Protein 3CZ5 (pdb70)

B-factor: mean 29.42, std 12.56, range [2.0, 89.2]

Radius of gyration: 46.13 Å; Cα contacts (8 Å, |Δi|>4): 1010; chains: 4; bounding box: 120×71×80 Å

CATH classification: 3.40.50.2300

Solvent-accessible surface area: 29372 Å² total; per-residue (Å²): 123,115,6,99,0,0,5,2,7,46,100,80,143,71,33,58,39,53,64,136,50,0,64,162,56,104,45,10,47,21,56,13,51,0,37,45,11,51,58,0,71,136,25,6,112,113,37,77,10,54,1,0,7,0,10,23,97,11,77,63,69,8,0,24,72,4,0,117,104,1,72,160,107,42,51,81,2,97,0,0,0,11,4,124,84,91,19,6,62,68,0,88,122,0,35,158,16,16,3,20,0,0,0,3,45,82,15,98,94,58,35,0,25,103,5,0,60,12,2,44,67,54,157,157,8,72,0,82,44,0,39,124,54,40,54,78,96,184,115,122,104,130,113,6,93,0,0,3,1,6,46,105,86,156,71,40,64,27,47,66,128,54,0,71,165,54,110,38,14,44,19,62,19,46,0,38,48,9,32,63,0,38,139,38,8,118,138,33,69,10,57,1,0,4,1,7,17,92,4,84,75,79,8,0,22,88,3,0,122,77,0,65,141,104,43,52,74,3,82,0,0,0,13,5,128,82,83,19,6,52,68,0,86,104,0,32,142,9,19,4,25,0,0,0,2,40,70,21,89,103,51,26,3,24,94,5,0,63,8,3,44,75,64,161,152,10,82,0,81,38,0,37,129,48,34,55,95,100,189,120,159,125,123,6,84,0,0,5,1,6,51,91,109,146,72,38,32,32,53,66,110,46,0,67,167,61,107,36,10,40,19,59,12,53,0,39,46,15,55,70,1,46,128,17,5,102,116,28,72,12,51,0,0,4,0,7,12,92,12,79,56,77,12,0,17,78,8,1,119,82,2,74,154,116,44,60,73,3,93,0,0,0,12,4,109,81,106,18,5,71,73,0,105,137,0,37,149,8,14,5,24,0,0,0,2,35,68,23,90,93,44,32,1,20,94,5,0,69,27,3,41,61,58,166,167,10,73,0,89,48,0,37,129,51,42,50,90,106,136,96,158,55,238,104,105,1,92,0,0,9,1,14,42,72,65,160,77,126,74,34,38,37,139,69,2,85,198,63,105,37,14,48,48,56,18,82,1,48,54,10,40,46,0,46,139,35,8,112,127,32,67,10,53,1,0,9,0,12,11,115,25,78,76,63,16,0,23,81,4,0,70,78,1,62,129,105,39,63,79,2,98,0,0,0,9,6,135,86,94,28,12,68,95,0,95,125,0,47,134,7,11,5,18,0,0,0,1,47,86,19,97,77,48,31,2,17,93,3,0,60,18,3,46,74,70,174,172,7,78,0,89,50,0,36,121,57,34,51,101,88,200,96,136,49,226

Foldseek 3Di:
DAWEEEEEDLPVVVSVVVQVVLCVVPRYHDDYYHQALVSVLVVCVVPVTPEYEFEQDGPPHGVQVSLLVNCVVPVVYEYAHEYQDAALVVVVSSVVSRHQEYEYPPAPSVLVNVQVVQVSVVHRYYPPVRVCRVVVVVVVD/DAWEEEEEAQPPVCSVVVQVVQPPPDRYHHDYYHDALVVVLVVCVVPVTQAYEFEQDGPPHGDLVSLLSNCVVPVVHAYEYEYQDDALVVVVSSVVSPHQYYEHCPAPVVQVNVQVVVVSVVHGYYRPVNVVRVVVVVVD/DAFEEEEEAQPPPCSVVLQVLQPVPPRYHDPYYHQALPVVLVVCVVPVGLAYEYEQQGPPHGVLSSLLVNCVVPVVYAYEHEYQDDALVVQVSRVVSPHLEYEHVPAPSCLVNVQVVQVSVPHRHYRVVNVCRVVVVVPVPD/DAWEEEEEAQCVPDPCLLVVVQCPPPRYHDPYYHNALVCLLVVCVVPVILEYEFEAPHDPDGSLNSLLSNCVVPVQYEYEYEEQDAALPVVVSSVVSPYQEYEYPPADSVLRVVQVVCVSVPHRYYHPRRVCRNVVVVVVVD

Organism: Aurantimonas manganoxydans (strain ATCC BAA-1229 / DSM 21871 / SI85-9A1) (NCBI:txid287752)

InterPro domains:
  IPR000792 Transcription regulator LuxR, C-terminal [PF00196] (150-203)
  IPR000792 Transcription regulator LuxR, C-terminal [PR00038] (150-164)
  IPR000792 Transcription regulator LuxR, C-terminal [PR00038] (164-180)
  IPR000792 Transcription regulator LuxR, C-terminal [PR00038] (180-192)
  IPR000792 Transcription regulator LuxR, C-terminal [PS50043] (143-208)
  IPR000792 Transcription regulator LuxR, C-terminal [SM00421] (147-204)
  IPR000792 Transcription regulator LuxR, C-terminal [cd06170] (150-206)
  IPR001789 Signal transduction response regulator, receiver domain [PF00072] (6-118)
  IPR001789 Signal transduction response regulator, receiver domain [PS50110] (5-121)
  IPR001789 Signal transduction response regulator, receiver domain [SM00448] (4-117)
  IPR011006 CheY-like superfamily [SSF52172] (4-133)
  IPR016032 Signal transduction response regulator, C-terminal effector [SSF46894] (140-210)
  IPR036388 Winged helix-like DNA-binding domain superfamily [G3DSA:1.10.10.10] (150-211)
  IPR039420 Transcriptional regulatory protein WalR-like [PTHR43214] (2-210)
  IPR058245 NreC/VraR/RcsB-like, phosphoacceptor receiver domain [cd17535] (6-122)

Secondary structure (DSSP, 8-state):
--EEEEEE-S-HHHHHHHHHHHTTSTTEEEEEEESSHHHHHHHHHTT--SEEEE-S--SSS-HHHHHHHHHHH-TT--EEEEES--SHHHHHHHHHTT-SEEEETTS-TTHHHHHHHHHTTT--EE-HHHHHHHHHHHHT-/--EEEEEE-S-HHHHHHHHHHHHTSTTEEEEEEESSHHHHHHHHHHH--SEEEE-S--SSS-HHHHHHHHHHH-TT--EEEEES--SHHHHHHHHHHT-SEEEETTS-TTHHHHHHHHHHTT--EE-HHHHHHHHHHHH-/--EEEEEE---TTHHHHHHHHHHTSTTEEEEEEESSHHHHHHHHHHH--SEEEE-S-BSBS-HHHHHHHHHHH-TT--EEEEES--SHHHHHHHHHTT-SEEEETTS-THHHHHHHHHHHHT--EE-HHHHHHHHHHHHTT-/---EEEEE-S-TTS-THHHHHHHHSTT-EEEEEESSHHHHHHHHHHH--SEEEE-SS-SSS-HHHHHHHHHHH-TT--EEEEES--SHHHHHHHHHHT-SEEEETTS-HHHHHHHHHHHHTT--EE-HHHHHHHHHHHHHH-

Structure (mmCIF, N/CA/C/O backbone):
data_3CZ5
#
_entry.id   3CZ5
#
_cell.length_a   126.610
_cell.length_b   126.610
_cell.length_c   91.680
_cell.angle_alpha   90.000
_cell.angle_beta   90.000
_cell.angle_gamma   90.000
#
_symmetry.space_group_name_H-M   'P 42 21 2'
#
loop_
_entity.id
_entity.type
_entity.pdbx_description
1 polymer 'Two-component response regulator, LuxR family'
2 non-polymer 'PHOSPHATE ION'
3 water water
#
loop_
_atom_site.group_PDB
_atom_site.id
_atom_site.type_symbol
_atom_site.label_atom_id
_atom_site.label_alt_id
_atom_site.label_comp_id
_atom_site.label_asym_id
_atom_site.label_entity_id
_atom_site.label_seq_id
_atom_site.pdbx_PDB_ins_code
_atom_site.Cartn_x
_atom_site.Cartn_y
_atom_site.Cartn_z
_atom_site.occupancy
_atom_site.B_iso_or_equiv
_atom_site.auth_seq_id
_atom_site.auth_comp_id
_atom_site.auth_asym_id
_atom_site.auth_atom_id
_atom_site.pdbx_PDB_model_num
ATOM 1 N N . SER A 1 4 ? 17.249 59.121 50.612 1.00 32.80 4 SER A N 1
ATOM 2 C CA . SER A 1 4 ? 18.483 59.311 49.782 1.00 34.28 4 SER A CA 1
ATOM 3 C C . SER A 1 4 ? 19.025 60.754 49.808 1.00 35.09 4 SER A C 1
ATOM 4 O O . SER A 1 4 ? 19.153 61.389 48.765 1.00 35.97 4 SER A O 1
ATOM 7 N N . THR A 1 5 ? 19.414 61.220 50.993 1.00 34.88 5 THR A N 1
ATOM 8 C CA . THR A 1 5 ? 19.394 62.661 51.415 1.00 34.57 5 THR A CA 1
ATOM 9 C C . THR A 1 5 ? 20.641 63.544 51.030 1.00 32.53 5 THR A C 1
ATOM 10 O O . THR A 1 5 ? 21.517 62.999 50.366 1.00 32.47 5 THR A O 1
ATOM 14 N N . ALA A 1 6 ? 20.722 64.863 51.372 1.00 30.50 6 ALA A N 1
ATOM 15 C CA . ALA A 1 6 ? 21.938 65.747 51.006 1.00 28.12 6 ALA A CA 1
ATOM 16 C C . ALA A 1 6 ? 21.971 67.278 51.283 1.00 29.20 6 ALA A C 1
ATOM 17 O O . ALA A 1 6 ? 21.054 68.022 50.934 1.00 30.26 6 ALA A O 1
ATOM 19 N N . ARG A 1 7 ? 23.044 67.787 51.869 1.00 29.42 7 ARG A N 1
ATOM 20 C CA . ARG A 1 7 ? 23.130 69.238 52.078 1.00 30.49 7 ARG A CA 1
ATOM 21 C C . ARG A 1 7 ? 24.069 69.870 51.038 1.00 30.69 7 ARG A C 1
ATOM 22 O O . ARG A 1 7 ? 25.161 69.346 50.877 1.00 32.57 7 ARG A O 1
ATOM 30 N N . ILE A 1 8 ? 23.676 70.977 50.359 1.00 27.48 8 ILE A N 1
ATOM 31 C CA . ILE A 1 8 ? 24.463 71.574 49.255 1.00 24.84 8 ILE A CA 1
ATOM 32 C C . ILE A 1 8 ? 24.831 73.078 49.458 1.00 23.88 8 ILE A C 1
ATOM 33 O O . ILE A 1 8 ? 24.042 73.853 50.010 1.00 23.38 8 ILE A O 1
ATOM 38 N N . MET A 1 9 ? 26.020 73.492 48.990 1.00 22.05 9 MET A N 1
ATOM 39 C CA . MET A 1 9 ? 26.415 74.882 48.962 1.00 19.64 9 MET A CA 1
ATOM 40 C C . MET A 1 9 ? 26.474 75.396 47.504 1.00 22.64 9 MET A C 1
ATOM 41 O O . MET A 1 9 ? 26.978 74.661 46.620 1.00 25.29 9 MET A O 1
ATOM 46 N N . LEU A 1 10 ? 25.949 76.601 47.246 1.00 20.52 10 LEU A N 1
ATOM 47 C CA . LEU A 1 10 ? 25.998 77.214 45.948 1.00 21.01 10 LEU A CA 1
ATOM 48 C C . LEU A 1 10 ? 26.871 78.425 45.993 1.00 21.89 10 LEU A C 1
ATOM 49 O O . LEU A 1 10 ? 26.684 79.317 46.829 1.00 21.39 10 LEU A O 1
ATOM 54 N N . VAL A 1 11 ? 27.770 78.522 45.029 1.00 22.28 11 VAL A N 1
ATOM 55 C CA . VAL A 1 11 ? 28.669 79.638 45.005 1.00 21.82 11 VAL A CA 1
ATOM 56 C C . VAL A 1 11 ? 28.489 80.139 43.615 1.00 21.74 11 VAL A C 1
ATOM 57 O O . VAL A 1 11 ? 28.843 79.453 42.704 1.00 22.59 11 VAL A O 1
ATOM 61 N N . ASP A 1 12 ? 27.889 81.303 43.482 1.00 21.66 12 ASP A N 1
ATOM 62 C CA . ASP A 1 12 ? 27.606 81.990 42.247 1.00 22.85 12 ASP A CA 1
ATOM 63 C C . ASP A 1 12 ? 27.523 83.481 42.633 1.00 22.79 12 ASP A C 1
ATOM 64 O O . ASP A 1 12 ? 27.000 83.826 43.678 1.00 24.56 12 ASP A O 1
ATOM 69 N N . ASP A 1 13 ? 28.056 84.376 41.839 1.00 22.27 13 ASP A N 1
ATOM 70 C CA . ASP A 1 13 ? 27.913 85.819 42.103 1.00 22.99 13 ASP A CA 1
ATOM 71 C C . ASP A 1 13 ? 26.673 86.375 41.411 1.00 22.36 13 ASP A C 1
ATOM 72 O O . ASP A 1 13 ? 26.515 87.543 41.333 1.00 20.76 13 ASP A O 1
ATOM 77 N N . HIS A 1 14 ? 25.832 85.508 40.861 1.00 23.25 14 HIS A N 1
ATOM 78 C CA . HIS A 1 14 ? 24.645 85.939 40.187 1.00 24.04 14 HIS A CA 1
ATOM 79 C C . HIS A 1 14 ? 23.389 85.644 41.064 1.00 23.64 14 HIS A C 1
ATOM 80 O O . HIS A 1 14 ? 22.639 84.645 40.936 1.00 25.39 14 HIS A O 1
ATOM 87 N N . PRO A 1 15 ? 23.154 86.551 41.973 1.00 19.92 15 PRO A N 1
ATOM 88 C CA . PRO A 1 15 ? 22.255 86.349 43.088 1.00 18.09 15 PRO A CA 1
ATOM 89 C C . PRO A 1 15 ? 20.909 85.847 42.636 1.00 18.70 15 PRO A C 1
ATOM 90 O O . PRO A 1 15 ? 20.394 84.932 43.233 1.00 20.94 15 PRO A O 1
ATOM 94 N N . ILE A 1 16 ? 20.348 86.364 41.559 1.00 17.52 16 ILE A N 1
ATOM 95 C CA . ILE A 1 16 ? 19.048 85.841 41.129 1.00 17.04 16 ILE A CA 1
ATOM 96 C C . ILE A 1 16 ? 19.062 84.546 40.321 1.00 15.45 16 ILE A C 1
ATOM 97 O O . ILE A 1 16 ? 18.276 83.647 40.601 1.00 15.56 16 ILE A O 1
ATOM 102 N N . VAL A 1 17 ? 19.936 84.419 39.336 1.00 13.41 17 VAL A N 1
ATOM 103 C CA . VAL A 1 17 ? 20.076 83.084 38.796 1.00 13.10 17 VAL A CA 1
ATOM 104 C C . VAL A 1 17 ? 20.444 82.105 39.911 1.00 15.35 17 VAL A C 1
ATOM 105 O O . VAL A 1 17 ? 20.096 80.907 39.863 1.00 15.27 17 VAL A O 1
ATOM 109 N N . ARG A 1 18 ? 21.189 82.551 40.920 1.00 17.19 18 ARG A N 1
ATOM 110 C CA . ARG A 1 18 ? 21.620 81.549 41.919 1.00 17.27 18 ARG A CA 1
ATOM 111 C C . ARG A 1 18 ? 20.369 80.975 42.489 1.00 16.95 18 ARG A C 1
ATOM 112 O O . ARG A 1 18 ? 20.214 79.733 42.605 1.00 16.17 18 ARG A O 1
ATOM 120 N N . GLU A 1 19 ? 19.436 81.886 42.799 1.00 17.55 19 GLU A N 1
ATOM 121 C CA . GLU A 1 19 ? 18.168 81.446 43.391 1.00 19.27 19 GLU A CA 1
ATOM 122 C C . GLU A 1 19 ? 17.339 80.497 42.456 1.00 19.58 19 GLU A C 1
ATOM 123 O O . GLU A 1 19 ? 16.721 79.533 42.943 1.00 20.55 19 GLU A O 1
ATOM 129 N N . GLY A 1 20 ? 17.320 80.782 41.145 1.00 17.01 20 GLY A N 1
ATOM 130 C CA . GLY A 1 20 ? 16.671 79.948 40.229 1.00 16.12 20 GLY A CA 1
ATOM 131 C C . GLY A 1 20 ? 17.252 78.552 40.313 1.00 17.34 20 GLY A C 1
ATOM 132 O O . GLY A 1 20 ? 16.538 77.549 40.267 1.00 16.94 20 GLY A O 1
ATOM 133 N N . TYR A 1 21 ? 18.559 78.454 40.422 1.00 19.81 21 TYR A N 1
ATOM 134 C CA . TYR A 1 21 ? 19.138 77.132 40.500 1.00 21.31 21 TYR A CA 1
ATOM 135 C C . TYR A 1 21 ? 18.899 76.506 41.840 1.00 22.65 21 TYR A C 1
ATOM 136 O O . TYR A 1 21 ? 18.752 75.278 41.930 1.00 23.30 21 TYR A O 1
ATOM 145 N N . ARG A 1 22 ? 18.859 77.297 42.904 1.00 22.98 22 ARG A N 1
ATOM 146 C CA . ARG A 1 22 ? 18.461 76.652 44.151 1.00 23.77 22 ARG A CA 1
ATOM 147 C C . ARG A 1 22 ? 17.105 75.944 44.010 1.00 23.23 22 ARG A C 1
ATOM 148 O O . ARG A 1 22 ? 16.901 74.783 44.394 1.00 22.34 22 ARG A O 1
ATOM 156 N N . ARG A 1 23 ? 16.158 76.662 43.445 1.00 23.50 23 ARG A N 1
ATOM 157 C CA . ARG A 1 23 ? 14.818 76.106 43.367 1.00 23.66 23 ARG A CA 1
ATOM 158 C C . ARG A 1 23 ? 14.804 74.914 42.438 1.00 23.12 23 ARG A C 1
ATOM 159 O O . ARG A 1 23 ? 14.002 74.015 42.594 1.00 24.21 23 ARG A O 1
ATOM 167 N N . LEU A 1 24 ? 15.710 74.879 41.484 1.00 21.74 24 LEU A N 1
ATOM 168 C CA . LEU A 1 24 ? 15.765 73.712 40.626 1.00 21.84 24 LEU A CA 1
ATOM 169 C C . LEU A 1 24 ? 16.318 72.551 41.403 1.00 21.51 24 LEU A C 1
ATOM 170 O O . LEU A 1 24 ? 15.750 71.493 41.416 1.00 21.23 24 LEU A O 1
ATOM 175 N N . ILE A 1 25 ? 17.432 72.761 42.066 1.00 21.47 25 ILE A N 1
ATOM 176 C CA . ILE A 1 25 ? 18.021 71.682 42.797 1.00 22.06 25 ILE A CA 1
ATOM 177 C C . ILE A 1 25 ? 17.074 71.108 43.832 1.00 23.43 25 ILE A C 1
ATOM 178 O O . ILE A 1 25 ? 17.126 69.881 44.138 1.00 25.55 25 ILE A O 1
ATOM 183 N N . GLU A 1 26 ? 16.204 71.953 44.381 1.00 21.20 26 GLU A N 1
ATOM 184 C CA . GLU A 1 26 ? 15.421 71.467 45.511 1.00 18.84 26 GLU A CA 1
ATOM 185 C C . GLU A 1 26 ? 14.147 70.792 45.108 1.00 18.70 26 GLU A C 1
ATOM 186 O O . GLU A 1 26 ? 13.392 70.343 45.946 1.00 17.81 26 GLU A O 1
ATOM 192 N N . ARG A 1 27 ? 13.914 70.666 43.821 1.00 20.77 27 ARG A N 1
ATOM 193 C CA . ARG A 1 27 ? 12.733 69.918 43.386 1.00 22.78 27 ARG A CA 1
ATOM 194 C C . ARG A 1 27 ? 13.064 68.428 43.475 1.00 23.25 27 ARG A C 1
ATOM 195 O O . ARG A 1 27 ? 12.159 67.580 43.474 1.00 23.94 27 ARG A O 1
ATOM 203 N N . ARG A 1 28 ? 14.353 68.109 43.583 1.00 22.43 28 ARG A N 1
ATOM 204 C CA . ARG A 1 28 ? 14.741 66.744 43.809 1.00 22.89 28 ARG A CA 1
ATOM 205 C C . ARG A 1 28 ? 14.699 66.611 45.311 1.00 23.92 28 ARG A C 1
ATOM 206 O O . ARG A 1 28 ? 15.514 67.202 45.988 1.00 23.93 28 ARG A O 1
ATOM 214 N N . PRO A 1 29 ? 13.699 65.859 45.834 1.00 25.09 29 PRO A N 1
ATOM 215 C CA . PRO A 1 29 ? 13.436 65.967 47.265 1.00 24.59 29 PRO A CA 1
ATOM 216 C C . PRO A 1 29 ? 14.558 65.240 47.949 1.00 23.63 29 PRO A C 1
ATOM 217 O O . PRO A 1 29 ? 15.250 64.472 47.289 1.00 22.97 29 PRO A O 1
ATOM 221 N N . GLY A 1 30 ? 14.770 65.530 49.228 1.00 24.41 30 GLY A N 1
ATOM 222 C CA . GLY A 1 30 ? 16.036 65.199 49.891 1.00 26.47 30 GLY A CA 1
ATOM 223 C C . GLY A 1 30 ? 17.189 66.221 49.741 1.00 28.08 30 GLY A C 1
ATOM 224 O O . GLY A 1 30 ? 18.006 66.376 50.628 1.00 29.94 30 GLY A O 1
ATOM 225 N N . TYR A 1 31 ? 17.273 66.928 48.632 1.00 26.80 31 TYR A N 1
ATOM 226 C CA . TYR A 1 31 ? 18.355 67.868 48.438 1.00 26.73 31 TYR A CA 1
ATOM 227 C C . TYR A 1 31 ? 18.171 69.276 49.102 1.00 26.00 31 TYR A C 1
ATOM 228 O O . TYR A 1 31 ? 17.316 70.031 48.699 1.00 25.99 31 TYR A O 1
ATOM 237 N N . ALA A 1 32 ? 18.992 69.670 50.075 1.00 24.61 32 ALA A N 1
ATOM 238 C CA . ALA A 1 32 ? 18.803 71.021 50.575 1.00 23.77 32 ALA A CA 1
ATOM 239 C C . ALA A 1 32 ? 19.953 71.989 50.344 1.00 23.73 32 ALA A C 1
ATOM 240 O O . ALA A 1 32 ? 21.098 71.752 50.667 1.00 25.58 32 ALA A O 1
ATOM 242 N N . VAL A 1 33 ? 19.648 73.092 49.718 1.00 22.97 33 VAL A N 1
ATOM 243 C CA . VAL A 1 33 ? 20.689 74.054 49.510 1.00 22.47 33 VAL A CA 1
ATOM 244 C C . VAL A 1 33 ? 20.832 74.819 50.793 1.00 22.84 33 VAL A C 1
ATOM 245 O O . VAL A 1 33 ? 19.931 75.612 51.170 1.00 23.41 33 VAL A O 1
ATOM 249 N N . VAL A 1 34 ? 21.992 74.647 51.416 1.00 21.32 34 VAL A N 1
ATOM 250 C CA . VAL A 1 34 ? 22.148 74.984 52.798 1.00 20.42 34 VAL A CA 1
ATOM 251 C C . VAL A 1 34 ? 22.986 76.277 53.091 1.00 22.37 34 VAL A C 1
ATOM 252 O O . VAL A 1 34 ? 22.839 76.896 54.146 1.00 23.39 34 VAL A O 1
ATOM 256 N N . ALA A 1 35 ? 23.854 76.687 52.166 1.00 22.49 35 ALA A N 1
ATOM 257 C CA . ALA A 1 35 ? 24.617 77.938 52.285 1.00 21.29 35 ALA A CA 1
ATOM 258 C C . ALA A 1 35 ? 24.686 78.461 50.855 1.00 21.43 35 ALA A C 1
ATOM 259 O O . ALA A 1 35 ? 24.880 77.638 49.951 1.00 21.18 35 ALA A O 1
ATOM 261 N N . GLU A 1 36 ? 24.502 79.782 50.658 1.00 20.27 36 GLU A N 1
ATOM 262 C CA . GLU A 1 36 ? 24.776 80.428 49.386 1.00 19.80 36 GLU A CA 1
ATOM 263 C C . GLU A 1 36 ? 25.976 81.427 49.438 1.00 21.36 36 GLU A C 1
ATOM 264 O O . GLU A 1 36 ? 26.025 82.355 50.279 1.00 22.44 36 GLU A O 1
ATOM 270 N N . ALA A 1 37 ? 26.949 81.252 48.552 1.00 21.51 37 ALA A N 1
ATOM 271 C CA . ALA A 1 37 ? 28.156 82.127 48.559 1.00 21.16 37 ALA A CA 1
ATOM 272 C C . ALA A 1 37 ? 28.294 82.917 47.271 1.00 20.40 37 ALA A C 1
ATOM 273 O O . ALA A 1 37 ? 27.790 82.529 46.233 1.00 19.86 37 ALA A O 1
ATOM 275 N N . ALA A 1 38 ? 28.979 84.043 47.323 1.00 20.92 38 ALA A N 1
ATOM 276 C CA . ALA A 1 38 ? 29.031 84.903 46.134 1.00 19.72 38 ALA A CA 1
ATOM 277 C C . ALA A 1 38 ? 30.400 85.044 45.571 1.00 19.13 38 ALA A C 1
ATOM 278 O O . ALA A 1 38 ? 30.515 85.748 44.591 1.00 20.96 38 ALA A O 1
ATOM 280 N N . ASP A 1 39 ? 31.436 84.523 46.246 1.00 17.71 39 ASP A N 1
ATOM 281 C CA . ASP A 1 39 ? 32.805 84.460 45.724 1.00 17.64 39 ASP A CA 1
ATOM 282 C C . ASP A 1 39 ? 33.581 83.404 46.454 1.00 18.20 39 ASP A C 1
ATOM 283 O O . ASP A 1 39 ? 33.070 82.763 47.364 1.00 17.22 39 ASP A O 1
ATOM 288 N N . ALA A 1 40 ? 34.857 83.280 46.109 1.00 19.26 40 ALA A N 1
ATOM 289 C CA . ALA A 1 40 ? 35.666 82.187 46.626 1.00 19.87 40 ALA A CA 1
ATOM 290 C C . ALA A 1 40 ? 35.877 82.282 48.114 1.00 22.20 40 ALA A C 1
ATOM 291 O O . ALA A 1 40 ? 35.896 81.249 48.812 1.00 22.25 40 ALA A O 1
ATOM 293 N N . GLY A 1 41 ? 36.101 83.507 48.598 1.00 23.70 41 GLY A N 1
ATOM 294 C CA . GLY A 1 41 ? 36.458 83.677 49.992 1.00 25.92 41 GLY A CA 1
ATOM 295 C C . GLY A 1 41 ? 35.362 83.121 50.881 1.00 28.81 41 GLY A C 1
ATOM 296 O O . GLY A 1 41 ? 35.610 82.231 51.742 1.00 29.42 41 GLY A O 1
ATOM 297 N N . GLU A 1 42 ? 34.150 83.675 50.658 1.00 29.49 42 GLU A N 1
ATOM 298 C CA . GLU A 1 42 ? 32.936 83.366 51.381 1.00 29.55 42 GLU A CA 1
ATOM 299 C C . GLU A 1 42 ? 32.708 81.857 51.216 1.00 29.01 42 GLU A C 1
ATOM 300 O O . GLU A 1 42 ? 32.179 81.172 52.074 1.00 30.02 42 GLU A O 1
ATOM 306 N N . ALA A 1 43 ? 33.204 81.298 50.150 1.00 28.05 43 ALA A N 1
ATOM 307 C CA . ALA A 1 43 ? 32.978 79.875 49.945 1.00 28.74 43 ALA A CA 1
ATOM 308 C C . ALA A 1 43 ? 33.791 79.006 50.916 1.00 29.10 43 ALA A C 1
ATOM 309 O O . ALA A 1 43 ? 33.264 78.194 51.655 1.00 29.49 43 ALA A O 1
ATOM 311 N N . TYR A 1 44 ? 35.090 79.180 50.882 1.00 29.06 44 TYR A N 1
ATOM 312 C CA . TYR A 1 44 ? 35.975 78.588 51.850 1.00 29.16 44 TYR A CA 1
ATOM 313 C C . TYR A 1 44 ? 35.453 78.728 53.301 1.00 28.39 44 TYR A C 1
ATOM 314 O O . TYR A 1 44 ? 35.527 77.803 54.096 1.00 27.38 44 TYR A O 1
ATOM 323 N N . ARG A 1 45 ? 34.975 79.914 53.651 1.00 28.09 45 ARG A N 1
ATOM 324 C CA . ARG A 1 45 ? 34.556 80.172 55.005 1.00 27.98 45 ARG A CA 1
ATOM 325 C C . ARG A 1 45 ? 33.430 79.191 55.287 1.00 25.04 45 ARG A C 1
ATOM 326 O O . ARG A 1 45 ? 33.436 78.455 56.251 1.00 25.37 45 ARG A O 1
ATOM 334 N N . LEU A 1 46 ? 32.459 79.152 54.406 1.00 22.99 46 LEU A N 1
ATOM 335 C CA . LEU A 1 46 ? 31.204 78.490 54.735 1.00 21.28 46 LEU A CA 1
ATOM 336 C C . LEU A 1 46 ? 31.344 77.051 54.586 1.00 21.52 46 LEU A C 1
ATOM 337 O O . LEU A 1 46 ? 30.535 76.337 55.075 1.00 23.09 46 LEU A O 1
ATOM 342 N N . TYR A 1 47 ? 32.363 76.630 53.866 1.00 21.75 47 TYR A N 1
ATOM 343 C CA . TYR A 1 47 ? 32.617 75.214 53.695 1.00 21.18 47 TYR A CA 1
ATOM 344 C C . TYR A 1 47 ? 33.006 74.676 55.051 1.00 20.75 47 TYR A C 1
ATOM 345 O O . TYR A 1 47 ? 32.334 73.822 55.609 1.00 21.06 47 TYR A O 1
ATOM 354 N N . ARG A 1 48 ? 34.086 75.227 55.572 1.00 21.25 48 ARG A N 1
ATOM 355 C CA . ARG A 1 48 ? 34.511 75.025 56.950 1.00 23.11 48 ARG A CA 1
ATOM 356 C C . ARG A 1 48 ? 33.378 75.078 57.942 1.00 25.36 48 ARG A C 1
ATOM 357 O O . ARG A 1 48 ? 33.355 74.320 58.874 1.00 25.54 48 ARG A O 1
ATOM 365 N N . GLU A 1 49 ? 32.405 75.951 57.791 1.00 27.73 49 GLU A N 1
ATOM 366 C CA . GLU A 1 49 ? 31.443 75.907 58.853 1.00 29.96 49 GLU A CA 1
ATOM 367 C C . GLU A 1 49 ? 30.096 75.272 58.550 1.00 31.91 49 GLU A C 1
ATOM 368 O O . GLU A 1 49 ? 29.176 75.498 59.310 1.00 33.86 49 GLU A O 1
ATOM 374 N N . THR A 1 50 ? 29.968 74.484 57.476 1.00 31.17 50 THR A N 1
ATOM 375 C CA . THR A 1 50 ? 28.732 73.732 57.223 1.00 30.46 50 THR A CA 1
ATOM 376 C C . THR A 1 50 ? 29.122 72.463 56.569 1.00 30.10 50 THR A C 1
ATOM 377 O O . THR A 1 50 ? 28.316 71.519 56.393 1.00 27.89 50 THR A O 1
ATOM 381 N N . THR A 1 51 ? 30.393 72.450 56.176 1.00 31.76 51 THR A N 1
ATOM 382 C CA . THR A 1 51 ? 30.983 71.240 55.578 1.00 30.78 51 THR A CA 1
ATOM 383 C C . THR A 1 51 ? 29.896 70.422 54.860 1.00 29.43 51 THR A C 1
ATOM 384 O O . THR A 1 51 ? 29.574 69.336 55.339 1.00 29.54 51 THR A O 1
ATOM 388 N N . PRO A 1 52 ? 29.350 70.943 53.716 1.00 26.84 52 PRO A N 1
ATOM 389 C CA . PRO A 1 52 ? 28.279 70.310 52.975 1.00 26.44 52 PRO A CA 1
ATOM 390 C C . PRO A 1 52 ? 28.703 69.073 52.197 1.00 27.04 52 PRO A C 1
ATOM 391 O O . PRO A 1 52 ? 29.898 68.797 52.026 1.00 27.64 52 PRO A O 1
ATOM 395 N N . ASP A 1 53 ? 27.717 68.340 51.711 1.00 26.66 53 ASP A N 1
ATOM 396 C CA . ASP A 1 53 ? 27.984 67.110 51.076 1.00 26.86 53 ASP A CA 1
ATOM 397 C C . ASP A 1 53 ? 28.487 67.376 49.703 1.00 27.38 53 ASP A C 1
ATOM 398 O O . ASP A 1 53 ? 29.053 66.493 49.092 1.00 30.54 53 ASP A O 1
ATOM 403 N N . ILE A 1 54 ? 28.276 68.562 49.181 1.00 24.68 54 ILE A N 1
ATOM 404 C CA . ILE A 1 54 ? 28.700 68.835 47.817 1.00 24.28 54 ILE A CA 1
ATOM 405 C C . ILE A 1 54 ? 28.558 70.289 47.625 1.00 24.01 54 ILE A C 1
ATOM 406 O O . ILE A 1 54 ? 27.523 70.887 48.042 1.00 24.65 54 ILE A O 1
ATOM 411 N N . VAL A 1 55 ? 29.565 70.877 46.988 1.00 22.87 55 VAL A N 1
ATOM 412 C CA . VAL A 1 55 ? 29.455 72.280 46.620 1.00 22.59 55 VAL A CA 1
ATOM 413 C C . VAL A 1 55 ? 29.347 72.429 45.120 1.00 22.11 55 VAL A C 1
ATOM 414 O O . VAL A 1 55 ? 30.013 71.717 44.393 1.00 22.75 55 VAL A O 1
ATOM 418 N N . VAL A 1 56 ? 28.429 73.280 44.673 1.00 21.45 56 VAL A N 1
ATOM 419 C CA . VAL A 1 56 ? 28.302 73.678 43.272 1.00 21.23 56 VAL A CA 1
ATOM 420 C C . VAL A 1 56 ? 28.750 75.110 42.997 1.00 21.75 56 VAL A C 1
ATOM 421 O O . VAL A 1 56 ? 28.171 76.061 43.534 1.00 21.88 56 VAL A O 1
ATOM 425 N N . MET A 1 57 ? 29.715 75.277 42.088 1.00 21.89 57 MET A N 1
ATOM 426 C CA . MET A 1 57 ? 30.456 76.580 41.910 1.00 19.31 57 MET A CA 1
ATOM 427 C C . MET A 1 57 ? 30.548 77.083 40.461 1.00 17.54 57 MET A C 1
ATOM 428 O O . MET A 1 57 ? 30.756 76.262 39.577 1.00 18.31 57 MET A O 1
ATOM 433 N N . ASP A 1 58 ? 30.444 78.390 40.207 1.00 15.07 58 ASP A N 1
ATOM 434 C CA . ASP A 1 58 ? 30.799 78.894 38.920 1.00 15.93 58 ASP A CA 1
ATOM 435 C C . ASP A 1 58 ? 32.292 78.642 38.606 1.00 18.18 58 ASP A C 1
ATOM 436 O O . ASP A 1 58 ? 33.152 78.380 39.478 1.00 18.27 58 ASP A O 1
ATOM 441 N N . LEU A 1 59 ? 32.647 78.790 37.349 1.00 19.16 59 LEU A N 1
ATOM 442 C CA . LEU A 1 59 ? 34.044 78.772 37.032 1.00 20.30 59 LEU A CA 1
ATOM 443 C C . LEU A 1 59 ? 34.537 80.208 37.199 1.00 21.63 59 LEU A C 1
ATOM 444 O O . LEU A 1 59 ? 35.712 80.474 37.486 1.00 21.98 59 LEU A O 1
ATOM 449 N N . THR A 1 60 ? 33.609 81.135 37.038 1.00 22.04 60 THR A N 1
ATOM 450 C CA . THR A 1 60 ? 33.953 82.507 36.962 1.00 23.61 60 THR A CA 1
ATOM 451 C C . THR A 1 60 ? 33.385 83.198 38.168 1.00 26.63 60 THR A C 1
ATOM 452 O O . THR A 1 60 ? 32.156 83.157 38.391 1.00 28.58 60 THR A O 1
ATOM 456 N N . LEU A 1 61 ? 34.272 83.860 38.931 1.00 25.75 61 LEU A N 1
ATOM 457 C CA . LEU A 1 61 ? 33.869 84.457 40.182 1.00 23.63 61 LEU A CA 1
ATOM 458 C C . LEU A 1 61 ? 34.525 85.810 40.368 1.00 23.30 61 LEU A C 1
ATOM 459 O O . LEU A 1 61 ? 35.654 86.034 39.910 1.00 23.71 61 LEU A O 1
ATOM 464 N N . PRO A 1 62 ? 33.812 86.741 41.025 1.00 22.50 62 PRO A N 1
ATOM 465 C CA . PRO A 1 62 ? 34.489 88.011 41.278 1.00 21.95 62 PRO A CA 1
ATOM 466 C C . PRO A 1 62 ? 35.630 87.647 42.267 1.00 23.55 62 PRO A C 1
ATOM 467 O O . PRO A 1 62 ? 35.359 87.174 43.419 1.00 25.08 62 PRO A O 1
ATOM 471 N N . GLY A 1 63 ? 36.877 87.820 41.811 1.00 21.65 63 GLY A N 1
ATOM 472 C CA . GLY A 1 63 ? 38.049 87.332 42.534 1.00 20.35 63 GLY A CA 1
ATOM 473 C C . GLY A 1 63 ? 38.555 86.077 41.853 1.00 20.75 63 GLY A C 1
ATOM 474 O O . GLY A 1 63 ? 38.383 85.872 40.654 1.00 22.81 63 GLY A O 1
ATOM 475 N N . PRO A 1 64 ? 39.142 85.182 42.616 1.00 19.20 64 PRO A N 1
ATOM 476 C CA . PRO A 1 64 ? 39.521 83.855 42.155 1.00 17.97 64 PRO A CA 1
ATOM 477 C C . PRO A 1 64 ? 38.299 83.044 41.727 1.00 19.46 64 PRO A C 1
ATOM 478 O O . PRO A 1 64 ? 37.166 83.213 42.282 1.00 19.03 64 PRO A O 1
ATOM 482 N N . GLY A 1 65 ? 38.486 82.112 40.804 1.00 19.80 65 GLY A N 1
ATOM 483 C CA . GLY A 1 65 ? 37.278 81.433 40.350 1.00 21.40 65 GLY A CA 1
ATOM 484 C C . GLY A 1 65 ? 37.193 80.054 40.899 1.00 23.54 65 GLY A C 1
ATOM 485 O O . GLY A 1 65 ? 37.840 79.767 41.879 1.00 25.12 65 GLY A O 1
ATOM 486 N N . GLY A 1 66 ? 36.445 79.177 40.251 1.00 24.33 66 GLY A N 1
ATOM 487 C CA . GLY A 1 66 ? 36.075 77.954 40.898 1.00 26.06 66 GLY A CA 1
ATOM 488 C C . GLY A 1 66 ? 37.253 77.043 40.968 1.00 28.16 66 GLY A C 1
ATOM 489 O O . GLY A 1 66 ? 37.327 76.221 41.837 1.00 29.20 66 GLY A O 1
ATOM 490 N N . ILE A 1 67 ? 38.181 77.196 40.046 1.00 30.26 67 ILE A N 1
ATOM 491 C CA . ILE A 1 67 ? 39.308 76.280 39.980 1.00 32.50 67 ILE A CA 1
ATOM 492 C C . ILE A 1 67 ? 40.265 76.592 41.166 1.00 31.84 67 ILE A C 1
ATOM 493 O O . ILE A 1 67 ? 40.704 75.671 41.874 1.00 31.98 67 ILE A O 1
ATOM 498 N N . GLU A 1 68 ? 40.554 77.884 41.392 1.00 29.97 68 GLU A N 1
ATOM 499 C CA . GLU A 1 68 ? 41.391 78.305 42.533 1.00 28.88 68 GLU A CA 1
ATOM 500 C C . GLU A 1 68 ? 40.674 77.933 43.853 1.00 24.49 68 GLU A C 1
ATOM 501 O O . GLU A 1 68 ? 41.237 77.275 44.745 1.00 22.20 68 GLU A O 1
ATOM 507 N N . ALA A 1 69 ? 39.408 78.332 43.926 1.00 22.84 69 ALA A N 1
ATOM 508 C CA . ALA A 1 69 ? 38.491 77.916 44.986 1.00 20.31 69 ALA A CA 1
ATOM 509 C C . ALA A 1 69 ? 38.636 76.463 45.236 1.00 19.96 69 ALA A C 1
ATOM 510 O O . ALA A 1 69 ? 38.687 76.037 46.369 1.00 19.90 69 ALA A O 1
ATOM 512 N N . THR A 1 70 ? 38.656 75.678 44.180 1.00 21.35 70 THR A N 1
ATOM 513 C CA . THR A 1 70 ? 38.524 74.217 44.401 1.00 24.39 70 THR A CA 1
ATOM 514 C C . THR A 1 70 ? 39.797 73.719 45.066 1.00 26.53 70 THR A C 1
ATOM 515 O O . THR A 1 70 ? 39.718 72.892 45.954 1.00 26.55 70 THR A O 1
ATOM 519 N N . ARG A 1 71 ? 40.949 74.234 44.612 1.00 26.89 71 ARG A N 1
ATOM 520 C CA . ARG A 1 71 ? 42.186 73.856 45.187 1.00 27.74 71 ARG A CA 1
ATOM 521 C C . ARG A 1 71 ? 42.078 74.175 46.646 1.00 26.28 71 ARG A C 1
ATOM 522 O O . ARG A 1 71 ? 42.287 73.310 47.467 1.00 25.26 71 ARG A O 1
ATOM 530 N N . HIS A 1 72 ? 41.712 75.404 46.985 1.00 26.77 72 HIS A N 1
ATOM 531 C CA . HIS A 1 72 ? 41.795 75.808 48.404 1.00 26.18 72 HIS A CA 1
ATOM 532 C C . HIS A 1 72 ? 41.057 74.840 49.279 1.00 22.82 72 HIS A C 1
ATOM 533 O O . HIS A 1 72 ? 41.546 74.412 50.293 1.00 22.25 72 HIS A O 1
ATOM 540 N N . ILE A 1 73 ? 39.861 74.487 48.862 1.00 19.74 73 ILE A N 1
ATOM 541 C CA . ILE A 1 73 ? 39.021 73.697 49.674 1.00 16.18 73 ILE A CA 1
ATOM 542 C C . ILE A 1 73 ? 39.577 72.282 49.829 1.00 16.68 73 ILE A C 1
ATOM 543 O O . ILE A 1 73 ? 39.576 71.713 50.888 1.00 16.77 73 ILE A O 1
ATOM 548 N N . ARG A 1 74 ? 40.072 71.728 48.754 1.00 17.95 74 ARG A N 1
ATOM 549 C CA . ARG A 1 74 ? 40.651 70.399 48.746 1.00 18.30 74 ARG A CA 1
ATOM 550 C C . ARG A 1 74 ? 41.906 70.322 49.582 1.00 20.45 74 ARG A C 1
ATOM 551 O O . ARG A 1 74 ? 42.329 69.250 50.045 1.00 20.38 74 ARG A O 1
ATOM 559 N N . GLN A 1 75 ? 42.529 71.469 49.769 1.00 22.43 75 GLN A N 1
ATOM 560 C CA . GLN A 1 75 ? 43.759 71.490 50.480 1.00 23.84 75 GLN A CA 1
ATOM 561 C C . GLN A 1 75 ? 43.397 71.303 51.950 1.00 24.80 75 GLN A C 1
ATOM 562 O O . GLN A 1 75 ? 44.173 70.707 52.695 1.00 26.36 75 GLN A O 1
ATOM 568 N N . TRP A 1 76 ? 42.219 71.811 52.354 1.00 23.36 76 TRP A N 1
ATOM 569 C CA . TRP A 1 76 ? 41.659 71.713 53.720 1.00 21.23 76 TRP A CA 1
ATOM 570 C C . TRP A 1 76 ? 40.905 70.404 53.902 1.00 19.30 76 TRP A C 1
ATOM 571 O O . TRP A 1 76 ? 40.935 69.810 54.979 1.00 20.02 76 TRP A O 1
ATOM 582 N N . ASP A 1 77 ? 40.190 69.998 52.861 1.00 16.64 77 ASP A N 1
ATOM 583 C CA . ASP A 1 77 ? 39.431 68.788 52.865 1.00 15.67 77 ASP A CA 1
ATOM 584 C C . ASP A 1 77 ? 39.681 68.091 51.557 1.00 16.42 77 ASP A C 1
ATOM 585 O O . ASP A 1 77 ? 39.011 68.375 50.556 1.00 17.37 77 ASP A O 1
ATOM 590 N N . GLY A 1 78 ? 40.641 67.171 51.546 1.00 15.71 78 GLY A N 1
ATOM 591 C CA . GLY A 1 78 ? 40.908 66.358 50.369 1.00 14.62 78 GLY A CA 1
ATOM 592 C C . GLY A 1 78 ? 39.749 65.468 49.901 1.00 15.15 78 GLY A C 1
ATOM 593 O O . GLY A 1 78 ? 39.730 64.994 48.779 1.00 16.06 78 GLY A O 1
ATOM 594 N N . ALA A 1 79 ? 38.740 65.212 50.703 1.00 14.91 79 ALA A N 1
ATOM 595 C CA . ALA A 1 79 ? 37.656 64.480 50.090 1.00 15.29 79 ALA A CA 1
ATOM 596 C C . ALA A 1 79 ? 36.548 65.407 49.555 1.00 17.83 79 ALA A C 1
ATOM 597 O O . ALA A 1 79 ? 35.544 64.930 49.122 1.00 19.73 79 ALA A O 1
ATOM 599 N N . ALA A 1 80 ? 36.725 66.717 49.541 1.00 18.81 80 ALA A N 1
ATOM 600 C CA . ALA A 1 80 ? 35.648 67.609 49.108 1.00 20.29 80 ALA A CA 1
ATOM 601 C C . ALA A 1 80 ? 35.087 67.310 47.749 1.00 22.55 80 ALA A C 1
ATOM 602 O O . ALA A 1 80 ? 35.834 67.235 46.764 1.00 23.80 80 ALA A O 1
ATOM 604 N N . ARG A 1 81 ? 33.764 67.190 47.688 1.00 22.73 81 ARG A N 1
ATOM 605 C CA . ARG A 1 81 ? 33.090 67.028 46.429 1.00 23.36 81 ARG A CA 1
ATOM 606 C C . ARG A 1 81 ? 32.629 68.389 45.806 1.00 25.37 81 ARG A C 1
ATOM 607 O O . ARG A 1 81 ? 31.587 68.961 46.216 1.00 27.54 81 ARG A O 1
ATOM 615 N N . ILE A 1 82 ? 33.360 68.883 44.804 1.00 23.84 82 ILE A N 1
ATOM 616 C CA . ILE A 1 82 ? 32.948 70.103 44.109 1.00 23.60 82 ILE A CA 1
ATOM 617 C C . ILE A 1 82 ? 32.482 69.903 42.668 1.00 23.47 82 ILE A C 1
ATOM 618 O O . ILE A 1 82 ? 33.177 69.255 41.886 1.00 25.16 82 ILE A O 1
ATOM 623 N N . LEU A 1 83 ? 31.342 70.487 42.290 1.00 21.79 83 LEU A N 1
ATOM 624 C CA . LEU A 1 83 ? 30.823 70.403 40.914 1.00 19.92 83 LEU A CA 1
ATOM 625 C C . LEU A 1 83 ? 30.999 71.759 40.265 1.00 21.09 83 LEU A C 1
ATOM 626 O O . LEU A 1 83 ? 30.349 72.714 40.650 1.00 22.52 83 LEU A O 1
ATOM 631 N N . ILE A 1 84 ? 31.920 71.920 39.335 1.00 20.32 84 ILE A N 1
ATOM 632 C CA . ILE A 1 84 ? 31.931 73.180 38.627 1.00 18.38 84 ILE A CA 1
ATOM 633 C C . ILE A 1 84 ? 30.723 73.183 37.699 1.00 20.37 84 ILE A C 1
ATOM 634 O O . ILE A 1 84 ? 30.473 72.151 36.986 1.00 22.52 84 ILE A O 1
ATOM 639 N N . PHE A 1 85 ? 29.970 74.298 37.715 1.00 19.40 85 PHE A N 1
ATOM 640 C CA . PHE A 1 85 ? 28.753 74.512 36.919 1.00 19.88 85 PHE A CA 1
ATOM 641 C C . PHE A 1 85 ? 28.943 75.831 36.233 1.00 22.99 85 PHE A C 1
ATOM 642 O O . PHE A 1 85 ? 29.084 76.854 36.898 1.00 23.42 85 PHE A O 1
ATOM 650 N N . THR A 1 86 ? 28.982 75.816 34.906 1.00 24.45 86 THR A N 1
ATOM 651 C CA . THR A 1 86 ? 29.478 76.979 34.220 1.00 25.69 86 THR A CA 1
ATOM 652 C C . THR A 1 86 ? 28.927 77.189 32.786 1.00 27.01 86 THR A C 1
ATOM 653 O O . THR A 1 86 ? 28.345 76.347 32.142 1.00 23.93 86 THR A O 1
ATOM 657 N N . MET A 1 87 ? 29.131 78.374 32.292 1.00 30.83 87 MET A N 1
ATOM 658 C CA . MET A 1 87 ? 28.625 78.744 31.009 1.00 33.28 87 MET A CA 1
ATOM 659 C C . MET A 1 87 ? 29.784 78.567 30.014 1.00 36.31 87 MET A C 1
ATOM 660 O O . MET A 1 87 ? 29.605 78.473 28.793 1.00 36.73 87 MET A O 1
ATOM 665 N N . HIS A 1 88 ? 30.984 78.487 30.564 1.00 38.68 88 HIS A N 1
ATOM 666 C CA . HIS A 1 88 ? 32.177 78.418 29.766 1.00 42.21 88 HIS A CA 1
ATOM 667 C C . HIS A 1 88 ? 32.449 76.947 29.426 1.00 40.56 88 HIS A C 1
ATOM 668 O O . HIS A 1 88 ? 32.120 76.051 30.193 1.00 38.56 88 HIS A O 1
ATOM 675 N N . GLN A 1 89 ? 33.027 76.692 28.263 1.00 41.54 89 GLN A N 1
ATOM 676 C CA . GLN A 1 89 ? 33.294 75.323 27.902 1.00 42.56 89 GLN A CA 1
ATOM 677 C C . GLN A 1 89 ? 34.632 75.076 27.269 1.00 41.82 89 GLN A C 1
ATOM 678 O O . GLN A 1 89 ? 35.451 75.977 27.215 1.00 42.82 89 GLN A O 1
ATOM 684 N N . GLY A 1 90 ? 34.878 73.840 26.838 1.00 40.34 90 GLY A N 1
ATOM 685 C CA . GLY A 1 90 ? 36.130 73.530 26.170 1.00 40.32 90 GLY A CA 1
ATOM 686 C C . GLY A 1 90 ? 36.988 72.673 27.076 1.00 39.37 90 GLY A C 1
ATOM 687 O O . GLY A 1 90 ? 37.154 73.005 28.195 1.00 39.45 90 GLY A O 1
ATOM 688 N N . SER A 1 91 ? 37.516 71.572 26.583 1.00 39.07 91 SER A N 1
ATOM 689 C CA . SER A 1 91 ? 38.139 70.628 27.450 1.00 39.83 91 SER A CA 1
ATOM 690 C C . SER A 1 91 ? 39.316 71.296 28.159 1.00 38.79 91 SER A C 1
ATOM 691 O O . SER A 1 91 ? 39.872 70.754 29.103 1.00 38.62 91 SER A O 1
ATOM 694 N N . ALA A 1 92 ? 39.664 72.480 27.689 1.00 37.41 92 ALA A N 1
ATOM 695 C CA . ALA A 1 92 ? 40.619 73.335 28.406 1.00 35.76 92 ALA A CA 1
ATOM 696 C C . ALA A 1 92 ? 40.414 73.305 29.909 1.00 34.60 92 ALA A C 1
ATOM 697 O O . ALA A 1 92 ? 41.144 72.726 30.686 1.00 33.56 92 ALA A O 1
ATOM 699 N N . PHE A 1 93 ? 39.364 74.003 30.286 1.00 35.06 93 PHE A N 1
ATOM 700 C CA . PHE A 1 93 ? 39.054 74.315 31.641 1.00 35.08 93 PHE A CA 1
ATOM 701 C C . PHE A 1 93 ? 38.567 73.118 32.407 1.00 32.44 93 PHE A C 1
ATOM 702 O O . PHE A 1 93 ? 38.763 73.023 33.599 1.00 32.17 93 PHE A O 1
ATOM 710 N N . ALA A 1 94 ? 37.886 72.216 31.749 1.00 29.74 94 ALA A N 1
ATOM 711 C CA . ALA A 1 94 ? 37.415 71.116 32.512 1.00 28.05 94 ALA A CA 1
ATOM 712 C C . ALA A 1 94 ? 38.607 70.249 32.948 1.00 25.90 94 ALA A C 1
ATOM 713 O O . ALA A 1 94 ? 38.710 69.874 34.109 1.00 26.37 94 ALA A O 1
ATOM 715 N N . LEU A 1 95 ? 39.527 69.928 32.042 1.00 23.24 95 LEU A N 1
ATOM 716 C CA . LEU A 1 95 ? 40.725 69.191 32.494 1.00 20.77 95 LEU A CA 1
ATOM 717 C C . LEU A 1 95 ? 41.353 69.857 33.710 1.00 21.73 95 LEU A C 1
ATOM 718 O O . LEU A 1 95 ? 41.684 69.201 34.671 1.00 22.92 95 LEU A O 1
ATOM 723 N N . LYS A 1 96 ? 41.571 71.153 33.645 1.00 21.19 96 LYS A N 1
ATOM 724 C CA . LYS A 1 96 ? 42.126 71.880 34.757 1.00 21.54 96 LYS A CA 1
ATOM 725 C C . LYS A 1 96 ? 41.314 71.560 36.017 1.00 21.02 96 LYS A C 1
ATOM 726 O O . LYS A 1 96 ? 41.882 71.128 37.055 1.00 21.28 96 LYS A O 1
ATOM 732 N N . ALA A 1 97 ? 39.990 71.778 35.896 1.00 18.77 97 ALA A N 1
ATOM 733 C CA . ALA A 1 97 ? 39.084 71.803 36.997 1.00 16.49 97 ALA A CA 1
ATOM 734 C C . ALA A 1 97 ? 39.325 70.480 37.527 1.00 18.51 97 ALA A C 1
ATOM 735 O O . ALA A 1 97 ? 39.535 70.337 38.735 1.00 19.68 97 ALA A O 1
ATOM 737 N N . PHE A 1 98 ? 39.338 69.476 36.647 1.00 19.36 98 PHE A N 1
ATOM 738 C CA . PHE A 1 98 ? 39.554 68.101 37.165 1.00 21.34 98 PHE A CA 1
ATOM 739 C C . PHE A 1 98 ? 40.893 67.928 37.858 1.00 23.94 98 PHE A C 1
ATOM 740 O O . PHE A 1 98 ? 40.956 67.336 38.920 1.00 25.27 98 PHE A O 1
ATOM 748 N N . GLU A 1 99 ? 41.954 68.481 37.290 1.00 24.64 99 GLU A N 1
ATOM 749 C CA . GLU A 1 99 ? 43.288 68.179 37.756 1.00 25.07 99 GLU A CA 1
ATOM 750 C C . GLU A 1 99 ? 43.302 68.860 39.124 1.00 24.70 99 GLU A C 1
ATOM 751 O O . GLU A 1 99 ? 43.935 68.367 40.057 1.00 24.53 99 GLU A O 1
ATOM 757 N N . ALA A 1 100 ? 42.483 69.901 39.276 1.00 23.59 100 ALA A N 1
ATOM 758 C CA . ALA A 1 100 ? 42.384 70.571 40.565 1.00 23.17 100 ALA A CA 1
ATOM 759 C C . ALA A 1 100 ? 41.592 69.841 41.630 1.00 25.08 100 ALA A C 1
ATOM 760 O O . ALA A 1 100 ? 41.584 70.287 42.762 1.00 27.11 100 ALA A O 1
ATOM 762 N N . GLY A 1 101 ? 40.881 68.773 41.321 1.00 24.95 101 GLY A N 1
ATOM 763 C CA . GLY A 1 101 ? 40.029 68.161 42.372 1.00 24.84 101 GLY A CA 1
ATOM 764 C C . GLY A 1 101 ? 38.511 68.185 42.197 1.00 25.11 101 GLY A C 1
ATOM 765 O O . GLY A 1 101 ? 37.792 67.543 42.954 1.00 24.83 101 GLY A O 1
ATOM 766 N N . ALA A 1 102 ? 38.014 68.934 41.205 1.00 24.68 102 ALA A N 1
ATOM 767 C CA . ALA A 1 102 ? 36.592 68.990 40.962 1.00 22.75 102 ALA A CA 1
ATOM 768 C C . ALA A 1 102 ? 36.131 67.615 40.602 1.00 21.91 102 ALA A C 1
ATOM 769 O O . ALA A 1 102 ? 36.777 66.914 39.868 1.00 21.61 102 ALA A O 1
ATOM 771 N N . SER A 1 103 ? 34.973 67.196 41.056 1.00 21.39 103 SER A N 1
ATOM 772 C CA . SER A 1 103 ? 34.504 65.893 40.681 1.00 20.34 103 SER A CA 1
ATOM 773 C C . SER A 1 103 ? 33.493 65.966 39.576 1.00 16.29 103 SER A C 1
ATOM 774 O O . SER A 1 103 ? 32.940 64.997 39.174 1.00 24.23 103 SER A O 1
ATOM 777 N N . GLY A 1 104 ? 33.239 67.141 39.082 1.00 23.42 104 GLY A N 1
ATOM 778 C CA . GLY A 1 104 ? 32.188 67.251 38.052 1.00 22.41 104 GLY A CA 1
ATOM 779 C C . GLY A 1 104 ? 32.366 68.543 37.264 1.00 22.84 104 GLY A C 1
ATOM 780 O O . GLY A 1 104 ? 32.822 69.538 37.790 1.00 23.38 104 GLY A O 1
ATOM 781 N N . TYR A 1 105 ? 32.044 68.578 35.983 1.00 22.74 105 TYR A N 1
ATOM 782 C CA . TYR A 1 105 ? 32.141 69.880 35.314 1.00 21.79 105 TYR A CA 1
ATOM 783 C C . TYR A 1 105 ? 30.986 69.871 34.383 1.00 22.06 105 TYR A C 1
ATOM 784 O O . TYR A 1 105 ? 30.955 69.045 33.454 1.00 21.07 105 TYR A O 1
ATOM 793 N N . VAL A 1 106 ? 29.996 70.738 34.668 1.00 22.79 106 VAL A N 1
ATOM 794 C CA . VAL A 1 106 ? 28.723 70.722 33.927 1.00 22.92 106 VAL A CA 1
ATOM 795 C C . VAL A 1 106 ? 28.461 72.070 33.263 1.00 24.14 106 VAL A C 1
ATOM 796 O O . VAL A 1 106 ? 28.861 73.076 33.818 1.00 26.81 106 VAL A O 1
ATOM 800 N N . THR A 1 107 ? 27.866 72.125 32.071 1.00 22.69 107 THR A N 1
ATOM 801 C CA . THR A 1 107 ? 27.668 73.422 31.438 1.00 22.77 107 THR A CA 1
ATOM 802 C C . THR A 1 107 ? 26.232 73.957 31.563 1.00 24.43 107 THR A C 1
ATOM 803 O O . THR A 1 107 ? 25.263 73.242 31.487 1.00 25.05 107 THR A O 1
ATOM 807 N N . LYS A 1 108 ? 26.133 75.257 31.766 1.00 24.94 108 LYS A N 1
ATOM 808 C CA . LYS A 1 108 ? 24.896 75.900 32.068 1.00 25.04 108 LYS A CA 1
ATOM 809 C C . LYS A 1 108 ? 23.916 75.936 30.899 1.00 26.34 108 LYS A C 1
ATOM 810 O O . LYS A 1 108 ? 22.736 76.162 31.116 1.00 26.50 108 LYS A O 1
ATOM 816 N N . SER A 1 109 ? 24.375 75.702 29.676 1.00 26.87 109 SER A N 1
ATOM 817 C CA . SER A 1 109 ? 23.428 75.594 28.592 1.00 26.43 109 SER A CA 1
ATOM 818 C C . SER A 1 109 ? 23.218 74.157 28.221 1.00 25.58 109 SER A C 1
ATOM 819 O O . SER A 1 109 ? 22.812 73.887 27.088 1.00 25.39 109 SER A O 1
ATOM 822 N N . SER A 1 110 ? 23.492 73.233 29.138 1.00 24.97 110 SER A N 1
ATOM 823 C CA . SER A 1 110 ? 23.171 71.845 28.839 1.00 26.61 110 SER A CA 1
ATOM 824 C C . SER A 1 110 ? 21.721 71.679 29.188 1.00 29.10 110 SER A C 1
ATOM 825 O O . SER A 1 110 ? 21.091 72.633 29.617 1.00 29.74 110 SER A O 1
ATOM 828 N N . ASP A 1 111 ? 21.137 70.508 29.010 1.00 30.79 111 ASP A N 1
ATOM 829 C CA . ASP A 1 111 ? 19.742 70.465 29.376 1.00 32.12 111 ASP A CA 1
ATOM 830 C C . ASP A 1 111 ? 19.649 70.757 30.883 1.00 33.30 111 ASP A C 1
ATOM 831 O O . ASP A 1 111 ? 20.363 70.172 31.663 1.00 33.87 111 ASP A O 1
ATOM 836 N N . PRO A 1 112 ? 18.769 71.677 31.313 1.00 34.18 112 PRO A N 1
ATOM 837 C CA . PRO A 1 112 ? 18.651 71.893 32.765 1.00 33.22 112 PRO A CA 1
ATOM 838 C C . PRO A 1 112 ? 18.854 70.664 33.702 1.00 30.80 112 PRO A C 1
ATOM 839 O O . PRO A 1 112 ? 19.593 70.805 34.712 1.00 28.77 112 PRO A O 1
ATOM 843 N N . ALA A 1 113 ? 18.203 69.518 33.367 1.00 29.86 113 ALA A N 1
ATOM 844 C CA . ALA A 1 113 ? 18.256 68.251 34.149 1.00 28.16 113 ALA A CA 1
ATOM 845 C C . ALA A 1 113 ? 19.681 67.933 34.587 1.00 29.36 113 ALA A C 1
ATOM 846 O O . ALA A 1 113 ? 19.912 67.431 35.692 1.00 30.16 113 ALA A O 1
ATOM 848 N N . GLU A 1 114 ? 20.632 68.262 33.724 1.00 29.46 114 GLU A N 1
ATOM 849 C CA . GLU A 1 114 ? 22.033 67.958 33.926 1.00 30.72 114 GLU A CA 1
ATOM 850 C C . GLU A 1 114 ? 22.551 68.199 35.353 1.00 31.77 114 GLU A C 1
ATOM 851 O O . GLU A 1 114 ? 23.266 67.347 36.004 1.00 32.87 114 GLU A O 1
ATOM 857 N N . LEU A 1 115 ? 22.200 69.389 35.820 1.00 29.25 115 LEU A N 1
ATOM 858 C CA . LEU A 1 115 ? 22.614 69.838 37.080 1.00 26.19 115 LEU A CA 1
ATOM 859 C C . LEU A 1 115 ? 22.266 68.757 38.120 1.00 25.50 115 LEU A C 1
ATOM 860 O O . LEU A 1 115 ? 23.156 68.213 38.791 1.00 24.42 115 LEU A O 1
ATOM 865 N N . VAL A 1 116 ? 20.984 68.397 38.247 1.00 25.40 116 VAL A N 1
ATOM 866 C CA . VAL A 1 116 ? 20.668 67.519 39.337 1.00 24.67 116 VAL A CA 1
ATOM 867 C C . VAL A 1 116 ? 21.282 66.158 39.117 1.00 24.33 116 VAL A C 1
ATOM 868 O O . VAL A 1 116 ? 21.985 65.653 39.963 1.00 24.79 116 VAL A O 1
ATOM 872 N N . GLN A 1 117 ? 21.085 65.576 37.956 1.00 24.11 117 GLN A N 1
ATOM 873 C CA . GLN A 1 117 ? 21.841 64.357 37.606 1.00 24.68 117 GLN A CA 1
ATOM 874 C C . GLN A 1 117 ? 23.321 64.364 38.038 1.00 22.31 117 GLN A C 1
ATOM 875 O O . GLN A 1 117 ? 23.775 63.461 38.781 1.00 22.28 117 GLN A O 1
ATOM 881 N N . ALA A 1 118 ? 24.083 65.338 37.539 1.00 19.66 118 ALA A N 1
ATOM 882 C CA . ALA A 1 118 ? 25.469 65.495 37.989 1.00 17.55 118 ALA A CA 1
ATOM 883 C C . ALA A 1 118 ? 25.562 65.442 39.519 1.00 15.85 118 ALA A C 1
ATOM 884 O O . ALA A 1 118 ? 26.176 64.552 40.094 1.00 15.38 118 ALA A O 1
ATOM 886 N N . ILE A 1 119 ? 24.963 66.395 40.200 1.00 15.55 119 ILE A N 1
ATOM 887 C CA . ILE A 1 119 ? 24.935 66.296 41.657 1.00 17.88 119 ILE A CA 1
ATOM 888 C C . ILE A 1 119 ? 24.651 64.825 42.172 1.00 19.91 119 ILE A C 1
ATOM 889 O O . ILE A 1 119 ? 25.338 64.326 43.090 1.00 19.38 119 ILE A O 1
ATOM 894 N N . GLU A 1 120 ? 23.623 64.194 41.592 1.00 21.89 120 GLU A N 1
ATOM 895 C CA . GLU A 1 120 ? 23.207 62.849 41.926 1.00 25.21 120 GLU A CA 1
ATOM 896 C C . GLU A 1 120 ? 24.356 61.858 41.783 1.00 27.90 120 GLU A C 1
ATOM 897 O O . GLU A 1 120 ? 24.639 61.087 42.715 1.00 30.25 120 GLU A O 1
ATOM 903 N N . ALA A 1 121 ? 25.007 61.874 40.625 1.00 27.09 121 ALA A N 1
ATOM 904 C CA . ALA A 1 121 ? 26.126 60.973 40.329 1.00 25.92 121 ALA A CA 1
ATOM 905 C C . ALA A 1 121 ? 27.364 61.214 41.105 1.00 25.43 121 ALA A C 1
ATOM 906 O O . ALA A 1 121 ? 28.143 60.280 41.279 1.00 26.05 121 ALA A O 1
ATOM 908 N N . ILE A 1 122 ? 27.631 62.474 41.440 1.00 24.92 122 ILE A N 1
ATOM 909 C CA . ILE A 1 122 ? 28.827 62.797 42.200 1.00 25.13 122 ILE A CA 1
ATOM 910 C C . ILE A 1 122 ? 28.670 62.168 43.596 1.00 25.37 122 ILE A C 1
ATOM 911 O O . ILE A 1 122 ? 29.611 61.524 44.149 1.00 24.15 122 ILE A O 1
ATOM 916 N N . LEU A 1 123 ? 27.458 62.344 44.145 1.00 25.46 123 LEU A N 1
ATOM 917 C CA . LEU A 1 123 ? 27.094 61.814 45.469 1.00 23.86 123 LEU A CA 1
ATOM 918 C C . LEU A 1 123 ? 27.040 60.290 45.448 1.00 24.40 123 LEU A C 1
ATOM 919 O O . LEU A 1 123 ? 26.990 59.607 46.484 1.00 23.80 123 LEU A O 1
ATOM 924 N N . ALA A 1 124 ? 27.088 59.756 44.239 1.00 25.03 124 ALA A N 1
ATOM 925 C CA . ALA A 1 124 ? 26.938 58.339 44.062 1.00 25.72 124 ALA A CA 1
ATOM 926 C C . ALA A 1 124 ? 28.333 57.889 44.107 1.00 27.29 124 ALA A C 1
ATOM 927 O O . ALA A 1 124 ? 28.598 56.697 44.289 1.00 30.00 124 ALA A O 1
ATOM 929 N N . GLY A 1 125 ? 29.231 58.838 43.899 1.00 26.36 125 GLY A N 1
ATOM 930 C CA . GLY A 1 125 ? 30.641 58.560 43.922 1.00 27.01 125 GLY A CA 1
ATOM 931 C C . GLY A 1 125 ? 31.269 58.577 42.547 1.00 29.10 125 GLY A C 1
ATOM 932 O O . GLY A 1 125 ? 32.418 58.190 42.437 1.00 29.56 125 GLY A O 1
ATOM 933 N N . ARG A 1 126 ? 30.550 59.018 41.495 1.00 30.08 126 ARG A N 1
ATOM 934 C CA . ARG A 1 126 ? 31.156 59.087 40.159 1.00 31.09 126 ARG A CA 1
ATOM 935 C C . ARG A 1 126 ? 31.481 60.511 39.750 1.00 31.93 126 ARG A C 1
ATOM 936 O O . ARG A 1 126 ? 31.130 61.491 40.431 1.00 32.17 126 ARG A O 1
ATOM 944 N N . ARG A 1 127 ? 32.178 60.619 38.629 1.00 31.88 127 ARG A N 1
ATOM 945 C CA . ARG A 1 127 ? 32.610 61.906 38.112 1.00 30.87 127 ARG A CA 1
ATOM 946 C C . ARG A 1 127 ? 31.617 62.444 37.066 1.00 28.80 127 ARG A C 1
ATOM 947 O O . ARG A 1 127 ? 31.235 61.727 36.142 1.00 29.56 127 ARG A O 1
ATOM 955 N N . ALA A 1 128 ? 31.174 63.686 37.202 1.00 26.91 128 ALA A N 1
ATOM 956 C CA . ALA A 1 128 ? 30.061 64.131 36.379 1.00 24.87 128 ALA A CA 1
ATOM 957 C C . ALA A 1 128 ? 30.516 65.132 35.334 1.00 26.23 128 ALA A C 1
ATOM 958 O O . ALA A 1 128 ? 31.289 66.067 35.620 1.00 25.58 128 ALA A O 1
ATOM 960 N N . MET A 1 129 ? 30.008 64.901 34.118 1.00 27.74 129 MET A N 1
ATOM 961 C CA . MET A 1 129 ? 30.367 65.607 32.878 1.00 27.69 129 MET A CA 1
ATOM 962 C C . MET A 1 129 ? 29.110 65.748 32.028 1.00 28.65 129 MET A C 1
ATOM 963 O O . MET A 1 129 ? 28.582 64.770 31.525 1.00 30.35 129 MET A O 1
ATOM 968 N N . SER A 1 130 ? 28.599 66.938 31.807 1.00 27.93 130 SER A N 1
ATOM 969 C CA . SER A 1 130 ? 27.623 66.963 30.758 1.00 27.62 130 SER A CA 1
ATOM 970 C C . SER A 1 130 ? 28.203 66.442 29.365 1.00 27.47 130 SER A C 1
ATOM 971 O O . SER A 1 130 ? 29.438 66.389 29.123 1.00 24.68 130 SER A O 1
ATOM 974 N N . PRO A 1 131 ? 27.281 66.005 28.475 1.00 29.38 131 PRO A N 1
ATOM 975 C CA . PRO A 1 131 ? 27.524 65.553 27.124 1.00 29.66 131 PRO A CA 1
ATOM 976 C C . PRO A 1 131 ? 28.438 66.475 26.355 1.00 31.34 131 PRO A C 1
ATOM 977 O O . PRO A 1 131 ? 29.421 66.052 25.763 1.00 31.72 131 PRO A O 1
ATOM 981 N N . ASP A 1 132 ? 28.113 67.742 26.327 1.00 32.45 132 ASP A N 1
ATOM 982 C CA . ASP A 1 132 ? 28.877 68.616 25.454 1.00 33.46 132 ASP A CA 1
ATOM 983 C C . ASP A 1 132 ? 30.346 68.616 25.822 1.00 32.40 132 ASP A C 1
ATOM 984 O O . ASP A 1 132 ? 31.216 68.643 24.952 1.00 33.73 132 ASP A O 1
ATOM 989 N N . ILE A 1 133 ? 30.668 68.495 27.092 1.00 30.44 133 ILE A N 1
ATOM 990 C CA . ILE A 1 133 ? 32.079 68.504 27.457 1.00 28.81 133 ILE A CA 1
ATOM 991 C C . ILE A 1 133 ? 32.755 67.146 27.305 1.00 26.05 133 ILE A C 1
ATOM 992 O O . ILE A 1 133 ? 33.925 67.054 26.875 1.00 25.57 133 ILE A O 1
ATOM 997 N N . ALA A 1 134 ? 32.013 66.097 27.630 1.00 23.85 134 ALA A N 1
ATOM 998 C CA . ALA A 1 134 ? 32.483 64.738 27.361 1.00 22.44 134 ALA A CA 1
ATOM 999 C C . ALA A 1 134 ? 32.864 64.631 25.905 1.00 23.43 134 ALA A C 1
ATOM 1000 O O . ALA A 1 134 ? 33.888 64.059 25.549 1.00 22.69 134 ALA A O 1
ATOM 1002 N N . GLN A 1 135 ? 31.992 65.161 25.054 1.00 25.12 135 GLN A N 1
ATOM 1003 C CA . GLN A 1 135 ? 32.202 65.134 23.620 1.00 26.40 135 GLN A CA 1
ATOM 1004 C C . GLN A 1 135 ? 33.501 65.873 23.315 1.00 25.90 135 GLN A C 1
ATOM 1005 O O . GLN A 1 135 ? 34.321 65.329 22.556 1.00 24.71 135 GLN A O 1
ATOM 1011 N N . GLU A 1 136 ? 33.703 67.071 23.927 1.00 25.06 136 GLU A N 1
ATOM 1012 C CA . GLU A 1 136 ? 34.866 67.874 23.565 1.00 25.57 136 GLU A CA 1
ATOM 1013 C C . GLU A 1 136 ? 36.166 67.235 24.018 1.00 25.06 136 GLU A C 1
ATOM 1014 O O . GLU A 1 136 ? 37.160 67.201 23.287 1.00 24.91 136 GLU A O 1
ATOM 1020 N N . ILE A 1 137 ? 36.154 66.688 25.207 1.00 25.05 137 ILE A N 1
ATOM 1021 C CA . ILE A 1 137 ? 37.336 66.020 25.658 1.00 26.03 137 ILE A CA 1
ATOM 1022 C C . ILE A 1 137 ? 37.627 64.773 24.825 1.00 25.39 137 ILE A C 1
ATOM 1023 O O . ILE A 1 137 ? 38.728 64.631 24.286 1.00 23.76 137 ILE A O 1
ATOM 1028 N N . ALA A 1 138 ? 36.633 63.886 24.695 1.00 26.32 138 ALA A N 1
ATOM 1029 C CA . ALA A 1 138 ? 36.800 62.653 23.907 1.00 24.84 138 ALA A CA 1
ATOM 1030 C C . ALA A 1 138 ? 37.286 63.096 22.560 1.00 25.43 138 ALA A C 1
ATOM 1031 O O . ALA A 1 138 ? 38.289 62.554 22.042 1.00 25.23 138 ALA A O 1
ATOM 1033 N N . GLU A 1 139 ? 36.603 64.097 21.990 1.00 25.48 139 GLU A N 1
ATOM 1034 C CA . GLU A 1 139 ? 36.924 64.459 20.602 1.00 27.15 139 GLU A CA 1
ATOM 1035 C C . GLU A 1 139 ? 38.375 64.924 20.495 1.00 26.95 139 GLU A C 1
ATOM 1036 O O . GLU A 1 139 ? 39.010 64.841 19.454 1.00 25.44 139 GLU A O 1
ATOM 1042 N N . GLU A 1 140 ? 38.910 65.404 21.600 1.00 28.31 140 GLU A N 1
ATOM 1043 C CA . GLU A 1 140 ? 40.249 65.873 21.565 1.00 29.78 140 GLU A CA 1
ATOM 1044 C C . GLU A 1 140 ? 41.272 64.767 21.805 1.00 29.99 140 GLU A C 1
ATOM 1045 O O . GLU A 1 140 ? 42.401 64.799 21.239 1.00 30.43 140 GLU A O 1
ATOM 1051 N N . ARG A 1 141 ? 40.906 63.793 22.641 1.00 28.93 141 ARG A N 1
ATOM 1052 C CA . ARG A 1 141 ? 41.743 62.610 22.768 1.00 28.39 141 ARG A CA 1
ATOM 1053 C C . ARG A 1 141 ? 41.827 61.905 21.416 1.00 27.71 141 ARG A C 1
ATOM 1054 O O . ARG A 1 141 ? 42.897 61.490 21.026 1.00 27.15 141 ARG A O 1
ATOM 1062 N N . VAL A 1 142 ? 40.711 61.832 20.690 1.00 28.05 142 VAL A N 1
ATOM 1063 C CA . VAL A 1 142 ? 40.655 61.158 19.382 1.00 29.03 142 VAL A CA 1
ATOM 1064 C C . VAL A 1 142 ? 41.649 61.703 18.355 1.00 31.46 142 VAL A C 1
ATOM 1065 O O . VAL A 1 142 ? 42.330 60.927 17.692 1.00 31.34 142 VAL A O 1
ATOM 1069 N N . GLU A 1 143 ? 41.748 63.023 18.218 1.00 34.43 143 GLU A N 1
ATOM 1070 C CA . GLU A 1 143 ? 42.801 63.608 17.399 1.00 37.44 143 GLU A CA 1
ATOM 1071 C C . GLU A 1 143 ? 43.990 64.153 18.217 1.00 40.37 143 GLU A C 1
ATOM 1072 O O . GLU A 1 143 ? 44.290 65.332 18.087 1.00 42.38 143 GLU A O 1
ATOM 1078 N N . GLY A 1 144 ? 44.657 63.344 19.048 1.00 40.23 144 GLY A N 1
ATOM 1079 C CA . GLY A 1 144 ? 45.654 63.881 19.999 1.00 39.81 144 GLY A CA 1
ATOM 1080 C C . GLY A 1 144 ? 47.031 63.238 19.859 1.00 39.62 144 GLY A C 1
ATOM 1081 O O . GLY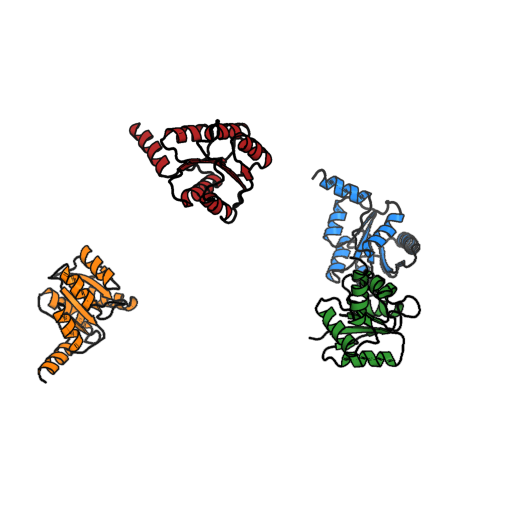 A 1 144 ? 48.015 63.873 19.454 1.00 39.10 144 GLY A O 1
ATOM 1082 N N . SER B 1 4 ? 130.147 45.297 47.138 1.00 35.21 4 SER B N 1
ATOM 1083 C CA . SER B 1 4 ? 129.370 44.102 47.640 1.00 35.76 4 SER B CA 1
ATOM 1084 C C . SER B 1 4 ? 127.864 44.351 47.604 1.00 35.72 4 SER B C 1
ATOM 1085 O O . SER B 1 4 ? 127.355 45.259 48.257 1.00 36.46 4 SER B O 1
ATOM 1088 N N . THR B 1 5 ? 127.140 43.516 46.879 1.00 34.68 5 THR B N 1
ATOM 1089 C CA . THR B 1 5 ? 125.739 43.828 46.575 1.00 32.88 5 THR B CA 1
ATOM 1090 C C . THR B 1 5 ? 124.889 42.523 46.693 1.00 30.59 5 THR B C 1
ATOM 1091 O O . THR B 1 5 ? 125.431 41.449 46.607 1.00 29.72 5 THR B O 1
ATOM 1095 N N . ALA B 1 6 ? 123.575 42.592 46.907 1.00 29.99 6 ALA B N 1
ATOM 1096 C CA . ALA B 1 6 ? 122.754 41.359 47.111 1.00 28.93 6 ALA B CA 1
ATOM 1097 C C . ALA B 1 6 ? 121.281 41.469 46.709 1.00 26.87 6 ALA B C 1
ATOM 1098 O O . ALA B 1 6 ? 120.661 42.531 46.861 1.00 27.66 6 ALA B O 1
ATOM 1100 N N . ARG B 1 7 ? 120.686 40.367 46.267 1.00 23.41 7 ARG B N 1
ATOM 1101 C CA . ARG B 1 7 ? 119.272 40.379 45.926 1.00 19.26 7 ARG B CA 1
ATOM 1102 C C . ARG B 1 7 ? 118.641 39.488 46.964 1.00 21.05 7 ARG B C 1
ATOM 1103 O O . ARG B 1 7 ? 119.177 38.401 47.202 1.00 22.94 7 ARG B O 1
ATOM 1111 N N . ILE B 1 8 ? 117.559 39.955 47.609 1.00 20.21 8 ILE B N 1
ATOM 1112 C CA . ILE B 1 8 ? 116.907 39.275 48.713 1.00 20.12 8 ILE B CA 1
ATOM 1113 C C . ILE B 1 8 ? 115.365 39.136 48.499 1.00 21.90 8 ILE B C 1
ATOM 1114 O O . ILE B 1 8 ? 114.697 40.079 47.984 1.00 25.44 8 ILE B O 1
ATOM 1119 N N . MET B 1 9 ? 114.782 38.037 48.968 1.00 18.60 9 MET B N 1
ATOM 1120 C CA . MET B 1 9 ? 113.343 37.819 48.907 1.00 17.95 9 MET B CA 1
ATOM 1121 C C . MET B 1 9 ? 112.894 37.861 50.344 1.00 19.21 9 MET B C 1
ATOM 1122 O O . MET B 1 9 ? 113.529 37.236 51.146 1.00 21.44 9 MET B O 1
ATOM 1127 N N . LEU B 1 10 ? 111.905 38.659 50.718 1.00 18.87 10 LEU B N 1
ATOM 1128 C CA . LEU B 1 10 ? 111.300 38.563 52.073 1.00 18.91 10 LEU B CA 1
ATOM 1129 C C . LEU B 1 10 ? 109.974 37.814 52.113 1.00 17.87 10 LEU B C 1
ATOM 1130 O O . LEU B 1 10 ? 109.017 38.134 51.331 1.00 14.24 10 LEU B O 1
ATOM 1135 N N . VAL B 1 11 ? 109.859 36.928 53.099 1.00 19.36 11 VAL B N 1
ATOM 1136 C CA . VAL B 1 11 ? 108.609 36.247 53.278 1.00 20.87 11 VAL B CA 1
ATOM 1137 C C . VAL B 1 11 ? 108.110 36.413 54.680 1.00 23.30 11 VAL B C 1
ATOM 1138 O O . VAL B 1 11 ? 108.597 35.782 55.613 1.00 22.28 11 VAL B O 1
ATOM 1142 N N . ASP B 1 12 ? 107.086 37.247 54.794 1.00 27.28 12 ASP B N 1
ATOM 1143 C CA . ASP B 1 12 ? 106.404 37.591 56.043 1.00 30.19 12 ASP B CA 1
ATOM 1144 C C . ASP B 1 12 ? 104.909 37.769 55.741 1.00 29.80 12 ASP B C 1
ATOM 1145 O O . ASP B 1 12 ? 104.534 38.266 54.691 1.00 29.99 12 ASP B O 1
ATOM 1150 N N . ASP B 1 13 ? 104.030 37.347 56.622 1.00 31.17 13 ASP B N 1
ATOM 1151 C CA . ASP B 1 13 ? 102.563 37.497 56.352 1.00 32.35 13 ASP B CA 1
ATOM 1152 C C . ASP B 1 13 ? 101.898 38.734 56.981 1.00 32.37 13 ASP B C 1
ATOM 1153 O O . ASP B 1 13 ? 100.702 38.937 56.829 1.00 32.79 13 ASP B O 1
ATOM 1158 N N . HIS B 1 14 ? 102.668 39.551 57.689 1.00 32.77 14 HIS B N 1
ATOM 1159 C CA . HIS B 1 14 ? 102.159 40.795 58.266 1.00 33.89 14 HIS B CA 1
ATOM 1160 C C . HIS B 1 14 ? 102.694 41.943 57.408 1.00 33.83 14 HIS B C 1
ATOM 1161 O O . HIS B 1 14 ? 103.888 42.211 57.438 1.00 34.04 14 HIS B O 1
ATOM 1168 N N . PRO B 1 15 ? 101.826 42.602 56.610 1.00 34.03 15 PRO B N 1
ATOM 1169 C CA . PRO B 1 15 ? 102.350 43.502 55.527 1.00 34.35 15 PRO B CA 1
ATOM 1170 C C . PRO B 1 15 ? 102.922 44.789 56.034 1.00 35.80 15 PRO B C 1
ATOM 1171 O O . PRO B 1 15 ? 103.991 45.199 55.547 1.00 36.82 15 PRO B O 1
ATOM 1175 N N . ILE B 1 16 ? 102.280 45.419 57.025 1.00 35.04 16 ILE B N 1
ATOM 1176 C CA . ILE B 1 16 ? 102.844 46.690 57.490 1.00 33.56 16 ILE B CA 1
ATOM 1177 C C . ILE B 1 16 ? 104.270 46.644 58.068 1.00 32.54 16 ILE B C 1
ATOM 1178 O O . ILE B 1 16 ? 105.086 47.503 57.776 1.00 33.98 16 ILE B O 1
ATOM 1183 N N . VAL B 1 17 ? 104.590 45.664 58.878 1.00 29.87 17 VAL B N 1
ATOM 1184 C CA . VAL B 1 17 ? 105.957 45.654 59.362 1.00 28.17 17 VAL B CA 1
ATOM 1185 C C . VAL B 1 17 ? 106.849 45.079 58.281 1.00 26.43 17 VAL B C 1
ATOM 1186 O O . VAL B 1 17 ? 108.066 45.365 58.253 1.00 26.32 17 VAL B O 1
ATOM 1190 N N . ARG B 1 18 ? 106.268 44.246 57.404 1.00 24.02 18 ARG B N 1
ATOM 1191 C CA . ARG B 1 18 ? 107.103 43.520 56.444 1.00 20.89 18 ARG B CA 1
ATOM 1192 C C . ARG B 1 18 ? 107.884 44.582 55.685 1.00 20.68 18 ARG B C 1
ATOM 1193 O O . ARG B 1 18 ? 109.114 44.638 55.644 1.00 20.47 18 ARG B O 1
ATOM 1201 N N . GLU B 1 19 ? 107.116 45.486 55.140 1.00 21.44 19 GLU B N 1
ATOM 1202 C CA . GLU B 1 19 ? 107.625 46.699 54.576 1.00 22.51 19 GLU B CA 1
ATOM 1203 C C . GLU B 1 19 ? 108.650 47.439 55.503 1.00 21.45 19 GLU B C 1
ATOM 1204 O O . GLU B 1 19 ? 109.601 48.025 55.009 1.00 22.27 19 GLU B O 1
ATOM 1210 N N . GLY B 1 20 ? 108.475 47.459 56.816 1.00 19.48 20 GLY B N 1
ATOM 1211 C CA . GLY B 1 20 ? 109.536 48.028 57.624 1.00 19.65 20 GLY B CA 1
ATOM 1212 C C . GLY B 1 20 ? 110.798 47.187 57.560 1.00 20.68 20 GLY B C 1
ATOM 1213 O O . GLY B 1 20 ? 111.915 47.703 57.482 1.00 21.52 20 GLY B O 1
ATOM 1214 N N . TYR B 1 21 ? 110.669 45.881 57.591 1.00 21.53 21 TYR B N 1
ATOM 1215 C CA . TYR B 1 21 ? 111.911 45.125 57.520 1.00 25.27 21 TYR B CA 1
ATOM 1216 C C . TYR B 1 21 ? 112.625 45.397 56.212 1.00 27.30 21 TYR B C 1
ATOM 1217 O O . TYR B 1 21 ? 113.843 45.337 56.136 1.00 27.75 21 TYR B O 1
ATOM 1226 N N . ARG B 1 22 ? 111.865 45.689 55.166 1.00 28.57 22 ARG B N 1
ATOM 1227 C CA . ARG B 1 22 ? 112.475 45.922 53.880 1.00 28.62 22 ARG B CA 1
ATOM 1228 C C . ARG B 1 22 ? 113.269 47.189 53.971 1.00 28.52 22 ARG B C 1
ATOM 1229 O O . ARG B 1 22 ? 114.367 47.287 53.456 1.00 29.23 22 ARG B O 1
ATOM 1237 N N . ARG B 1 23 ? 112.717 48.188 54.625 1.00 28.62 23 ARG B N 1
ATOM 1238 C CA . ARG B 1 23 ? 113.392 49.469 54.628 1.00 28.75 23 ARG B CA 1
ATOM 1239 C C . ARG B 1 23 ? 114.645 49.259 55.470 1.00 28.07 23 ARG B C 1
ATOM 1240 O O . ARG B 1 23 ? 115.735 49.666 55.106 1.00 27.33 23 ARG B O 1
ATOM 1248 N N . LEU B 1 24 ? 114.488 48.561 56.587 1.00 27.61 24 LEU B N 1
ATOM 1249 C CA . LEU B 1 24 ? 115.643 48.165 57.380 1.00 26.46 24 LEU B CA 1
ATOM 1250 C C . LEU B 1 24 ? 116.730 47.489 56.549 1.00 26.15 24 LEU B C 1
ATOM 1251 O O . LEU B 1 24 ? 117.888 47.932 56.563 1.00 27.24 24 LEU B O 1
ATOM 1256 N N . ILE B 1 25 ? 116.380 46.419 55.835 1.00 24.93 25 ILE B N 1
ATOM 1257 C CA . ILE B 1 25 ? 117.368 45.752 54.997 1.00 24.65 25 ILE B CA 1
ATOM 1258 C C . ILE B 1 25 ? 117.902 46.684 53.921 1.00 25.57 25 ILE B C 1
ATOM 1259 O O . ILE B 1 25 ? 119.095 46.748 53.601 1.00 24.55 25 ILE B O 1
ATOM 1264 N N . GLU B 1 26 ? 117.015 47.450 53.337 1.00 26.89 26 GLU B N 1
ATOM 1265 C CA . GLU B 1 26 ? 117.485 48.135 52.162 1.00 26.92 26 GLU B CA 1
ATOM 1266 C C . GLU B 1 26 ? 118.505 49.162 52.569 1.00 27.36 26 GLU B C 1
ATOM 1267 O O . GLU B 1 26 ? 119.157 49.739 51.744 1.00 28.63 26 GLU B O 1
ATOM 1273 N N . ARG B 1 27 ? 118.704 49.381 53.851 1.00 27.85 27 ARG B N 1
ATOM 1274 C CA . ARG B 1 27 ? 119.677 50.432 54.219 1.00 28.00 27 ARG B CA 1
ATOM 1275 C C . ARG B 1 27 ? 121.104 49.987 54.128 1.00 26.45 27 ARG B C 1
ATOM 1276 O O . ARG B 1 27 ? 121.985 50.835 54.148 1.00 26.67 27 ARG B O 1
ATOM 1284 N N . ARG B 1 28 ? 121.380 48.685 54.127 1.00 24.02 28 ARG B N 1
ATOM 1285 C CA . ARG B 1 28 ? 122.754 48.329 53.865 1.00 22.64 28 ARG B CA 1
ATOM 1286 C C . ARG B 1 28 ? 123.053 48.429 52.366 1.00 22.36 28 ARG B C 1
ATOM 1287 O O . ARG B 1 28 ? 122.485 47.682 51.534 1.00 21.16 28 ARG B O 1
ATOM 1295 N N . PRO B 1 29 ? 123.927 49.407 52.014 1.00 22.61 29 PRO B N 1
ATOM 1296 C CA . PRO B 1 29 ? 124.020 49.826 50.605 1.00 23.12 29 PRO B CA 1
ATOM 1297 C C . PRO B 1 29 ? 124.345 48.595 49.745 1.00 24.51 29 PRO B C 1
ATOM 1298 O O . PRO B 1 29 ? 125.194 47.773 50.142 1.00 26.23 29 PRO B O 1
ATOM 1302 N N . GLY B 1 30 ? 123.682 48.421 48.613 1.00 22.59 30 GLY B N 1
ATOM 1303 C CA . GLY B 1 30 ? 124.050 47.315 47.767 1.00 22.60 30 GLY B CA 1
ATOM 1304 C C . GLY B 1 30 ? 123.014 46.237 47.913 1.00 24.78 30 GLY B C 1
ATOM 1305 O O . GLY B 1 30 ? 122.973 45.303 47.104 1.00 27.19 30 GLY B O 1
ATOM 1306 N N . TYR B 1 31 ? 122.162 46.350 48.931 1.00 22.97 31 TYR B N 1
ATOM 1307 C CA . TYR B 1 31 ? 121.190 45.327 49.186 1.00 21.75 31 TYR B CA 1
ATOM 1308 C C . TYR B 1 31 ? 119.797 45.710 48.651 1.00 24.18 31 TYR B C 1
ATOM 1309 O O . TYR B 1 31 ? 119.239 46.767 48.995 1.00 25.46 31 TYR B O 1
ATOM 1318 N N . ALA B 1 32 ? 119.188 44.868 47.823 1.00 24.09 32 ALA B N 1
ATOM 1319 C CA . ALA B 1 32 ? 117.879 45.255 47.337 1.00 24.64 32 ALA B CA 1
ATOM 1320 C C . ALA B 1 32 ? 116.855 44.163 47.596 1.00 26.64 32 ALA B C 1
ATOM 1321 O O . ALA B 1 32 ? 117.072 43.002 47.189 1.00 28.86 32 ALA B O 1
ATOM 1323 N N . VAL B 1 33 ? 115.745 44.486 48.266 1.00 25.43 33 VAL B N 1
ATOM 1324 C CA . VAL B 1 33 ? 114.721 43.470 48.371 1.00 25.82 33 VAL B CA 1
ATOM 1325 C C . VAL B 1 33 ? 114.031 43.351 47.021 1.00 27.10 33 VAL B C 1
ATOM 1326 O O . VAL B 1 33 ? 113.667 44.338 46.406 1.00 28.22 33 VAL B O 1
ATOM 1330 N N . VAL B 1 34 ? 113.800 42.150 46.549 1.00 25.84 34 VAL B N 1
ATOM 1331 C CA . VAL B 1 34 ? 113.529 42.042 45.143 1.00 23.83 34 VAL B CA 1
ATOM 1332 C C . VAL B 1 34 ? 112.227 41.350 44.907 1.00 23.85 34 VAL B C 1
ATOM 1333 O O . VAL B 1 34 ? 111.749 41.342 43.790 1.00 23.14 34 VAL B O 1
ATOM 1337 N N . ALA B 1 35 ? 111.660 40.748 45.957 1.00 24.63 35 ALA B N 1
ATOM 1338 C CA . ALA B 1 35 ? 110.348 40.100 45.882 1.00 24.20 35 ALA B CA 1
ATOM 1339 C C . ALA B 1 35 ? 109.935 39.771 47.278 1.00 24.27 35 ALA B C 1
ATOM 1340 O O . ALA B 1 35 ? 110.819 39.549 48.131 1.00 26.06 35 ALA B O 1
ATOM 1342 N N . GLU B 1 36 ? 108.627 39.712 47.493 1.00 22.16 36 GLU B N 1
ATOM 1343 C CA . GLU B 1 36 ? 108.026 39.528 48.806 1.00 21.86 36 GLU B CA 1
ATOM 1344 C C . GLU B 1 36 ? 106.840 38.553 48.735 1.00 23.49 36 GLU B C 1
ATOM 1345 O O . GLU B 1 36 ? 105.973 38.613 47.845 1.00 25.31 36 GLU B O 1
ATOM 1351 N N . ALA B 1 37 ? 106.864 37.581 49.620 1.00 22.09 37 ALA B N 1
ATOM 1352 C CA . ALA B 1 37 ? 105.910 36.527 49.614 1.00 20.05 37 ALA B CA 1
ATOM 1353 C C . ALA B 1 37 ? 105.296 36.647 50.987 1.00 20.17 37 ALA B C 1
ATOM 1354 O O . ALA B 1 37 ? 105.941 37.143 51.978 1.00 19.75 37 ALA B O 1
ATOM 1356 N N . ALA B 1 38 ? 104.065 36.159 51.066 1.00 19.71 38 ALA B N 1
ATOM 1357 C CA . ALA B 1 38 ? 103.349 36.137 52.333 1.00 17.93 38 ALA B CA 1
ATOM 1358 C C . ALA B 1 38 ? 103.114 34.743 52.691 1.00 18.33 38 ALA B C 1
ATOM 1359 O O . ALA B 1 38 ? 102.314 34.541 53.531 1.00 22.46 38 ALA B O 1
ATOM 1361 N N . ASP B 1 39 ? 103.704 33.762 52.053 1.00 16.22 39 ASP B N 1
ATOM 1362 C CA . ASP B 1 39 ? 103.344 32.402 52.423 1.00 17.05 39 ASP B CA 1
ATOM 1363 C C . ASP B 1 39 ? 104.335 31.413 51.825 1.00 18.34 39 ASP B C 1
ATOM 1364 O O . ASP B 1 39 ? 105.228 31.769 50.978 1.00 17.92 39 ASP B O 1
ATOM 1369 N N . ALA B 1 40 ? 104.202 30.160 52.233 1.00 19.19 40 ALA B N 1
ATOM 1370 C CA . ALA B 1 40 ? 105.250 29.208 51.846 1.00 20.81 40 ALA B CA 1
ATOM 1371 C C . ALA B 1 40 ? 105.176 28.831 50.381 1.00 21.69 40 ALA B C 1
ATOM 1372 O O . ALA B 1 40 ? 106.192 28.888 49.720 1.00 23.88 40 ALA B O 1
ATOM 1374 N N . GLY B 1 41 ? 104.005 28.499 49.846 1.00 19.97 41 GLY B N 1
ATOM 1375 C CA . GLY B 1 41 ? 103.926 28.305 48.390 1.00 20.29 41 GLY B CA 1
ATOM 1376 C C . GLY B 1 41 ? 104.414 29.469 47.496 1.00 21.99 41 GLY B C 1
ATOM 1377 O O . GLY B 1 41 ? 105.094 29.253 46.464 1.00 21.91 41 GLY B O 1
ATOM 1378 N N . GLU B 1 42 ? 104.030 30.702 47.864 1.00 22.18 42 GLU B N 1
ATOM 1379 C CA . GLU B 1 42 ? 104.310 31.848 47.045 1.00 21.53 42 GLU B CA 1
ATOM 1380 C C . GLU B 1 42 ? 105.824 31.993 47.119 1.00 21.85 42 GLU B C 1
ATOM 1381 O O . GLU B 1 42 ? 106.474 32.171 46.086 1.00 21.93 42 GLU B O 1
ATOM 1387 N N . ALA B 1 43 ? 106.381 31.835 48.323 1.00 21.24 43 ALA B N 1
ATOM 1388 C CA . ALA B 1 43 ? 107.863 31.803 48.511 1.00 20.92 43 ALA B CA 1
ATOM 1389 C C . ALA B 1 43 ? 108.600 30.783 47.648 1.00 21.10 43 ALA B C 1
ATOM 1390 O O . ALA B 1 43 ? 109.666 31.059 47.098 1.00 22.64 43 ALA B O 1
ATOM 1392 N N . TYR B 1 44 ? 108.046 29.603 47.500 1.00 20.35 44 TYR B N 1
ATOM 1393 C CA . TYR B 1 44 ? 108.700 28.624 46.656 1.00 21.45 44 TYR B CA 1
ATOM 1394 C C . TYR B 1 44 ? 108.673 29.059 45.163 1.00 21.82 44 TYR B C 1
ATOM 1395 O O . TYR B 1 44 ? 109.707 29.186 44.504 1.00 22.71 44 TYR B O 1
ATOM 1404 N N . ARG B 1 45 ? 107.502 29.336 44.654 1.00 21.62 45 ARG B N 1
ATOM 1405 C CA . ARG B 1 45 ? 107.382 29.844 43.325 1.00 22.67 45 ARG B CA 1
ATOM 1406 C C . ARG B 1 45 ? 108.255 31.050 43.177 1.00 23.03 45 ARG B C 1
ATOM 1407 O O . ARG B 1 45 ? 109.008 31.109 42.224 1.00 24.69 45 ARG B O 1
ATOM 1415 N N . LEU B 1 46 ? 108.220 32.036 44.077 1.00 21.16 46 LEU B N 1
ATOM 1416 C CA . LEU B 1 46 ? 109.034 33.194 43.706 1.00 18.72 46 LEU B CA 1
ATOM 1417 C C . LEU B 1 46 ? 110.480 32.830 43.692 1.00 16.99 46 LEU B C 1
ATOM 1418 O O . LEU B 1 46 ? 111.228 33.354 42.881 1.00 15.61 46 LEU B O 1
ATOM 1423 N N . TYR B 1 47 ? 110.893 31.972 44.619 1.00 17.50 47 TYR B N 1
ATOM 1424 C CA . TYR B 1 47 ? 112.320 31.607 44.669 1.00 17.15 47 TYR B CA 1
ATOM 1425 C C . TYR B 1 47 ? 112.728 31.061 43.304 1.00 16.69 47 TYR B C 1
ATOM 1426 O O . TYR B 1 47 ? 113.690 31.527 42.710 1.00 17.81 47 TYR B O 1
ATOM 1435 N N . ARG B 1 48 ? 111.957 30.126 42.779 1.00 15.45 48 ARG B N 1
ATOM 1436 C CA . ARG B 1 48 ? 112.216 29.596 41.467 1.00 17.00 48 ARG B CA 1
ATOM 1437 C C . ARG B 1 48 ? 112.486 30.640 40.378 1.00 18.76 48 ARG B C 1
ATOM 1438 O O . ARG B 1 48 ? 113.340 30.472 39.485 1.00 20.44 48 ARG B O 1
ATOM 1446 N N . GLU B 1 49 ? 111.721 31.707 40.431 1.00 17.42 49 GLU B N 1
ATOM 1447 C CA . GLU B 1 49 ? 111.709 32.667 39.397 1.00 15.75 49 GLU B CA 1
ATOM 1448 C C . GLU B 1 49 ? 112.732 33.806 39.617 1.00 15.47 49 GLU B C 1
ATOM 1449 O O . GLU B 1 49 ? 113.088 34.481 38.659 1.00 15.74 49 GLU B O 1
ATOM 1455 N N . THR B 1 50 ? 113.162 34.079 40.838 1.00 15.13 50 THR B N 1
ATOM 1456 C CA . THR B 1 50 ? 114.080 35.226 41.040 1.00 16.79 50 THR B CA 1
ATOM 1457 C C . THR B 1 50 ? 115.466 34.735 41.550 1.00 17.51 50 THR B C 1
ATOM 1458 O O . THR B 1 50 ? 116.452 35.418 41.378 1.00 16.48 50 THR B O 1
ATOM 1462 N N . THR B 1 51 ? 115.502 33.546 42.169 1.00 19.03 51 THR B N 1
ATOM 1463 C CA . THR B 1 51 ? 116.750 32.925 42.600 1.00 19.66 51 THR B CA 1
ATOM 1464 C C . THR B 1 51 ? 117.577 34.019 43.146 1.00 20.41 51 THR B C 1
ATOM 1465 O O . THR B 1 51 ? 118.485 34.491 42.466 1.00 21.25 51 THR B O 1
ATOM 1469 N N . PRO B 1 52 ? 117.216 34.490 44.350 1.00 20.87 52 PRO B N 1
ATOM 1470 C CA . PRO B 1 52 ? 117.901 35.551 45.102 1.00 22.59 52 PRO B CA 1
ATOM 1471 C C . PRO B 1 52 ? 119.118 35.004 45.774 1.00 25.86 52 PRO B C 1
ATOM 1472 O O . PRO B 1 52 ? 119.302 33.803 45.760 1.00 27.18 52 PRO B O 1
ATOM 1476 N N . ASP B 1 53 ? 119.970 35.856 46.343 1.00 27.51 53 ASP B N 1
ATOM 1477 C CA . ASP B 1 53 ? 121.103 35.318 47.055 1.00 28.25 53 ASP B CA 1
ATOM 1478 C C . ASP B 1 53 ? 120.733 34.859 48.429 1.00 28.79 53 ASP B C 1
ATOM 1479 O O . ASP B 1 53 ? 121.276 33.863 48.900 1.00 31.63 53 ASP B O 1
ATOM 1484 N N . ILE B 1 54 ? 119.794 35.528 49.076 1.00 26.37 54 ILE B N 1
ATOM 1485 C CA . ILE B 1 54 ? 119.394 35.026 50.382 1.00 25.90 54 ILE B CA 1
ATOM 1486 C C . ILE B 1 54 ? 117.899 35.240 50.596 1.00 26.38 54 ILE B C 1
ATOM 1487 O O . ILE B 1 54 ? 117.351 36.136 50.024 1.00 27.87 54 ILE B O 1
ATOM 1492 N N . VAL B 1 55 ? 117.248 34.467 51.437 1.00 25.68 55 VAL B N 1
ATOM 1493 C CA . VAL B 1 55 ? 115.807 34.667 51.709 1.00 25.91 55 VAL B CA 1
ATOM 1494 C C . VAL B 1 55 ? 115.566 34.910 53.221 1.00 26.92 55 VAL B C 1
ATOM 1495 O O . VAL B 1 55 ? 116.193 34.300 54.098 1.00 28.85 55 VAL B O 1
ATOM 1499 N N . VAL B 1 56 ? 114.671 35.799 53.574 1.00 24.71 56 VAL B N 1
ATOM 1500 C CA . VAL B 1 56 ? 114.470 36.112 54.982 1.00 20.79 56 VAL B CA 1
ATOM 1501 C C . VAL B 1 56 ? 112.991 35.762 55.190 1.00 19.59 56 VAL B C 1
ATOM 1502 O O . VAL B 1 56 ? 112.117 36.241 54.476 1.00 19.51 56 VAL B O 1
ATOM 1506 N N . MET B 1 57 ? 112.707 34.898 56.145 1.00 19.06 57 MET B N 1
ATOM 1507 C CA . MET B 1 57 ? 111.422 34.247 56.225 1.00 17.42 57 MET B CA 1
ATOM 1508 C C . MET B 1 57 ? 111.052 34.038 57.702 1.00 19.00 57 MET B C 1
ATOM 1509 O O . MET B 1 57 ? 111.909 33.699 58.529 1.00 18.88 57 MET B O 1
ATOM 1514 N N . ASP B 1 58 ? 109.775 34.259 58.022 1.00 20.02 58 ASP B N 1
ATOM 1515 C CA . ASP B 1 58 ? 109.266 34.209 59.381 1.00 20.52 58 ASP B CA 1
ATOM 1516 C C . ASP B 1 58 ? 109.258 32.787 59.669 1.00 20.91 58 ASP B C 1
ATOM 1517 O O . ASP B 1 58 ? 109.060 31.992 58.763 1.00 20.70 58 ASP B O 1
ATOM 1522 N N . LEU B 1 59 ? 109.274 32.457 60.944 1.00 21.84 59 LEU B N 1
ATOM 1523 C CA . LEU B 1 59 ? 109.092 31.075 61.338 1.00 21.33 59 LEU B CA 1
ATOM 1524 C C . LEU B 1 59 ? 107.655 30.574 61.132 1.00 21.20 59 LEU B C 1
ATOM 1525 O O . LEU B 1 59 ? 107.425 29.413 60.767 1.00 22.35 59 LEU B O 1
ATOM 1530 N N . THR B 1 60 ? 106.698 31.464 61.346 1.00 20.51 60 THR B N 1
ATOM 1531 C CA . THR B 1 60 ? 105.292 31.153 61.207 1.00 20.07 60 THR B CA 1
ATOM 1532 C C . THR B 1 60 ? 104.610 31.877 60.068 1.00 21.02 60 THR B C 1
ATOM 1533 O O . THR B 1 60 ? 104.397 33.087 60.145 1.00 21.16 60 THR B O 1
ATOM 1537 N N . LEU B 1 61 ? 104.244 31.142 59.023 1.00 22.61 61 LEU B N 1
ATOM 1538 C CA . LEU B 1 61 ? 103.321 31.649 58.007 1.00 23.54 61 LEU B CA 1
ATOM 1539 C C . LEU B 1 61 ? 102.042 30.776 58.025 1.00 26.20 61 LEU B C 1
ATOM 1540 O O . LEU B 1 61 ? 102.018 29.706 58.698 1.00 27.07 61 LEU B O 1
ATOM 1545 N N . PRO B 1 62 ? 100.973 31.250 57.338 1.00 26.46 62 PRO B N 1
ATOM 1546 C CA . PRO B 1 62 ? 99.692 30.576 57.506 1.00 27.56 62 PRO B CA 1
ATOM 1547 C C . PRO B 1 62 ? 99.759 29.214 56.875 1.00 28.76 62 PRO B C 1
ATOM 1548 O O . PRO B 1 62 ? 100.001 29.093 55.719 1.00 29.17 62 PRO B O 1
ATOM 1552 N N . GLY B 1 63 ? 99.514 28.177 57.629 1.00 30.33 63 GLY B N 1
ATOM 1553 C CA . GLY B 1 63 ? 99.555 26.865 57.031 1.00 31.28 63 GLY B CA 1
ATOM 1554 C C . GLY B 1 63 ? 100.907 26.277 57.356 1.00 31.17 63 GLY B C 1
ATOM 1555 O O . GLY B 1 63 ? 101.243 26.059 58.526 1.00 32.25 63 GLY B O 1
ATOM 1556 N N . PRO B 1 64 ? 101.682 25.977 56.333 1.00 29.73 64 PRO B N 1
ATOM 1557 C CA . PRO B 1 64 ? 102.996 25.473 56.634 1.00 28.90 64 PRO B CA 1
ATOM 1558 C C . PRO B 1 64 ? 103.959 26.636 56.626 1.00 27.79 64 PRO B C 1
ATOM 1559 O O . PRO B 1 64 ? 103.787 27.563 55.826 1.00 28.40 64 PRO B O 1
ATOM 1563 N N . GLY B 1 65 ? 104.964 26.578 57.489 1.00 26.44 65 GLY B N 1
ATOM 1564 C CA . GLY B 1 65 ? 105.700 27.759 57.851 1.00 26.27 65 GLY B CA 1
ATOM 1565 C C . GLY B 1 65 ? 107.102 27.711 57.321 1.00 27.67 65 GLY B C 1
ATOM 1566 O O . GLY B 1 65 ? 107.413 26.884 56.456 1.00 27.53 65 GLY B O 1
ATOM 1567 N N . GLY B 1 66 ? 107.964 28.585 57.873 1.00 27.53 66 GLY B N 1
ATOM 1568 C CA . GLY B 1 66 ? 109.205 28.960 57.239 1.00 25.47 66 GLY B CA 1
ATOM 1569 C C . GLY B 1 66 ? 110.128 27.815 57.043 1.00 25.14 66 GLY B C 1
ATOM 1570 O O . GLY B 1 66 ? 110.990 27.838 56.217 1.00 27.35 66 GLY B O 1
ATOM 1571 N N . ILE B 1 67 ? 109.930 26.800 57.833 1.00 24.04 67 ILE B N 1
ATOM 1572 C CA . ILE B 1 67 ? 110.818 25.673 58.008 1.00 22.69 67 ILE B CA 1
ATOM 1573 C C . ILE B 1 67 ? 110.416 24.555 57.017 1.00 22.00 67 ILE B C 1
ATOM 1574 O O . ILE B 1 67 ? 111.274 24.004 56.297 1.00 23.34 67 ILE B O 1
ATOM 1579 N N . GLU B 1 68 ? 109.124 24.222 56.951 1.00 19.99 68 GLU B N 1
ATOM 1580 C CA . GLU B 1 68 ? 108.598 23.521 55.777 1.00 19.09 68 GLU B CA 1
ATOM 1581 C C . GLU B 1 68 ? 108.983 24.236 54.463 1.00 19.83 68 GLU B C 1
ATOM 1582 O O . GLU B 1 68 ? 109.444 23.612 53.493 1.00 21.13 68 GLU B O 1
ATOM 1588 N N . ALA B 1 69 ? 108.857 25.555 54.430 1.00 19.17 69 ALA B N 1
ATOM 1589 C CA . ALA B 1 69 ? 109.233 26.265 53.217 1.00 18.59 69 ALA B CA 1
ATOM 1590 C C . ALA B 1 69 ? 110.718 26.126 52.913 1.00 18.50 69 ALA B C 1
ATOM 1591 O O . ALA B 1 69 ? 111.120 26.114 51.712 1.00 18.55 69 ALA B O 1
ATOM 1593 N N . THR B 1 70 ? 111.526 26.048 53.978 1.00 16.95 70 THR B N 1
ATOM 1594 C CA . THR B 1 70 ? 112.954 25.859 53.806 1.00 17.58 70 THR B CA 1
ATOM 1595 C C . THR B 1 70 ? 113.220 24.482 53.163 1.00 20.56 70 THR B C 1
ATOM 1596 O O . THR B 1 70 ? 114.008 24.323 52.171 1.00 19.96 70 THR B O 1
ATOM 1600 N N . ARG B 1 71 ? 112.566 23.450 53.697 1.00 23.04 71 ARG B N 1
ATOM 1601 C CA . ARG B 1 71 ? 112.958 22.155 53.176 1.00 23.98 71 ARG B CA 1
ATOM 1602 C C . ARG B 1 71 ? 112.463 22.067 51.727 1.00 21.61 71 ARG B C 1
ATOM 1603 O O . ARG B 1 71 ? 113.113 21.442 50.914 1.00 20.56 71 ARG B O 1
ATOM 1611 N N . HIS B 1 72 ? 111.337 22.722 51.417 1.00 20.97 72 HIS B N 1
ATOM 1612 C CA . HIS B 1 72 ? 110.782 22.671 50.065 1.00 21.66 72 HIS B CA 1
ATOM 1613 C C . HIS B 1 72 ? 111.823 23.373 49.169 1.00 21.10 72 HIS B C 1
ATOM 1614 O O . HIS B 1 72 ? 112.456 22.700 48.356 1.00 20.73 72 HIS B O 1
ATOM 1621 N N . ILE B 1 73 ? 112.072 24.671 49.411 1.00 19.87 73 ILE B N 1
ATOM 1622 C CA . ILE B 1 73 ? 112.981 25.437 48.614 1.00 20.78 73 ILE B CA 1
ATOM 1623 C C . ILE B 1 73 ? 114.278 24.694 48.375 1.00 22.89 73 ILE B C 1
ATOM 1624 O O . ILE B 1 73 ? 114.747 24.596 47.233 1.00 23.83 73 ILE B O 1
ATOM 1629 N N . ARG B 1 74 ? 114.825 24.125 49.444 1.00 22.12 74 ARG B N 1
ATOM 1630 C CA . ARG B 1 74 ? 116.135 23.501 49.375 1.00 20.63 74 ARG B CA 1
ATOM 1631 C C . ARG B 1 74 ? 116.075 22.268 48.564 1.00 19.50 74 ARG B C 1
ATOM 1632 O O . ARG B 1 74 ? 117.053 21.790 48.074 1.00 21.16 74 ARG B O 1
ATOM 1640 N N . GLN B 1 75 ? 114.918 21.696 48.416 1.00 18.95 75 GLN B N 1
ATOM 1641 C CA . GLN B 1 75 ? 114.881 20.432 47.726 1.00 19.26 75 GLN B CA 1
ATOM 1642 C C . GLN B 1 75 ? 115.004 20.762 46.237 1.00 19.28 75 GLN B C 1
ATOM 1643 O O . GLN B 1 75 ? 115.465 19.961 45.468 1.00 19.02 75 GLN B O 1
ATOM 1649 N N . TRP B 1 76 ? 114.632 21.988 45.849 1.00 18.50 76 TRP B N 1
ATOM 1650 C CA . TRP B 1 76 ? 114.683 22.390 44.469 1.00 16.77 76 TRP B CA 1
ATOM 1651 C C . TRP B 1 76 ? 116.037 23.005 44.270 1.00 14.66 76 TRP B C 1
ATOM 1652 O O . TRP B 1 76 ? 116.624 22.792 43.276 1.00 14.15 76 TRP B O 1
ATOM 1663 N N . ASP B 1 77 ? 116.519 23.791 45.223 1.00 14.24 77 ASP B N 1
ATOM 1664 C CA . ASP B 1 77 ? 117.854 24.347 45.188 1.00 14.79 77 ASP B CA 1
ATOM 1665 C C . ASP B 1 77 ? 118.535 24.026 46.537 1.00 13.66 77 ASP B C 1
ATOM 1666 O O . ASP B 1 77 ? 118.262 24.659 47.594 1.00 13.67 77 ASP B O 1
ATOM 1671 N N . GLY B 1 78 ? 119.445 23.067 46.488 1.00 11.67 78 GLY B N 1
ATOM 1672 C CA . GLY B 1 78 ? 120.104 22.660 47.646 1.00 10.82 78 GLY B CA 1
ATOM 1673 C C . GLY B 1 78 ? 121.171 23.612 48.134 1.00 12.41 78 GLY B C 1
ATOM 1674 O O . GLY B 1 78 ? 121.817 23.282 49.097 1.00 13.66 78 GLY B O 1
ATOM 1675 N N . ALA B 1 79 ? 121.388 24.786 47.539 1.00 12.82 79 ALA B N 1
ATOM 1676 C CA . ALA B 1 79 ? 122.315 25.771 48.186 1.00 13.77 79 ALA B CA 1
ATOM 1677 C C . ALA B 1 79 ? 121.626 27.059 48.588 1.00 16.86 79 ALA B C 1
ATOM 1678 O O . ALA B 1 79 ? 122.321 28.056 48.875 1.00 16.93 79 ALA B O 1
ATOM 1680 N N . ALA B 1 80 ? 120.280 27.048 48.593 1.00 17.53 80 ALA B N 1
ATOM 1681 C CA . ALA B 1 80 ? 119.540 28.241 48.953 1.00 18.24 80 ALA B CA 1
ATOM 1682 C C . ALA B 1 80 ? 119.975 28.690 50.324 1.00 19.77 80 ALA B C 1
ATOM 1683 O O . ALA B 1 80 ? 120.158 27.880 51.209 1.00 20.36 80 ALA B O 1
ATOM 1685 N N . ARG B 1 81 ? 120.153 29.982 50.506 1.00 21.80 81 ARG B N 1
ATOM 1686 C CA . ARG B 1 81 ? 120.524 30.471 51.784 1.00 24.73 81 ARG B CA 1
ATOM 1687 C C . ARG B 1 81 ? 119.315 31.080 52.392 1.00 26.90 81 ARG B C 1
ATOM 1688 O O . ARG B 1 81 ? 118.926 32.171 51.980 1.00 29.60 81 ARG B O 1
ATOM 1696 N N . ILE B 1 82 ? 118.726 30.408 53.385 1.00 25.47 82 ILE B N 1
ATOM 1697 C CA . ILE B 1 82 ? 117.549 30.949 54.058 1.00 23.98 82 ILE B CA 1
ATOM 1698 C C . ILE B 1 82 ? 117.841 31.420 55.482 1.00 23.69 82 ILE B C 1
ATOM 1699 O O . ILE B 1 82 ? 118.420 30.707 56.281 1.00 24.71 82 ILE B O 1
ATOM 1704 N N . LEU B 1 83 ? 117.375 32.594 55.841 1.00 22.56 83 LEU B N 1
ATOM 1705 C CA . LEU B 1 83 ? 117.565 33.079 57.194 1.00 21.80 83 LEU B CA 1
ATOM 1706 C C . LEU B 1 83 ? 116.207 33.006 57.925 1.00 23.84 83 LEU B C 1
ATOM 1707 O O . LEU B 1 83 ? 115.231 33.580 57.482 1.00 26.10 83 LEU B O 1
ATOM 1712 N N . ILE B 1 84 ? 116.084 32.313 59.037 1.00 22.80 84 ILE B N 1
ATOM 1713 C CA . ILE B 1 84 ? 114.814 32.419 59.667 1.00 22.58 84 ILE B CA 1
ATOM 1714 C C . ILE B 1 84 ? 114.794 33.564 60.663 1.00 25.31 84 ILE B C 1
ATOM 1715 O O . ILE B 1 84 ? 115.735 33.795 61.391 1.00 27.47 84 ILE B O 1
ATOM 1720 N N . PHE B 1 85 ? 113.712 34.298 60.688 1.00 25.75 85 PHE B N 1
ATOM 1721 C CA . PHE B 1 85 ? 113.715 35.566 61.325 1.00 27.36 85 PHE B CA 1
ATOM 1722 C C . PHE B 1 85 ? 112.367 35.557 61.979 1.00 30.38 85 PHE B C 1
ATOM 1723 O O . PHE B 1 85 ? 111.356 35.360 61.286 1.00 32.28 85 PHE B O 1
ATOM 1731 N N . THR B 1 86 ? 112.312 35.699 63.297 1.00 29.86 86 THR B N 1
ATOM 1732 C CA . THR B 1 86 ? 111.073 35.333 63.971 1.00 29.66 86 THR B CA 1
ATOM 1733 C C . THR B 1 86 ? 110.882 35.915 65.339 1.00 30.03 86 THR B C 1
ATOM 1734 O O . THR B 1 86 ? 111.863 36.247 66.009 1.00 30.00 86 THR B O 1
ATOM 1738 N N . MET B 1 87 ? 109.633 36.056 65.764 1.00 30.80 87 MET B N 1
ATOM 1739 C CA . MET B 1 87 ? 109.465 36.562 67.111 1.00 34.15 87 MET B CA 1
ATOM 1740 C C . MET B 1 87 ? 109.531 35.479 68.197 1.00 35.98 87 MET B C 1
ATOM 1741 O O . MET B 1 87 ? 109.656 35.780 69.372 1.00 34.84 87 MET B O 1
ATOM 1746 N N . HIS B 1 88 ? 109.511 34.223 67.771 1.00 38.31 88 HIS B N 1
ATOM 1747 C CA . HIS B 1 88 ? 109.513 33.095 68.677 1.00 40.51 88 HIS B CA 1
ATOM 1748 C C . HIS B 1 88 ? 110.926 32.551 69.012 1.00 39.80 88 HIS B C 1
ATOM 1749 O O . HIS B 1 88 ? 111.740 32.395 68.129 1.00 38.52 88 HIS B O 1
ATOM 1756 N N . GLN B 1 89 ? 111.199 32.228 70.285 1.00 41.24 89 GLN B N 1
ATOM 1757 C CA . GLN B 1 89 ? 112.498 31.637 70.624 1.00 42.64 89 GLN B CA 1
ATOM 1758 C C . GLN B 1 89 ? 112.588 30.316 71.358 1.00 41.26 89 GLN B C 1
ATOM 1759 O O . GLN B 1 89 ? 111.614 29.833 71.916 1.00 41.13 89 GLN B O 1
ATOM 1765 N N . GLY B 1 90 ? 113.824 29.811 71.412 1.00 38.96 90 GLY B N 1
ATOM 1766 C CA . GLY B 1 90 ? 114.115 28.583 72.091 1.00 37.55 90 GLY B CA 1
ATOM 1767 C C . GLY B 1 90 ? 115.113 27.812 71.272 1.00 36.90 90 GLY B C 1
ATOM 1768 O O . GLY B 1 90 ? 115.158 27.909 70.072 1.00 37.03 90 GLY B O 1
ATOM 1769 N N . SER B 1 91 ? 115.950 27.031 71.906 1.00 36.47 91 SER B N 1
ATOM 1770 C CA . SER B 1 91 ? 116.855 26.263 71.099 1.00 36.28 91 SER B CA 1
ATOM 1771 C C . SER B 1 91 ? 116.056 25.547 69.998 1.00 35.35 91 SER B C 1
ATOM 1772 O O . SER B 1 91 ? 116.553 25.294 68.880 1.00 33.59 91 SER B O 1
ATOM 1775 N N . ALA B 1 92 ? 114.803 25.240 70.357 1.00 36.00 92 ALA B N 1
ATOM 1776 C CA . ALA B 1 92 ? 114.078 24.090 69.847 1.00 35.65 92 ALA B CA 1
ATOM 1777 C C . ALA B 1 92 ? 113.910 24.213 68.344 1.00 36.86 92 ALA B C 1
ATOM 1778 O O . ALA B 1 92 ? 114.309 23.317 67.569 1.00 37.48 92 ALA B O 1
ATOM 1780 N N . PHE B 1 93 ? 113.339 25.349 67.941 1.00 36.06 93 PHE B N 1
ATOM 1781 C CA . PHE B 1 93 ? 113.014 25.571 66.574 1.00 33.88 93 PHE B CA 1
ATOM 1782 C C . PHE B 1 93 ? 114.241 25.937 65.857 1.00 29.92 93 PHE B C 1
ATOM 1783 O O . PHE B 1 93 ? 114.360 25.710 64.671 1.00 30.30 93 PHE B O 1
ATOM 1791 N N . ALA B 1 94 ? 115.165 26.539 66.554 1.00 27.02 94 ALA B N 1
ATOM 1792 C CA . ALA B 1 94 ? 116.322 26.943 65.839 1.00 25.98 94 ALA B CA 1
ATOM 1793 C C . ALA B 1 94 ? 116.978 25.655 65.402 1.00 26.20 94 ALA B C 1
ATOM 1794 O O . ALA B 1 94 ? 117.482 25.552 64.311 1.00 26.34 94 ALA B O 1
ATOM 1796 N N . LEU B 1 95 ? 116.947 24.628 66.222 1.00 27.40 95 LEU B N 1
ATOM 1797 C CA . LEU B 1 95 ? 117.642 23.423 65.774 1.00 27.53 95 LEU B CA 1
ATOM 1798 C C . LEU B 1 95 ? 116.851 22.820 64.632 1.00 29.02 95 LEU B C 1
ATOM 1799 O O . LEU B 1 95 ? 117.396 22.455 63.626 1.00 30.66 95 LEU B O 1
ATOM 1804 N N . LYS B 1 96 ? 115.546 22.790 64.738 1.00 29.25 96 LYS B N 1
ATOM 1805 C CA . LYS B 1 96 ? 114.793 22.233 63.648 1.00 30.53 96 LYS B CA 1
ATOM 1806 C C . LYS B 1 96 ? 115.036 22.999 62.364 1.00 31.93 96 LYS B C 1
ATOM 1807 O O . LYS B 1 96 ? 115.324 22.354 61.313 1.00 33.12 96 LYS B O 1
ATOM 1813 N N . ALA B 1 97 ? 114.966 24.342 62.411 1.00 30.83 97 ALA B N 1
ATOM 1814 C CA . ALA B 1 97 ? 115.450 25.105 61.271 1.00 29.59 97 ALA B CA 1
ATOM 1815 C C . ALA B 1 97 ? 116.855 24.564 60.793 1.00 30.49 97 ALA B C 1
ATOM 1816 O O . ALA B 1 97 ? 116.947 23.962 59.703 1.00 33.59 97 ALA B O 1
ATOM 1818 N N . PHE B 1 98 ? 117.946 24.673 61.544 1.00 26.87 98 PHE B N 1
ATOM 1819 C CA . PHE B 1 98 ? 119.166 24.188 60.894 1.00 24.45 98 PHE B CA 1
ATOM 1820 C C . PHE B 1 98 ? 119.088 22.809 60.288 1.00 24.67 98 PHE B C 1
ATOM 1821 O O . PHE B 1 98 ? 119.630 22.600 59.204 1.00 25.39 98 PHE B O 1
ATOM 1829 N N . GLU B 1 99 ? 118.438 21.846 60.936 1.00 23.75 99 GLU B N 1
ATOM 1830 C CA . GLU B 1 99 ? 118.382 20.533 60.288 1.00 23.11 99 GLU B CA 1
ATOM 1831 C C . GLU B 1 99 ? 117.637 20.626 58.932 1.00 20.61 99 GLU B C 1
ATOM 1832 O O . GLU B 1 99 ? 117.976 19.951 57.997 1.00 18.76 99 GLU B O 1
ATOM 1838 N N . ALA B 1 100 ? 116.585 21.424 58.840 1.00 20.42 100 ALA B N 1
ATOM 1839 C CA . ALA B 1 100 ? 115.926 21.609 57.576 1.00 21.32 100 ALA B CA 1
ATOM 1840 C C . ALA B 1 100 ? 116.864 22.250 56.589 1.00 21.93 100 ALA B C 1
ATOM 1841 O O . ALA B 1 100 ? 116.616 22.194 55.390 1.00 21.64 100 ALA B O 1
ATOM 1843 N N . GLY B 1 101 ? 117.919 22.910 57.084 1.00 21.77 101 GLY B N 1
ATOM 1844 C CA . GLY B 1 101 ? 118.907 23.484 56.189 1.00 21.46 101 GLY B CA 1
ATOM 1845 C C . GLY B 1 101 ? 118.945 25.014 56.173 1.00 21.53 101 GLY B C 1
ATOM 1846 O O . GLY B 1 101 ? 119.418 25.599 55.225 1.00 22.89 101 GLY B O 1
ATOM 1847 N N . ALA B 1 102 ? 118.502 25.706 57.208 1.00 19.58 102 ALA B N 1
ATOM 1848 C CA . ALA B 1 102 ? 118.555 27.129 57.045 1.00 18.56 102 ALA B CA 1
ATOM 1849 C C . ALA B 1 102 ? 119.955 27.537 57.359 1.00 16.31 102 ALA B C 1
ATOM 1850 O O . ALA B 1 102 ? 120.685 26.823 57.962 1.00 14.68 102 ALA B O 1
ATOM 1852 N N . SER B 1 103 ? 120.329 28.714 56.909 1.00 17.15 103 SER B N 1
ATOM 1853 C CA . SER B 1 103 ? 121.666 29.196 57.079 1.00 15.55 103 SER B CA 1
ATOM 1854 C C . SER B 1 103 ? 121.690 30.148 58.198 1.00 18.03 103 SER B C 1
ATOM 1855 O O . SER B 1 103 ? 122.698 30.572 58.643 1.00 20.67 103 SER B O 1
ATOM 1858 N N . GLY B 1 104 ? 120.544 30.515 58.652 1.00 18.27 104 GLY B N 1
ATOM 1859 C CA . GLY B 1 104 ? 120.527 31.378 59.837 1.00 19.28 104 GLY B CA 1
ATOM 1860 C C . GLY B 1 104 ? 119.217 31.497 60.607 1.00 19.76 104 GLY B C 1
ATOM 1861 O O . GLY B 1 104 ? 118.161 31.066 60.137 1.00 19.39 104 GLY B O 1
ATOM 1862 N N . TYR B 1 105 ? 119.292 32.060 61.805 1.00 19.78 105 TYR B N 1
ATOM 1863 C CA . TYR B 1 105 ? 118.153 32.016 62.692 1.00 21.36 105 TYR B CA 1
ATOM 1864 C C . TYR B 1 105 ? 118.244 33.195 63.642 1.00 23.16 105 TYR B C 1
ATOM 1865 O O . TYR B 1 105 ? 119.242 33.402 64.285 1.00 23.73 105 TYR B O 1
ATOM 1874 N N . VAL B 1 106 ? 117.222 34.024 63.682 1.00 24.23 106 VAL B N 1
ATOM 1875 C CA . VAL B 1 106 ? 117.421 35.334 64.260 1.00 25.36 106 VAL B CA 1
ATOM 1876 C C . VAL B 1 106 ? 116.141 35.841 64.844 1.00 26.24 106 VAL B C 1
ATOM 1877 O O . VAL B 1 106 ? 115.105 35.838 64.176 1.00 26.60 106 VAL B O 1
ATOM 1881 N N . THR B 1 107 ? 116.177 36.254 66.095 1.00 27.10 107 THR B N 1
ATOM 1882 C CA . THR B 1 107 ? 114.903 36.608 66.705 1.00 28.91 107 THR B CA 1
ATOM 188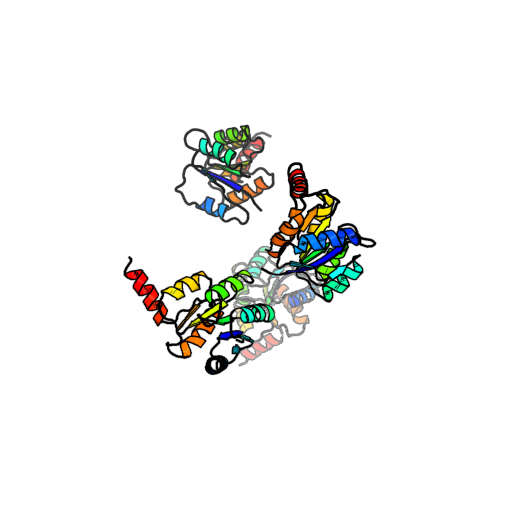3 C C . THR B 1 107 ? 114.618 38.088 66.445 1.00 28.76 107 THR B C 1
ATOM 1884 O O . THR B 1 107 ? 115.534 38.889 66.310 1.00 29.07 107 THR B O 1
ATOM 1888 N N . LYS B 1 108 ? 113.346 38.443 66.368 1.00 27.57 108 LYS B N 1
ATOM 1889 C CA . LYS B 1 108 ? 113.011 39.795 65.983 1.00 28.17 108 LYS B CA 1
ATOM 1890 C C . LYS B 1 108 ? 113.199 40.764 67.124 1.00 28.35 108 LYS B C 1
ATOM 1891 O O . LYS B 1 108 ? 112.837 41.924 66.995 1.00 28.95 108 LYS B O 1
ATOM 1897 N N . SER B 1 109 ? 113.749 40.305 68.242 1.00 27.52 109 SER B N 1
ATOM 1898 C CA . SER B 1 109 ? 113.724 41.130 69.425 1.00 27.00 109 SER B CA 1
ATOM 1899 C C . SER B 1 109 ? 115.125 41.412 69.865 1.00 27.02 109 SER B C 1
ATOM 1900 O O . SER B 1 109 ? 115.342 42.144 70.822 1.00 27.97 109 SER B O 1
ATOM 1903 N N . SER B 1 110 ? 116.082 40.794 69.214 1.00 26.51 110 SER B N 1
ATOM 1904 C CA . SER B 1 110 ? 117.440 41.143 69.474 1.00 27.75 110 SER B CA 1
ATOM 1905 C C . SER B 1 110 ? 117.608 42.571 68.992 1.00 29.03 110 SER B C 1
ATOM 1906 O O . SER B 1 110 ? 116.707 43.159 68.407 1.00 28.49 110 SER B O 1
ATOM 1909 N N . ASP B 1 111 ? 118.765 43.148 69.276 1.00 31.14 111 ASP B N 1
ATOM 1910 C CA . ASP B 1 111 ? 119.171 44.418 68.687 1.00 31.99 111 ASP B CA 1
ATOM 1911 C C . ASP B 1 111 ? 118.730 44.574 67.205 1.00 31.35 111 ASP B C 1
ATOM 1912 O O . ASP B 1 111 ? 118.975 43.710 66.357 1.00 30.78 111 ASP B O 1
ATOM 1917 N N . PRO B 1 112 ? 118.088 45.693 66.897 1.00 31.51 112 PRO B N 1
ATOM 1918 C CA . PRO B 1 112 ? 117.562 45.997 65.570 1.00 31.21 112 PRO B CA 1
ATOM 1919 C C . PRO B 1 112 ? 118.572 45.635 64.451 1.00 30.47 112 PRO B C 1
ATOM 1920 O O . PRO B 1 112 ? 118.214 44.865 63.532 1.00 31.48 112 PRO B O 1
ATOM 1924 N N . ALA B 1 113 ? 119.783 46.211 64.547 1.00 27.91 113 ALA B N 1
ATOM 1925 C CA . ALA B 1 113 ? 121.021 45.892 63.790 1.00 25.90 113 ALA B CA 1
ATOM 1926 C C . ALA B 1 113 ? 121.321 44.430 63.449 1.00 24.90 113 ALA B C 1
ATOM 1927 O O . ALA B 1 113 ? 122.049 44.135 62.530 1.00 23.87 113 ALA B O 1
ATOM 1929 N N . GLU B 1 114 ? 120.795 43.512 64.222 1.00 25.83 114 GLU B N 1
ATOM 1930 C CA . GLU B 1 114 ? 121.184 42.134 64.093 1.00 27.07 114 GLU B CA 1
ATOM 1931 C C . GLU B 1 114 ? 120.899 41.662 62.714 1.00 28.34 114 GLU B C 1
ATOM 1932 O O . GLU B 1 114 ? 121.716 40.967 62.122 1.00 29.48 114 GLU B O 1
ATOM 1938 N N . LEU B 1 115 ? 119.719 41.997 62.186 1.00 27.90 115 LEU B N 1
ATOM 1939 C CA . LEU B 1 115 ? 119.274 41.375 60.937 1.00 26.84 115 LEU B CA 1
ATOM 1940 C C . LEU B 1 115 ? 120.308 41.523 59.835 1.00 28.15 115 LEU B C 1
ATOM 1941 O O . LEU B 1 115 ? 120.871 40.521 59.363 1.00 29.78 115 LEU B O 1
ATOM 1946 N N . VAL B 1 116 ? 120.590 42.770 59.450 1.00 26.99 116 VAL B N 1
ATOM 1947 C CA . VAL B 1 116 ? 121.663 43.051 58.498 1.00 25.09 116 VAL B CA 1
ATOM 1948 C C . VAL B 1 116 ? 122.984 42.335 58.799 1.00 23.97 116 VAL B C 1
ATOM 1949 O O . VAL B 1 116 ? 123.714 41.898 57.912 1.00 23.50 116 VAL B O 1
ATOM 1953 N N . GLN B 1 117 ? 123.312 42.173 60.052 1.00 23.95 117 GLN B N 1
ATOM 1954 C CA . GLN B 1 117 ? 124.545 41.463 60.316 1.00 23.86 117 GLN B CA 1
ATOM 1955 C C . GLN B 1 117 ? 124.432 40.004 59.946 1.00 23.47 117 GLN B C 1
ATOM 1956 O O . GLN B 1 117 ? 125.355 39.452 59.331 1.00 24.80 117 GLN B O 1
ATOM 1962 N N . ALA B 1 118 ? 123.310 39.367 60.282 1.00 21.27 118 ALA B N 1
ATOM 1963 C CA . ALA B 1 118 ? 123.135 37.968 59.886 1.00 20.42 118 ALA B CA 1
ATOM 1964 C C . ALA B 1 118 ? 123.010 37.831 58.362 1.00 20.63 118 ALA B C 1
ATOM 1965 O O . ALA B 1 118 ? 123.521 36.862 57.713 1.00 21.45 118 ALA B O 1
ATOM 1967 N N . ILE B 1 119 ? 122.350 38.799 57.755 1.00 18.89 119 ILE B N 1
ATOM 1968 C CA . ILE B 1 119 ? 122.310 38.702 56.340 1.00 18.74 119 ILE B CA 1
ATOM 1969 C C . ILE B 1 119 ? 123.755 38.742 55.851 1.00 20.55 119 ILE B C 1
ATOM 1970 O O . ILE B 1 119 ? 124.184 37.970 54.989 1.00 20.91 119 ILE B O 1
ATOM 1975 N N . GLU B 1 120 ? 124.537 39.645 56.419 1.00 21.02 120 GLU B N 1
ATOM 1976 C CA . GLU B 1 120 ? 125.874 39.851 55.867 1.00 19.44 120 GLU B CA 1
ATOM 1977 C C . GLU B 1 120 ? 126.629 38.581 56.058 1.00 19.57 120 GLU B C 1
ATOM 1978 O O . GLU B 1 120 ? 127.419 38.213 55.197 1.00 21.83 120 GLU B O 1
ATOM 1984 N N . ALA B 1 121 ? 126.399 37.888 57.169 1.00 16.44 121 ALA B N 1
ATOM 1985 C CA . ALA B 1 121 ? 127.326 36.817 57.470 1.00 15.14 121 ALA B CA 1
ATOM 1986 C C . ALA B 1 121 ? 126.926 35.613 56.632 1.00 17.62 121 ALA B C 1
ATOM 1987 O O . ALA B 1 121 ? 127.788 34.926 56.024 1.00 18.36 121 ALA B O 1
ATOM 1989 N N . ILE B 1 122 ? 125.619 35.363 56.559 1.00 17.85 122 ILE B N 1
ATOM 1990 C CA . ILE B 1 122 ? 125.189 34.365 55.665 1.00 18.17 122 ILE B CA 1
ATOM 1991 C C . ILE B 1 122 ? 125.748 34.578 54.249 1.00 19.50 122 ILE B C 1
ATOM 1992 O O . ILE B 1 122 ? 126.291 33.616 53.656 1.00 19.15 122 ILE B O 1
ATOM 1997 N N . LEU B 1 123 ? 125.699 35.811 53.706 1.00 20.82 123 LEU B N 1
ATOM 1998 C CA . LEU B 1 123 ? 126.265 36.046 52.316 1.00 20.61 123 LEU B CA 1
ATOM 1999 C C . LEU B 1 123 ? 127.749 35.690 52.247 1.00 23.94 123 LEU B C 1
ATOM 2000 O O . LEU B 1 123 ? 128.227 35.313 51.187 1.00 25.89 123 LEU B O 1
ATOM 2005 N N . ALA B 1 124 ? 128.477 35.749 53.364 1.00 24.62 124 ALA B N 1
ATOM 2006 C CA . ALA B 1 124 ? 129.905 35.384 53.331 1.00 25.11 124 ALA B CA 1
ATOM 2007 C C . ALA B 1 124 ? 130.124 33.876 53.613 1.00 27.14 124 ALA B C 1
ATOM 2008 O O . ALA B 1 124 ? 131.262 33.414 53.799 1.00 27.34 124 ALA B O 1
ATOM 2010 N N . GLY B 1 125 ? 129.028 33.120 53.638 1.00 27.87 125 GLY B N 1
ATOM 2011 C CA . GLY B 1 125 ? 129.095 31.681 53.818 1.00 28.64 125 GLY B CA 1
ATOM 2012 C C . GLY B 1 125 ? 129.343 31.268 55.243 1.00 31.07 125 GLY B C 1
ATOM 2013 O O . GLY B 1 125 ? 129.760 30.150 55.477 1.00 32.30 125 GLY B O 1
ATOM 2014 N N . ARG B 1 126 ? 129.126 32.172 56.202 1.00 32.75 126 ARG B N 1
ATOM 2015 C CA . ARG B 1 126 ? 129.198 31.840 57.649 1.00 33.53 126 ARG B CA 1
ATOM 2016 C C . ARG B 1 126 ? 127.758 31.725 58.064 1.00 32.16 126 ARG B C 1
ATOM 2017 O O . ARG B 1 126 ? 126.912 32.377 57.489 1.00 33.58 126 ARG B O 1
ATOM 2025 N N . ARG B 1 127 ? 127.468 30.951 59.088 1.00 30.46 127 ARG B N 1
ATOM 2026 C CA . ARG B 1 127 ? 126.083 30.693 59.494 1.00 29.28 127 ARG B CA 1
ATOM 2027 C C . ARG B 1 127 ? 125.607 31.625 60.648 1.00 27.05 127 ARG B C 1
ATOM 2028 O O . ARG B 1 127 ? 126.440 32.138 61.354 1.00 28.16 127 ARG B O 1
ATOM 2036 N N . ALA B 1 128 ? 124.328 31.905 60.858 1.00 24.29 128 ALA B N 1
ATOM 2037 C CA . ALA B 1 128 ? 124.059 33.026 61.802 1.00 24.58 128 ALA B CA 1
ATOM 2038 C C . ALA B 1 128 ? 122.985 32.884 62.846 1.00 24.88 128 ALA B C 1
ATOM 2039 O O . ALA B 1 128 ? 121.899 32.350 62.568 1.00 26.69 128 ALA B O 1
ATOM 2041 N N . MET B 1 129 ? 123.275 33.393 64.046 1.00 23.43 129 MET B N 1
ATOM 2042 C CA . MET B 1 129 ? 122.369 33.219 65.204 1.00 21.64 129 MET B CA 1
ATOM 2043 C C . MET B 1 129 ? 122.251 34.561 65.986 1.00 20.02 129 MET B C 1
ATOM 2044 O O . MET B 1 129 ? 123.227 35.261 66.215 1.00 19.23 129 MET B O 1
ATOM 2049 N N . SER B 1 130 ? 121.097 34.958 66.450 1.00 19.35 130 SER B N 1
ATOM 2050 C CA . SER B 1 130 ? 121.214 36.132 67.294 1.00 20.18 130 SER B CA 1
ATOM 2051 C C . SER B 1 130 ? 121.747 35.700 68.660 1.00 21.32 130 SER B C 1
ATOM 2052 O O . SER B 1 130 ? 121.422 34.605 69.117 1.00 23.43 130 SER B O 1
ATOM 2055 N N . PRO B 1 131 ? 122.537 36.555 69.341 1.00 20.43 131 PRO B N 1
ATOM 2056 C CA . PRO B 1 131 ? 123.196 36.149 70.590 1.00 19.54 131 PRO B CA 1
ATOM 2057 C C . PRO B 1 131 ? 122.253 35.393 71.529 1.00 19.60 131 PRO B C 1
ATOM 2058 O O . PRO B 1 131 ? 122.632 34.406 72.194 1.00 19.10 131 PRO B O 1
ATOM 2062 N N . ASP B 1 132 ? 121.011 35.827 71.571 1.00 20.05 132 ASP B N 1
ATOM 2063 C CA . ASP B 1 132 ? 120.061 35.095 72.386 1.00 20.65 132 ASP B CA 1
ATOM 2064 C C . ASP B 1 132 ? 119.881 33.666 71.969 1.00 21.18 132 ASP B C 1
ATOM 2065 O O . ASP B 1 132 ? 119.872 32.777 72.808 1.00 22.63 132 ASP B O 1
ATOM 2070 N N . ILE B 1 133 ? 119.789 33.393 70.685 1.00 20.89 133 ILE B N 1
ATOM 2071 C CA . ILE B 1 133 ? 119.676 32.006 70.286 1.00 20.68 133 ILE B CA 1
ATOM 2072 C C . ILE B 1 133 ? 120.942 31.202 70.521 1.00 20.85 133 ILE B C 1
ATOM 2073 O O . ILE B 1 133 ? 120.856 30.026 70.959 1.00 21.55 133 ILE B O 1
ATOM 2078 N N . ALA B 1 134 ? 122.111 31.826 70.287 1.00 19.38 134 ALA B N 1
ATOM 2079 C CA . ALA B 1 134 ? 123.370 31.131 70.540 1.00 18.88 134 ALA B CA 1
ATOM 2080 C C . ALA B 1 134 ? 123.356 30.670 71.983 1.00 19.68 134 ALA B C 1
ATOM 2081 O O . ALA B 1 134 ? 123.584 29.520 72.272 1.00 19.12 134 ALA B O 1
ATOM 2083 N N . GLN B 1 135 ? 123.033 31.607 72.878 1.00 20.64 135 GLN B N 1
ATOM 2084 C CA . GLN B 1 135 ? 122.953 31.371 74.292 1.00 20.46 135 GLN B CA 1
ATOM 2085 C C . GLN B 1 135 ? 122.015 30.182 74.506 1.00 20.49 135 GLN B C 1
ATOM 2086 O O . GLN B 1 135 ? 122.357 29.272 75.268 1.00 19.06 135 GLN B O 1
ATOM 2092 N N . GLU B 1 136 ? 120.810 30.182 73.885 1.00 20.69 136 GLU B N 1
ATOM 2093 C CA . GLU B 1 136 ? 119.850 29.209 74.389 1.00 21.28 136 GLU B CA 1
ATOM 2094 C C . GLU B 1 136 ? 120.346 27.789 74.078 1.00 22.39 136 GLU B C 1
ATOM 2095 O O . GLU B 1 136 ? 120.368 26.901 74.963 1.00 24.00 136 GLU B O 1
ATOM 2101 N N . ILE B 1 137 ? 120.821 27.593 72.845 1.00 20.07 137 ILE B N 1
ATOM 2102 C CA . ILE B 1 137 ? 121.406 26.322 72.436 1.00 16.06 137 ILE B CA 1
ATOM 2103 C C . ILE B 1 137 ? 122.613 25.896 73.257 1.00 16.50 137 ILE B C 1
ATOM 2104 O O . ILE B 1 137 ? 122.722 24.728 73.677 1.00 16.23 137 ILE B O 1
ATOM 2109 N N . ALA B 1 138 ? 123.535 26.845 73.467 1.00 17.07 138 ALA B N 1
ATOM 2110 C CA . ALA B 1 138 ? 124.814 26.570 74.089 1.00 16.71 138 ALA B CA 1
ATOM 2111 C C . ALA B 1 138 ? 124.464 26.176 75.504 1.00 19.11 138 ALA B C 1
ATOM 2112 O O . ALA B 1 138 ? 124.957 25.161 76.039 1.00 19.27 138 ALA B O 1
ATOM 2114 N N . GLU B 1 139 ? 123.560 26.965 76.078 1.00 21.86 139 GLU B N 1
ATOM 2115 C CA . GLU B 1 139 ? 122.952 26.664 77.380 1.00 24.73 139 GLU B CA 1
ATOM 2116 C C . GLU B 1 139 ? 122.181 25.365 77.401 1.00 24.48 139 GLU B C 1
ATOM 2117 O O . GLU B 1 139 ? 121.959 24.836 78.439 1.00 24.68 139 GLU B O 1
ATOM 2123 N N . GLU B 1 140 ? 121.761 24.853 76.269 1.00 24.73 140 GLU B N 1
ATOM 2124 C CA . GLU B 1 140 ? 121.172 23.511 76.268 1.00 26.58 140 GLU B CA 1
ATOM 2125 C C . GLU B 1 140 ? 122.237 22.441 76.253 1.00 24.95 140 GLU B C 1
ATOM 2126 O O . GLU B 1 140 ? 122.079 21.423 76.851 1.00 24.87 140 GLU B O 1
ATOM 2132 N N . ARG B 1 141 ? 123.281 22.637 75.463 1.00 24.14 141 ARG B N 1
ATOM 2133 C CA . ARG B 1 141 ? 124.354 21.652 75.351 1.00 22.47 141 ARG B CA 1
ATOM 2134 C C . ARG B 1 141 ? 125.091 21.530 76.700 1.00 21.40 141 ARG B C 1
ATOM 2135 O O . ARG B 1 141 ? 125.688 20.510 77.006 1.00 19.32 141 ARG B O 1
ATOM 2143 N N . VAL B 1 142 ? 125.007 22.543 77.552 1.00 21.42 142 VAL B N 1
ATOM 2144 C CA . VAL B 1 142 ? 125.751 22.384 78.763 1.00 21.81 142 VAL B CA 1
ATOM 2145 C C . VAL B 1 142 ? 125.081 21.407 79.704 1.00 22.99 142 VAL B C 1
ATOM 2146 O O . VAL B 1 142 ? 125.759 2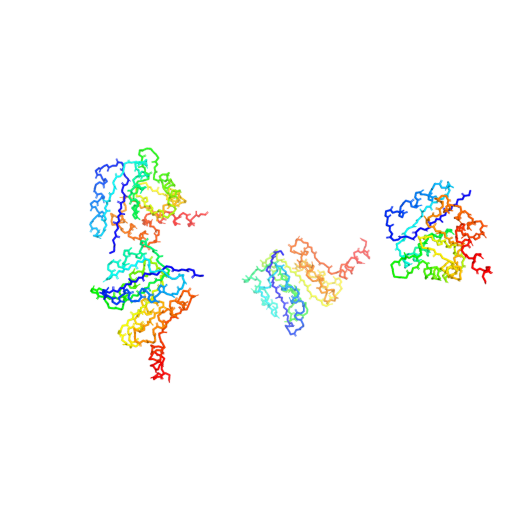0.628 80.345 1.00 22.38 142 VAL B O 1
ATOM 2150 N N . GLU B 1 143 ? 123.757 21.400 79.725 1.00 25.35 143 GLU B N 1
ATOM 2151 C CA . GLU B 1 143 ? 122.941 20.418 80.489 1.00 27.27 143 GLU B CA 1
ATOM 2152 C C . GLU B 1 143 ? 123.255 18.883 80.345 1.00 26.83 143 GLU B C 1
ATOM 2153 O O . GLU B 1 143 ? 123.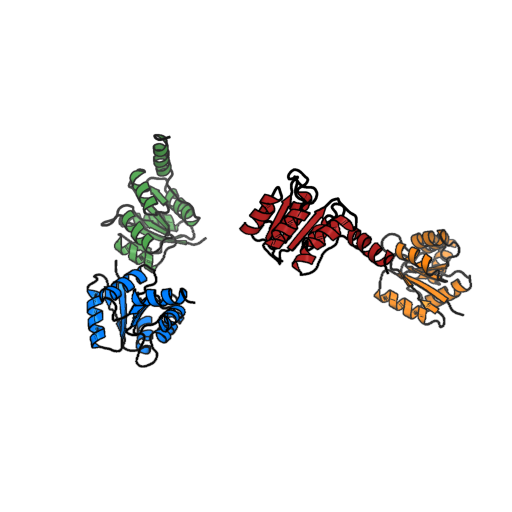162 18.258 79.262 1.00 26.08 143 GLU B O 1
ATOM 2159 N N . SER C 1 4 ? 44.838 43.956 71.637 1.00 35.22 4 SER C N 1
ATOM 2160 C CA . SER C 1 4 ? 43.878 44.104 70.485 1.00 36.62 4 SER C CA 1
ATOM 2161 C C . SER C 1 4 ? 42.523 44.886 70.772 1.00 36.64 4 SER C C 1
ATOM 2162 O O . SER C 1 4 ? 41.464 44.281 70.967 1.00 37.05 4 SER C O 1
ATOM 2165 N N . THR C 1 5 ? 42.553 46.216 70.773 1.00 35.82 5 THR C N 1
ATOM 2166 C CA . THR C 1 5 ? 41.319 47.011 71.009 1.00 34.52 5 THR C CA 1
ATOM 2167 C C . THR C 1 5 ? 40.379 46.910 69.765 1.00 33.49 5 THR C C 1
ATOM 2168 O O . THR C 1 5 ? 40.796 46.307 68.753 1.00 34.04 5 THR C O 1
ATOM 2172 N N . ALA C 1 6 ? 39.164 47.501 69.853 1.00 30.44 6 ALA C N 1
ATOM 2173 C CA . ALA C 1 6 ? 38.078 47.444 68.837 1.00 25.82 6 ALA C CA 1
ATOM 2174 C C . ALA C 1 6 ? 36.798 48.128 69.322 1.00 21.58 6 ALA C C 1
ATOM 2175 O O . ALA C 1 6 ? 36.314 47.766 70.352 1.00 21.35 6 ALA C O 1
ATOM 2177 N N . ARG C 1 7 ? 36.243 49.091 68.590 1.00 18.89 7 ARG C N 1
ATOM 2178 C CA . ARG C 1 7 ? 34.975 49.762 69.012 1.00 17.73 7 ARG C CA 1
ATOM 2179 C C . ARG C 1 7 ? 3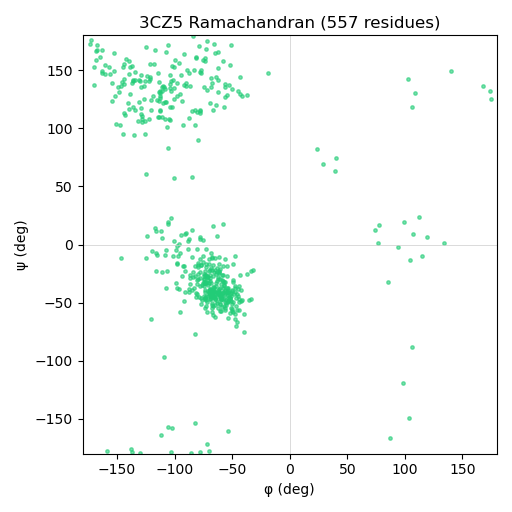3.689 49.222 68.346 1.00 19.11 7 ARG C C 1
ATOM 2180 O O . ARG C 1 7 ? 33.628 49.190 67.101 1.00 20.13 7 ARG C O 1
ATOM 2188 N N . ILE C 1 8 ? 32.666 48.864 69.130 1.00 18.96 8 ILE C N 1
ATOM 2189 C CA . ILE C 1 8 ? 31.460 48.129 68.636 1.00 19.80 8 ILE C CA 1
ATOM 2190 C C . ILE C 1 8 ? 30.165 48.949 68.711 1.00 20.73 8 ILE C C 1
ATOM 2191 O O . ILE C 1 8 ? 29.947 49.627 69.708 1.00 23.57 8 ILE C O 1
ATOM 2196 N N . MET C 1 9 ? 29.291 48.884 67.716 1.00 19.09 9 MET C N 1
ATOM 2197 C CA . MET C 1 9 ? 27.992 49.616 67.817 1.00 19.53 9 MET C CA 1
ATOM 2198 C C . MET C 1 9 ? 26.953 48.585 68.120 1.00 22.64 9 MET C C 1
ATOM 2199 O O . MET C 1 9 ? 26.992 47.501 67.485 1.00 23.07 9 MET C O 1
ATOM 2204 N N . LEU C 1 10 ? 26.028 48.927 69.034 1.00 23.64 10 LEU C N 1
ATOM 2205 C CA . LEU C 1 10 ? 25.002 47.977 69.459 1.00 25.87 10 LEU C CA 1
ATOM 2206 C C . LEU C 1 10 ? 23.613 48.423 68.999 1.00 28.72 10 LEU C C 1
ATOM 2207 O O . LEU C 1 10 ? 23.113 49.477 69.415 1.00 31.17 10 LEU C O 1
ATOM 2212 N N . VAL C 1 11 ? 22.957 47.676 68.127 1.00 27.77 11 VAL C N 1
ATOM 2213 C CA . VAL C 1 11 ? 21.659 48.140 67.749 1.00 27.58 11 VAL C CA 1
ATOM 2214 C C . VAL C 1 11 ? 20.631 47.158 68.229 1.00 27.40 11 VAL C C 1
ATOM 2215 O O . VAL C 1 11 ? 20.568 46.064 67.698 1.00 28.01 11 VAL C O 1
ATOM 2219 N N . ASP C 1 12 ? 19.843 47.523 69.232 1.00 26.97 12 ASP C N 1
ATOM 2220 C CA . ASP C 1 12 ? 18.806 46.640 69.701 1.00 28.69 12 ASP C CA 1
ATOM 2221 C C . ASP C 1 12 ? 17.766 47.480 70.372 1.00 29.92 12 ASP C C 1
ATOM 2222 O O . ASP C 1 12 ? 18.149 48.454 70.949 1.00 29.41 12 ASP C O 1
ATOM 2227 N N . ASP C 1 13 ? 16.474 47.113 70.301 1.00 32.53 13 ASP C N 1
ATOM 2228 C CA . ASP C 1 13 ? 15.372 47.881 70.999 1.00 35.06 13 ASP C C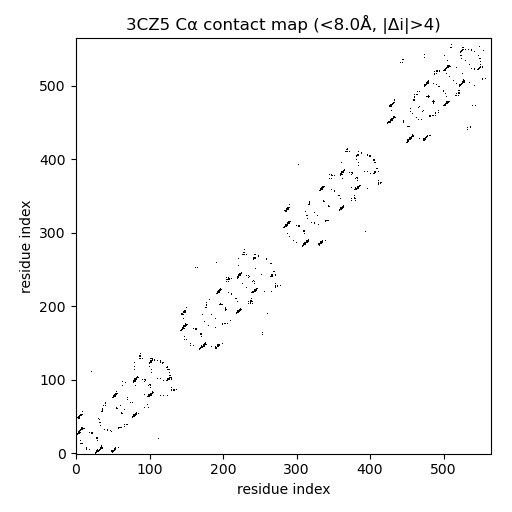A 1
ATOM 2229 C C . ASP C 1 13 ? 14.868 47.344 72.345 1.00 36.51 13 ASP C C 1
ATOM 2230 O O . ASP C 1 13 ? 14.057 47.976 72.983 1.00 36.70 13 ASP C O 1
ATOM 2235 N N . HIS C 1 14 ? 15.344 46.193 72.795 1.00 37.33 14 HIS C N 1
ATOM 2236 C CA . HIS C 1 14 ? 14.968 45.735 74.109 1.00 37.33 14 HIS C CA 1
ATOM 2237 C C . HIS C 1 14 ? 15.831 46.382 75.207 1.00 36.78 14 HIS C C 1
ATOM 2238 O O . HIS C 1 14 ? 16.971 45.973 75.476 1.00 37.16 14 HIS C O 1
ATOM 2245 N N . PRO C 1 15 ? 15.268 47.353 75.893 1.00 35.72 15 PRO C N 1
ATOM 2246 C CA . PRO C 1 15 ? 15.940 48.339 76.793 1.00 36.12 15 PRO C CA 1
ATOM 2247 C C . PRO C 1 15 ? 16.842 47.851 77.966 1.00 35.30 15 PRO C C 1
ATOM 2248 O O . PRO C 1 15 ? 17.842 48.550 78.281 1.00 35.95 15 PRO C O 1
ATOM 2252 N N . ILE C 1 16 ? 16.461 46.740 78.651 1.00 31.38 16 ILE C N 1
ATOM 2253 C CA . ILE C 1 16 ? 17.242 46.229 79.783 1.00 26.16 16 ILE C CA 1
ATOM 2254 C C . ILE C 1 16 ? 18.193 45.115 79.350 1.00 25.07 16 ILE C C 1
ATOM 2255 O O . ILE C 1 16 ? 19.305 45.021 79.815 1.00 24.55 16 ILE C O 1
ATOM 2260 N N . VAL C 1 17 ? 17.779 44.247 78.459 1.00 25.53 17 VAL C N 1
ATOM 2261 C CA . VAL C 1 17 ? 18.689 43.161 78.158 1.00 26.74 17 VAL C CA 1
ATOM 2262 C C . VAL C 1 17 ? 19.847 43.711 77.330 1.00 26.67 17 VAL C C 1
ATOM 2263 O O . VAL C 1 17 ? 20.962 43.196 77.324 1.00 26.07 17 VAL C O 1
ATOM 2267 N N . ARG C 1 18 ? 19.585 44.782 76.616 1.00 26.85 18 ARG C N 1
ATOM 2268 C CA . ARG C 1 18 ? 20.614 45.263 75.725 1.00 26.46 18 ARG C CA 1
ATOM 2269 C C . ARG C 1 18 ? 21.906 45.575 76.499 1.00 25.84 18 ARG C C 1
ATOM 2270 O O . ARG C 1 18 ? 23.027 45.307 76.039 1.00 24.74 18 ARG C O 1
ATOM 2278 N N . GLU C 1 19 ? 21.728 46.169 77.681 1.00 25.02 19 GLU C N 1
ATOM 2279 C CA . GLU C 1 19 ? 22.857 46.476 78.537 1.00 23.10 19 GLU C CA 1
ATOM 2280 C C . GLU C 1 19 ? 23.493 45.191 79.047 1.00 21.43 19 GLU C C 1
ATOM 2281 O O . GLU C 1 19 ? 24.657 45.174 79.431 1.00 21.32 19 GLU C O 1
ATOM 2287 N N . GLY C 1 20 ? 22.721 44.113 79.036 1.00 18.89 20 GLY C N 1
ATOM 2288 C CA . GLY C 1 20 ? 23.279 42.818 79.292 1.00 17.64 20 GLY C CA 1
ATOM 2289 C C . GLY C 1 20 ? 24.247 42.433 78.205 1.00 16.78 20 GLY C C 1
ATOM 2290 O O . GLY C 1 20 ? 25.342 41.996 78.485 1.00 17.82 20 GLY C O 1
ATOM 2291 N N . TYR C 1 21 ? 23.887 42.631 76.950 1.00 15.21 21 TYR C N 1
ATOM 2292 C CA . TYR C 1 21 ? 24.820 42.243 75.902 1.00 14.34 21 TYR C CA 1
ATOM 2293 C C . TYR C 1 21 ? 26.042 43.166 75.849 1.00 15.89 21 TYR C C 1
ATOM 2294 O O . TYR C 1 21 ? 27.179 42.703 75.750 1.00 17.07 21 TYR C O 1
ATOM 2303 N N . ARG C 1 22 ? 25.820 44.464 76.022 1.00 15.74 22 ARG C N 1
ATOM 2304 C CA . ARG C 1 22 ? 26.914 45.406 76.091 1.00 15.39 22 ARG C CA 1
ATOM 2305 C C . ARG C 1 22 ? 27.919 44.953 77.113 1.00 15.31 22 ARG C C 1
ATOM 2306 O O . ARG C 1 22 ? 29.141 44.969 76.845 1.00 16.01 22 ARG C O 1
ATOM 2314 N N . ARG C 1 23 ? 27.432 44.590 78.299 1.00 13.55 23 ARG C N 1
ATOM 2315 C CA . ARG C 1 23 ? 28.355 44.313 79.355 1.00 12.26 23 ARG C CA 1
ATOM 2316 C C . ARG C 1 23 ? 28.964 42.999 79.017 1.00 14.64 23 ARG C C 1
ATOM 2317 O O . ARG C 1 23 ? 30.160 42.775 79.200 1.00 15.79 23 ARG C O 1
ATOM 2325 N N . LEU C 1 24 ? 28.141 42.094 78.507 1.00 14.96 24 LEU C N 1
ATOM 2326 C CA . LEU C 1 24 ? 28.660 40.779 78.171 1.00 14.04 24 LEU C CA 1
ATOM 2327 C C . LEU C 1 24 ? 29.822 40.948 77.274 1.00 15.04 24 LEU C C 1
ATOM 2328 O O . LEU C 1 24 ? 30.762 40.181 77.297 1.00 13.16 24 LEU C O 1
ATOM 2333 N N . ILE C 1 25 ? 29.668 41.922 76.389 1.00 18.34 25 ILE C N 1
ATOM 2334 C CA . ILE C 1 25 ? 30.687 42.235 75.397 1.00 20.15 25 ILE C CA 1
ATOM 2335 C C . ILE C 1 25 ? 31.868 42.913 76.013 1.00 19.77 25 ILE C C 1
ATOM 2336 O O . ILE C 1 25 ? 32.999 42.506 75.749 1.00 18.72 25 ILE C O 1
ATOM 2341 N N . GLU C 1 26 ? 31.571 43.920 76.840 1.00 19.92 26 GLU C N 1
ATOM 2342 C CA . GLU C 1 26 ? 32.607 44.770 77.383 1.00 19.32 26 GLU C CA 1
ATOM 2343 C C . GLU C 1 26 ? 33.490 43.980 78.275 1.00 18.71 26 GLU C C 1
ATOM 2344 O O . GLU C 1 26 ? 34.575 44.421 78.537 1.00 17.22 26 GLU C O 1
ATOM 2350 N N . ARG C 1 27 ? 33.073 42.742 78.612 1.00 19.60 27 ARG C N 1
ATOM 2351 C CA . ARG C 1 27 ? 33.893 41.828 79.418 1.00 19.80 27 ARG C CA 1
ATOM 2352 C C . ARG C 1 27 ? 35.039 41.093 78.708 1.00 23.07 27 ARG C C 1
ATOM 2353 O O . ARG C 1 27 ? 35.704 40.234 79.362 1.00 24.03 27 ARG C O 1
ATOM 2361 N N . ARG C 1 28 ? 35.271 41.416 77.407 1.00 23.82 28 ARG C N 1
ATOM 2362 C CA . ARG C 1 28 ? 36.418 40.935 76.605 1.00 22.86 28 ARG C CA 1
ATOM 2363 C C . ARG C 1 28 ? 37.325 42.083 76.460 1.00 21.21 28 ARG C C 1
ATOM 2364 O O . ARG C 1 28 ? 37.077 42.968 75.720 1.00 20.83 28 ARG C O 1
ATOM 2372 N N . PRO C 1 29 ? 38.354 42.089 77.236 1.00 21.61 29 PRO C N 1
ATOM 2373 C CA . PRO C 1 29 ? 39.200 43.230 77.426 1.00 22.91 29 PRO C CA 1
ATOM 2374 C C . PRO C 1 29 ? 39.473 43.810 76.072 1.00 23.60 29 PRO C C 1
ATOM 2375 O O . PRO C 1 29 ? 39.789 43.031 75.148 1.00 24.72 29 PRO C O 1
ATOM 2379 N N . GLY C 1 30 ? 39.318 45.133 75.928 1.00 21.52 30 GLY C N 1
ATOM 2380 C CA . GLY C 1 30 ? 39.588 45.785 74.651 1.00 19.66 30 GLY C CA 1
ATOM 2381 C C . GLY C 1 30 ? 38.333 45.913 73.815 1.00 20.22 30 GLY C C 1
ATOM 2382 O O . GLY C 1 30 ? 38.351 46.461 72.730 1.00 22.14 30 GLY C O 1
ATOM 2383 N N . TYR C 1 31 ? 37.204 45.409 74.283 1.00 18.79 31 TYR C N 1
ATOM 2384 C CA . TYR C 1 31 ? 36.000 45.666 73.507 1.00 17.06 31 TYR C CA 1
ATOM 2385 C C . TYR C 1 31 ? 35.148 46.725 74.157 1.00 16.07 31 TYR C C 1
ATOM 2386 O O . TYR C 1 31 ? 34.913 46.665 75.364 1.00 17.42 31 TYR C O 1
ATOM 2395 N N . ALA C 1 32 ? 34.653 47.675 73.379 1.00 14.13 32 ALA C N 1
ATOM 2396 C CA . ALA C 1 32 ? 33.965 48.866 73.956 1.00 12.31 32 ALA C CA 1
ATOM 2397 C C . ALA C 1 32 ? 32.685 49.176 73.163 1.00 11.65 32 ALA C C 1
ATOM 2398 O O . ALA C 1 32 ? 32.696 49.418 71.986 1.00 10.87 32 ALA C O 1
ATOM 2400 N N . VAL C 1 33 ? 31.548 49.118 73.778 1.00 12.18 33 VAL C N 1
ATOM 2401 C CA . VAL C 1 33 ? 30.400 49.484 72.990 1.00 13.29 33 VAL C CA 1
ATOM 2402 C C . VAL C 1 33 ? 30.386 51.013 72.928 1.00 14.86 33 VAL C C 1
ATOM 2403 O O . VAL C 1 33 ? 30.254 51.698 73.894 1.00 16.25 33 VAL C O 1
ATOM 2407 N N . VAL C 1 34 ? 30.539 51.571 71.777 1.00 14.80 34 VAL C N 1
ATOM 2408 C CA . VAL C 1 34 ? 30.836 52.953 71.726 1.00 14.76 34 VAL C CA 1
ATOM 2409 C C . VAL C 1 34 ? 29.627 53.731 71.236 1.00 15.46 34 VAL C C 1
ATOM 2410 O O . VAL C 1 34 ? 29.629 54.951 71.200 1.00 15.65 34 VAL C O 1
ATOM 2414 N N . ALA C 1 35 ? 28.575 53.031 70.859 1.00 15.55 35 ALA C N 1
ATOM 2415 C CA . ALA C 1 35 ? 27.382 53.697 70.533 1.00 15.94 35 ALA C CA 1
ATOM 2416 C C . ALA C 1 35 ? 26.319 52.631 70.574 1.00 17.66 35 ALA C C 1
ATOM 2417 O O . ALA C 1 35 ? 26.554 51.481 70.170 1.00 18.50 35 ALA C O 1
ATOM 2419 N N . GLU C 1 36 ? 25.121 53.031 70.964 1.00 17.49 36 GLU C N 1
ATOM 2420 C CA . GLU C 1 36 ? 24.012 52.092 71.034 1.00 16.24 36 GLU C CA 1
ATOM 2421 C C . GLU C 1 36 ? 22.822 52.708 70.300 1.00 16.19 36 GLU C C 1
ATOM 2422 O O . GLU C 1 36 ? 22.591 53.901 70.376 1.00 15.59 36 GLU C O 1
ATOM 2428 N N . ALA C 1 37 ? 22.061 51.929 69.555 1.00 17.34 37 ALA C N 1
ATOM 2429 C CA . ALA C 1 37 ? 20.885 52.522 68.871 1.00 18.46 37 ALA C CA 1
ATOM 2430 C C . ALA C 1 37 ? 19.702 51.591 69.004 1.00 21.34 37 ALA C C 1
ATOM 2431 O O . ALA C 1 37 ? 19.890 50.372 69.141 1.00 22.36 37 ALA C O 1
ATOM 2433 N N . ALA C 1 38 ? 18.498 52.154 68.949 1.00 22.40 38 ALA C N 1
ATOM 2434 C CA . ALA C 1 38 ? 17.293 51.393 69.208 1.00 23.73 38 ALA C CA 1
ATOM 2435 C C . ALA C 1 38 ? 16.423 51.194 67.980 1.00 25.44 38 ALA C C 1
ATOM 2436 O O . ALA C 1 38 ? 15.265 50.771 68.099 1.00 27.26 38 ALA C O 1
ATOM 2438 N N . ASP C 1 39 ? 16.939 51.514 66.806 1.00 24.97 39 ASP C N 1
ATOM 2439 C CA . ASP C 1 39 ? 16.190 51.247 65.584 1.00 25.39 39 ASP C CA 1
ATOM 2440 C C . ASP C 1 39 ? 17.046 51.535 64.344 1.00 24.03 39 ASP C C 1
ATOM 2441 O O . ASP C 1 39 ? 18.168 52.044 64.471 1.00 24.11 39 ASP C O 1
ATOM 2446 N N . ALA C 1 40 ? 16.510 51.248 63.158 1.00 22.54 40 ALA C N 1
ATOM 2447 C CA . ALA C 1 40 ? 17.199 51.592 61.930 1.00 22.71 40 ALA C CA 1
ATOM 2448 C C . ALA C 1 40 ? 17.700 53.088 61.854 1.00 24.02 40 ALA C C 1
ATOM 2449 O O . ALA C 1 40 ? 18.879 53.334 61.668 1.00 24.59 40 ALA C O 1
ATOM 2451 N N . GLY C 1 41 ? 16.835 54.082 61.985 1.00 23.55 41 GLY C N 1
ATOM 2452 C CA . GLY C 1 41 ? 17.318 55.418 61.753 1.00 23.98 41 GLY C CA 1
ATOM 2453 C C . GLY C 1 41 ? 18.447 55.864 62.651 1.00 25.30 41 GLY C C 1
ATOM 2454 O O . GLY C 1 41 ? 19.415 56.497 62.233 1.00 24.80 41 GLY C O 1
ATOM 2455 N N . GLU C 1 42 ? 18.318 55.583 63.920 1.00 27.86 42 GLU C N 1
ATOM 2456 C CA . GLU C 1 42 ? 19.339 56.020 64.837 1.00 30.50 42 GLU C CA 1
ATOM 2457 C C . GLU C 1 42 ? 20.635 55.191 64.602 1.00 29.02 42 GLU C C 1
ATOM 2458 O O . GLU C 1 42 ? 21.755 55.701 64.698 1.00 29.60 42 GLU C O 1
ATOM 2464 N N . ALA C 1 43 ? 20.484 53.936 64.216 1.00 27.11 43 ALA C N 1
ATOM 2465 C CA . ALA C 1 43 ? 21.644 53.180 63.781 1.00 27.44 43 ALA C CA 1
ATOM 2466 C C . ALA C 1 43 ? 22.406 53.903 62.652 1.00 29.17 43 ALA C C 1
ATOM 2467 O O . ALA C 1 43 ? 23.662 53.899 62.621 1.00 30.63 43 ALA C O 1
ATOM 2469 N N . TYR C 1 44 ? 21.678 54.486 61.696 1.00 27.95 44 TYR C N 1
ATOM 2470 C CA . TYR C 1 44 ? 22.366 54.951 60.495 1.00 26.74 44 TYR C CA 1
ATOM 2471 C C . TYR C 1 44 ? 23.247 56.143 60.892 1.00 23.91 44 TYR C C 1
ATOM 2472 O O . TYR C 1 44 ? 24.385 56.276 60.462 1.00 22.99 44 TYR C O 1
ATOM 2481 N N . ARG C 1 45 ? 22.724 56.982 61.775 1.00 22.03 45 ARG C N 1
ATOM 2482 C CA . ARG C 1 45 ? 23.431 58.151 62.168 1.00 20.37 45 ARG C CA 1
ATOM 2483 C C . ARG C 1 45 ? 24.655 57.745 62.942 1.00 20.71 45 ARG C C 1
ATOM 2484 O O . ARG C 1 45 ? 25.726 58.310 62.753 1.00 22.08 45 ARG C O 1
ATOM 2492 N N . LEU C 1 46 ? 24.533 56.782 63.845 1.00 18.89 46 LEU C N 1
ATOM 2493 C CA . LEU C 1 46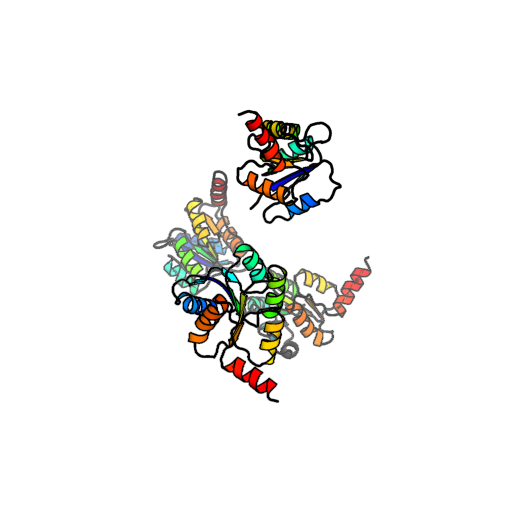 ? 25.652 56.563 64.728 1.00 17.04 46 LEU C CA 1
ATOM 2494 C C . LEU C 1 46 ? 26.735 55.870 63.935 1.00 17.80 46 LEU C C 1
ATOM 2495 O O . LEU C 1 46 ? 27.925 55.947 64.246 1.00 17.95 46 LEU C O 1
ATOM 2500 N N . TYR C 1 47 ? 26.329 55.160 62.893 1.00 18.37 47 TYR C N 1
ATOM 2501 C CA . TYR C 1 47 ? 27.322 54.434 62.164 1.00 17.69 47 TYR C CA 1
ATOM 2502 C C . TYR C 1 47 ? 28.175 55.486 61.479 1.00 19.06 47 TYR C C 1
ATOM 2503 O O . TYR C 1 47 ? 29.413 55.433 61.490 1.00 19.93 47 TYR C O 1
ATOM 2512 N N . ARG C 1 48 ? 27.524 56.471 60.899 1.00 18.77 48 ARG C N 1
ATOM 2513 C CA . ARG C 1 48 ? 28.272 57.364 60.082 1.00 20.84 48 ARG C CA 1
ATOM 2514 C C . ARG C 1 48 ? 29.168 58.183 60.995 1.00 20.34 48 ARG C C 1
ATOM 2515 O O . ARG C 1 48 ? 30.319 58.441 60.696 1.00 18.98 48 ARG C O 1
ATOM 2523 N N . GLU C 1 49 ? 28.601 58.553 62.140 1.00 21.65 49 GLU C N 1
ATOM 2524 C CA . GLU C 1 49 ? 29.244 59.401 63.149 1.00 20.68 49 GLU C CA 1
ATOM 2525 C C . GLU C 1 49 ? 30.441 58.789 63.793 1.00 20.99 49 GLU C C 1
ATOM 2526 O O . GLU C 1 49 ? 31.460 59.479 63.998 1.00 21.13 49 GLU C O 1
ATOM 2532 N N . THR C 1 50 ? 30.319 57.509 64.125 1.00 21.28 50 THR C N 1
ATOM 2533 C CA . THR C 1 50 ? 31.408 56.784 64.770 1.00 23.69 50 THR C CA 1
ATOM 2534 C C . THR C 1 50 ? 32.148 55.735 63.918 1.00 25.15 50 THR C C 1
ATOM 2535 O O . THR C 1 50 ? 33.097 55.173 64.385 1.00 25.80 50 THR C O 1
ATOM 2539 N N . THR C 1 51 ? 31.680 55.401 62.715 1.00 25.55 51 THR C N 1
ATOM 2540 C CA . THR C 1 51 ? 32.412 54.450 61.873 1.00 24.23 51 THR C CA 1
ATOM 2541 C C . THR C 1 51 ? 32.980 53.335 62.787 1.00 22.43 51 THR C C 1
ATOM 2542 O O . THR C 1 51 ? 34.161 53.144 62.931 1.00 22.27 51 THR C O 1
ATOM 2546 N N . PRO C 1 52 ? 32.115 52.589 63.419 1.00 20.69 52 PRO C N 1
ATOM 2547 C CA . PRO C 1 52 ? 32.585 51.519 64.289 1.00 20.45 52 PRO C CA 1
ATOM 2548 C C . PRO C 1 52 ? 33.351 50.342 63.585 1.00 20.34 52 PRO C C 1
ATOM 2549 O O . PRO C 1 52 ? 33.298 50.200 62.351 1.00 20.78 52 PRO C O 1
ATOM 2553 N N . ASP C 1 53 ? 34.071 49.506 64.353 1.00 19.34 53 ASP C N 1
ATOM 2554 C CA . ASP C 1 53 ? 34.842 48.446 63.741 1.00 18.19 53 ASP C CA 1
ATOM 2555 C C . ASP C 1 53 ? 33.858 47.340 63.546 1.00 20.93 53 ASP C C 1
ATOM 2556 O O . ASP C 1 53 ? 34.054 46.467 62.639 1.00 24.56 53 ASP C O 1
ATOM 2561 N N . ILE C 1 54 ? 32.788 47.325 64.336 1.00 19.11 54 ILE C N 1
ATOM 2562 C CA . ILE C 1 54 ? 31.806 46.327 64.053 1.00 20.73 54 ILE C CA 1
ATOM 2563 C C . ILE C 1 54 ? 30.433 46.691 64.568 1.00 23.32 54 ILE C C 1
ATOM 2564 O O . ILE C 1 54 ? 30.320 47.364 65.583 1.00 26.43 54 ILE C O 1
ATOM 2569 N N . VAL C 1 55 ? 29.397 46.184 63.928 1.00 21.85 55 VAL C N 1
ATOM 2570 C CA . VAL C 1 55 ? 28.067 46.509 64.350 1.00 21.02 55 VAL C CA 1
ATOM 2571 C C . VAL C 1 55 ? 27.358 45.231 64.881 1.00 23.67 55 VAL C C 1
ATOM 2572 O O . VAL C 1 55 ? 27.609 44.064 64.472 1.00 23.24 55 VAL C O 1
ATOM 2576 N N . VAL C 1 56 ? 26.489 45.376 65.848 1.00 24.05 56 VAL C N 1
ATOM 2577 C CA . VAL C 1 56 ? 25.891 44.141 66.248 1.00 23.58 56 VAL C CA 1
ATOM 2578 C C . VAL C 1 56 ? 24.450 44.460 66.338 1.00 22.70 56 VAL C C 1
ATOM 2579 O O . VAL C 1 56 ? 24.083 45.295 67.149 1.00 22.03 56 VAL C O 1
ATOM 2583 N N . MET C 1 57 ? 23.643 43.837 65.497 1.00 22.06 57 MET C N 1
ATOM 2584 C CA . MET C 1 57 ? 22.313 44.412 65.305 1.00 23.32 57 MET C CA 1
ATOM 2585 C C . MET C 1 57 ? 21.212 43.398 65.462 1.00 26.40 57 MET C C 1
ATOM 2586 O O . MET C 1 57 ? 21.345 42.300 64.949 1.00 27.28 57 MET C O 1
ATOM 2591 N N . ASP C 1 58 ? 20.138 43.735 66.164 1.00 28.76 58 ASP C N 1
ATOM 2592 C CA . ASP C 1 58 ? 18.965 42.830 66.159 1.00 32.43 58 ASP C CA 1
ATOM 2593 C C . ASP C 1 58 ? 18.623 42.537 64.725 1.00 34.30 58 ASP C C 1
ATOM 2594 O O . ASP C 1 58 ? 18.895 43.348 63.873 1.00 34.94 58 ASP C O 1
ATOM 2599 N N . LEU C 1 59 ? 17.990 41.403 64.445 1.00 35.42 59 LEU C N 1
ATOM 2600 C CA . LEU C 1 59 ? 17.384 41.250 63.119 1.00 34.92 59 LEU C CA 1
ATOM 2601 C C . LEU C 1 59 ? 16.106 42.063 62.986 1.00 34.08 59 LEU C C 1
ATOM 2602 O O . LEU C 1 59 ? 15.765 42.482 61.892 1.00 34.70 59 LEU C O 1
ATOM 2607 N N . THR C 1 60 ? 15.409 42.259 64.097 1.00 32.64 60 THR C N 1
ATOM 2608 C CA . THR C 1 60 ? 14.086 42.828 64.084 1.00 32.10 60 THR C CA 1
ATOM 2609 C C . THR C 1 60 ? 14.124 44.103 64.863 1.00 31.12 60 THR C C 1
ATOM 2610 O O . THR C 1 60 ? 14.570 44.100 66.013 1.00 32.63 60 THR C O 1
ATOM 2614 N N . LEU C 1 61 ? 13.640 45.178 64.254 1.00 28.32 61 LEU C N 1
ATOM 2615 C CA . LEU C 1 61 ? 13.575 46.479 64.885 1.00 25.52 61 LEU C CA 1
ATOM 2616 C C . LEU C 1 61 ? 12.193 47.064 64.723 1.00 25.55 61 LEU C C 1
ATOM 2617 O O . LEU C 1 61 ? 11.317 46.454 64.125 1.00 26.99 61 LEU C O 1
ATOM 2622 N N . PRO C 1 62 ? 11.959 48.263 65.237 1.00 24.91 62 PRO C N 1
ATOM 2623 C CA . PRO C 1 62 ? 10.634 48.766 64.841 1.00 25.85 62 PRO C CA 1
ATOM 2624 C C . PRO C 1 62 ? 10.772 49.620 63.591 1.00 27.61 62 PRO C C 1
ATOM 2625 O O . PRO C 1 62 ? 11.567 50.549 63.599 1.00 30.06 62 PRO C O 1
ATOM 2629 N N . GLY C 1 63 ? 10.063 49.294 62.514 1.00 26.62 63 GLY C N 1
ATOM 2630 C CA . GLY C 1 63 ? 10.412 49.880 61.252 1.00 27.34 63 GLY C CA 1
ATOM 2631 C C . GLY C 1 63 ? 11.486 48.960 60.669 1.00 29.30 63 GLY C C 1
ATOM 2632 O O . GLY C 1 63 ? 11.682 47.835 61.140 1.00 30.29 63 GLY C O 1
ATOM 2633 N N . PRO C 1 64 ? 12.178 49.415 59.625 1.00 28.31 64 PRO C N 1
ATOM 2634 C CA . PRO C 1 64 ? 13.011 48.523 58.887 1.00 27.55 64 PRO C CA 1
ATOM 2635 C C . PRO C 1 64 ? 13.755 47.622 59.813 1.00 28.25 64 PRO C C 1
ATOM 2636 O O . PRO C 1 64 ? 14.359 48.092 60.758 1.00 28.00 64 PRO C O 1
ATOM 2640 N N . GLY C 1 65 ? 13.660 46.317 59.564 1.00 29.84 65 GLY C N 1
ATOM 2641 C CA . GLY C 1 65 ? 14.461 45.326 60.280 1.00 29.68 65 GLY C CA 1
ATOM 2642 C C . GLY C 1 65 ? 15.945 45.702 60.175 1.00 28.65 65 GLY C C 1
ATOM 2643 O O . GLY C 1 65 ? 16.263 46.846 59.859 1.00 27.62 65 GLY C O 1
ATOM 2644 N N . GLY C 1 66 ? 16.824 44.722 60.404 1.00 28.38 66 GLY C N 1
ATOM 2645 C CA . GLY C 1 66 ? 18.244 44.926 60.429 1.00 29.59 66 GLY C CA 1
ATOM 2646 C C . GLY C 1 66 ? 18.917 44.557 59.131 1.00 32.53 66 GLY C C 1
ATOM 2647 O O . GLY C 1 66 ? 20.049 44.896 58.913 1.00 33.35 66 GLY C O 1
ATOM 2648 N N . ILE C 1 67 ? 18.232 43.823 58.271 1.00 35.42 67 ILE C N 1
ATOM 2649 C CA . ILE C 1 67 ? 18.740 43.487 56.932 1.00 37.22 67 ILE C CA 1
ATOM 2650 C C . ILE C 1 67 ? 18.649 44.743 56.080 1.00 36.72 67 ILE C C 1
ATOM 2651 O O . ILE C 1 67 ? 19.608 45.161 55.473 1.00 35.99 67 ILE C O 1
ATOM 2656 N N . GLU C 1 68 ? 17.438 45.291 56.035 1.00 36.73 68 GLU C N 1
ATOM 2657 C CA . GLU C 1 68 ? 17.160 46.581 55.457 1.00 36.80 68 GLU C CA 1
ATOM 2658 C C . GLU C 1 68 ? 18.215 47.541 55.968 1.00 35.10 68 GLU C C 1
ATOM 2659 O O . GLU C 1 68 ? 18.946 48.159 55.182 1.00 36.03 68 GLU C O 1
ATOM 2665 N N . ALA C 1 69 ? 18.318 47.652 57.291 1.00 32.11 69 ALA C N 1
ATOM 2666 C CA . ALA C 1 69 ? 19.381 48.473 57.886 1.00 29.90 69 ALA C CA 1
ATOM 2667 C C . ALA C 1 69 ? 20.855 48.138 57.427 1.00 30.11 69 ALA C C 1
ATOM 2668 O O . ALA C 1 69 ? 21.712 49.048 57.259 1.00 30.10 69 ALA C O 1
ATOM 2670 N N . THR C 1 70 ? 21.135 46.844 57.241 1.00 30.17 70 THR C N 1
ATOM 2671 C CA . THR C 1 70 ? 22.431 46.333 56.771 1.00 31.02 70 THR C CA 1
ATOM 2672 C C . THR C 1 70 ? 22.813 46.789 55.354 1.00 32.05 70 THR C C 1
ATOM 2673 O O . THR C 1 70 ? 23.984 47.084 55.043 1.00 31.64 70 THR C O 1
ATOM 2677 N N . ARG C 1 71 ? 21.844 46.803 54.452 1.00 32.75 71 ARG C N 1
ATOM 2678 C CA . ARG C 1 71 ? 22.227 47.166 53.108 1.00 32.74 71 ARG C CA 1
ATOM 2679 C C . ARG C 1 71 ? 22.420 48.671 53.084 1.00 34.10 71 ARG C C 1
ATOM 2680 O O . ARG C 1 71 ? 23.349 49.184 52.416 1.00 34.14 71 ARG C O 1
ATOM 2688 N N . HIS C 1 72 ? 21.600 49.384 53.858 1.00 33.84 72 HIS C N 1
ATOM 2689 C CA . HIS C 1 72 ? 21.623 50.798 53.696 1.00 34.07 72 HIS C CA 1
ATOM 2690 C C . HIS C 1 72 ? 22.959 51.254 54.203 1.00 33.27 72 HIS C C 1
ATOM 2691 O O . HIS C 1 72 ? 23.617 52.152 53.630 1.00 33.56 72 HIS C O 1
ATOM 2698 N N . ILE C 1 73 ? 23.373 50.639 55.292 1.00 32.15 73 ILE C N 1
ATOM 2699 C CA . ILE C 1 73 ? 24.658 50.999 55.839 1.00 31.60 73 ILE C CA 1
ATOM 2700 C C . ILE C 1 73 ? 25.753 50.553 54.883 1.00 30.27 73 ILE C C 1
ATOM 2701 O O . ILE C 1 73 ? 26.741 51.261 54.661 1.00 28.88 73 ILE C O 1
ATOM 2706 N N . ARG C 1 74 ? 25.572 49.356 54.337 1.00 30.63 74 ARG C N 1
ATOM 2707 C CA . ARG C 1 74 ? 26.629 48.750 53.565 1.00 32.12 74 ARG C CA 1
ATOM 2708 C C . ARG C 1 74 ? 26.787 49.462 52.254 1.00 32.97 74 ARG C C 1
ATOM 2709 O O . ARG C 1 74 ? 27.877 49.535 51.688 1.00 33.61 74 ARG C O 1
ATOM 2717 N N . GLN C 1 75 ? 25.693 50.047 51.811 1.00 33.02 75 GLN C N 1
ATOM 2718 C CA . GLN C 1 75 ? 25.708 50.971 50.700 1.00 33.25 75 GLN C CA 1
ATOM 2719 C C . GLN C 1 75 ? 26.484 52.272 50.878 1.00 31.08 75 GLN C C 1
ATOM 2720 O O . GLN C 1 75 ? 26.851 52.885 49.865 1.00 30.75 75 GLN C O 1
ATOM 2726 N N . TRP C 1 76 ? 26.648 52.729 52.129 1.00 29.23 76 TRP C N 1
ATOM 2727 C CA . TRP C 1 76 ? 27.455 53.919 52.459 1.00 27.51 76 TRP C CA 1
ATOM 2728 C C . TRP C 1 76 ? 28.899 53.487 52.662 1.00 26.98 76 TRP C C 1
ATOM 2729 O O . TRP C 1 76 ? 29.807 54.166 52.281 1.00 26.86 76 TRP C O 1
ATOM 2740 N N . ASP C 1 77 ? 29.110 52.356 53.316 1.00 26.73 77 ASP C N 1
ATOM 2741 C CA . ASP C 1 77 ? 30.448 51.832 53.490 1.00 25.91 77 ASP C CA 1
ATOM 2742 C C . ASP C 1 77 ? 30.367 50.384 53.104 1.00 24.74 77 ASP C C 1
ATOM 2743 O O . ASP C 1 77 ? 29.806 49.578 53.846 1.00 25.14 77 ASP C O 1
ATOM 2748 N N . GLY C 1 78 ? 30.906 50.068 51.931 1.00 22.52 78 GLY C N 1
ATOM 2749 C CA . GLY C 1 78 ? 31.040 48.711 51.488 1.00 21.06 78 GLY C CA 1
ATOM 2750 C C . GLY C 1 78 ? 31.929 47.810 52.302 1.00 22.40 78 GLY C C 1
ATOM 2751 O O . GLY C 1 78 ? 32.150 46.697 51.899 1.00 24.32 78 GLY C O 1
ATOM 2752 N N . ALA C 1 79 ? 32.440 48.228 53.456 1.00 22.11 79 ALA C N 1
ATOM 2753 C CA . ALA C 1 79 ? 33.354 47.370 54.210 1.00 21.46 79 ALA C CA 1
ATOM 2754 C C . ALA C 1 79 ? 32.833 47.166 55.613 1.00 22.57 79 ALA C C 1
ATOM 2755 O O . ALA C 1 79 ? 33.500 46.589 56.451 1.00 23.12 79 ALA C O 1
ATOM 2757 N N . ALA C 1 80 ? 31.630 47.635 55.879 1.00 23.06 80 ALA C N 1
ATOM 2758 C CA . ALA C 1 80 ? 31.126 47.640 57.223 1.00 23.33 80 ALA C CA 1
ATOM 2759 C C . ALA C 1 80 ? 30.884 46.205 57.652 1.00 25.51 80 ALA C C 1
ATOM 2760 O O . ALA C 1 80 ? 30.361 45.377 56.886 1.00 26.97 80 ALA C O 1
ATOM 2762 N N . ARG C 1 81 ? 31.309 45.900 58.878 1.00 25.65 81 ARG C N 1
ATOM 2763 C CA . ARG C 1 81 ? 31.213 44.575 59.433 1.00 24.63 81 ARG C CA 1
ATOM 2764 C C . ARG C 1 81 ? 30.065 44.580 60.369 1.00 23.70 81 ARG C C 1
ATOM 2765 O O . ARG C 1 81 ? 30.041 45.282 61.350 1.00 24.32 81 ARG C O 1
ATOM 2773 N N . ILE C 1 82 ? 29.104 43.765 60.065 1.00 23.67 82 ILE C N 1
ATOM 2774 C CA . ILE C 1 82 ? 27.864 43.787 60.742 1.00 24.66 82 ILE C CA 1
ATOM 2775 C C . ILE C 1 82 ? 27.541 42.348 61.149 1.00 25.40 82 ILE C C 1
ATOM 2776 O O . ILE C 1 82 ? 27.418 41.448 60.296 1.00 24.13 82 ILE C O 1
ATOM 2781 N N . LEU C 1 83 ? 27.350 42.154 62.449 1.00 26.07 83 LEU C N 1
ATOM 2782 C CA . LEU C 1 83 ? 26.899 40.884 62.946 1.00 26.21 83 LEU C CA 1
ATOM 2783 C C . LEU C 1 83 ? 25.456 40.984 63.296 1.00 27.15 83 LEU C C 1
ATOM 2784 O O . LEU C 1 83 ? 25.086 41.766 64.190 1.00 28.81 83 LEU C O 1
ATOM 2789 N N . ILE C 1 84 ? 24.630 40.199 62.619 1.00 26.28 84 ILE C N 1
ATOM 2790 C CA . ILE C 1 84 ? 23.233 40.059 63.009 1.00 26.19 84 ILE C CA 1
ATOM 2791 C C . ILE C 1 84 ? 23.073 39.121 64.202 1.00 27.63 84 ILE C C 1
ATOM 2792 O O . ILE C 1 84 ? 23.365 37.960 64.113 1.00 28.87 84 ILE C O 1
ATOM 2797 N N . PHE C 1 85 ? 22.629 39.623 65.334 1.00 28.84 85 PHE C N 1
ATOM 2798 C CA . PHE C 1 85 ? 22.507 38.823 66.542 1.00 29.94 85 PHE C CA 1
ATOM 2799 C C . PHE C 1 85 ? 20.989 38.736 66.776 1.00 31.95 85 PHE C C 1
ATOM 2800 O O . PHE C 1 85 ? 20.365 39.753 67.013 1.00 33.53 85 PHE C O 1
ATOM 2808 N N . THR C 1 86 ? 20.380 37.560 66.700 1.00 31.19 86 THR C N 1
ATOM 2809 C CA . THR C 1 86 ? 18.929 37.502 66.670 1.00 30.74 86 THR C CA 1
ATOM 2810 C C . THR C 1 86 ? 18.290 36.314 67.388 1.00 32.15 86 THR C C 1
ATOM 2811 O O . THR C 1 86 ? 18.907 35.244 67.501 1.00 31.22 86 THR C O 1
ATOM 2815 N N . MET C 1 87 ? 17.054 36.519 67.859 1.00 35.91 87 MET C N 1
ATOM 2816 C CA . MET C 1 87 ? 16.268 35.484 68.557 1.00 40.29 87 MET C CA 1
ATOM 2817 C C . MET C 1 87 ? 15.594 34.660 67.490 1.00 43.43 87 MET C C 1
ATOM 2818 O O . MET C 1 87 ? 15.337 33.471 67.671 1.00 43.89 87 MET C O 1
ATOM 2823 N N . HIS C 1 88 ? 15.348 35.297 66.349 1.00 46.12 88 HIS C N 1
ATOM 2824 C CA . HIS C 1 88 ? 14.755 34.631 65.200 1.00 48.32 88 HIS C CA 1
ATOM 2825 C C . HIS C 1 88 ? 15.655 33.505 64.608 1.00 49.25 88 HIS C C 1
ATOM 2826 O O . HIS C 1 88 ? 16.771 33.769 64.164 1.00 49.40 88 HIS C O 1
ATOM 2833 N N . GLN C 1 89 ? 15.174 32.262 64.577 1.00 50.62 89 GLN C N 1
ATOM 2834 C CA . GLN C 1 89 ? 15.993 31.147 64.046 1.00 52.24 89 GLN C CA 1
ATOM 2835 C C . GLN C 1 89 ? 15.716 30.687 62.621 1.00 52.93 89 GLN C C 1
ATOM 2836 O O . GLN C 1 89 ? 14.630 30.900 62.081 1.00 54.20 89 GLN C O 1
ATOM 2842 N N . GLY C 1 90 ? 16.691 30.023 62.014 1.00 51.96 90 GLY C N 1
ATOM 2843 C CA . GLY C 1 90 ? 16.410 29.320 60.773 1.00 51.67 90 GLY C CA 1
ATOM 2844 C C . GLY C 1 90 ? 16.928 29.903 59.480 1.00 51.54 90 GLY C C 1
ATOM 2845 O O . GLY C 1 90 ? 16.498 30.976 59.054 1.00 51.23 90 GLY C O 1
ATOM 2846 N N . SER C 1 91 ? 17.794 29.111 58.839 1.00 51.78 91 SER C N 1
ATOM 2847 C CA . SER C 1 91 ? 18.659 29.505 57.719 1.00 51.33 91 SER C CA 1
ATOM 2848 C C . SER C 1 91 ? 18.016 30.530 56.838 1.00 50.63 91 SER C C 1
ATOM 2849 O O . SER C 1 91 ? 18.724 31.244 56.122 1.00 51.51 91 SER C O 1
ATOM 2852 N N . ALA C 1 92 ? 16.683 30.593 56.880 1.00 48.64 92 ALA C N 1
ATOM 2853 C CA . ALA C 1 92 ? 15.933 31.533 56.040 1.00 46.56 92 ALA C CA 1
ATOM 2854 C C . ALA C 1 92 ? 16.544 32.944 56.088 1.00 44.41 92 ALA C C 1
ATOM 2855 O O . ALA C 1 92 ? 17.144 33.406 55.099 1.00 44.16 92 ALA C O 1
ATOM 2857 N N . PHE C 1 93 ? 16.425 33.625 57.228 1.00 41.98 93 PHE C N 1
ATOM 2858 C CA . PHE C 1 93 ? 16.924 34.979 57.247 1.00 40.81 93 PHE C CA 1
ATOM 2859 C C . PHE C 1 93 ? 18.438 35.056 57.234 1.00 38.18 93 PHE C C 1
ATOM 2860 O O . PHE C 1 93 ? 19.003 36.042 56.754 1.00 37.39 93 PHE C O 1
ATOM 2868 N N . ALA C 1 94 ? 19.113 34.050 57.765 1.00 36.31 94 ALA C N 1
ATOM 2869 C CA . ALA C 1 94 ? 20.570 34.165 57.768 1.00 35.01 94 ALA C CA 1
ATOM 2870 C C . ALA C 1 94 ? 20.992 34.329 56.338 1.00 34.20 94 ALA C C 1
ATOM 2871 O O . ALA C 1 94 ? 21.918 35.067 56.030 1.00 34.29 94 ALA C O 1
ATOM 2873 N N . LEU C 1 95 ? 20.289 33.612 55.460 1.00 32.96 95 LEU C N 1
ATOM 2874 C CA . LEU C 1 95 ? 20.568 33.697 54.048 1.00 30.63 95 LEU C CA 1
ATOM 2875 C C . LEU C 1 95 ? 20.377 35.128 53.496 1.00 29.03 95 LEU C C 1
ATOM 2876 O O . LEU C 1 95 ? 21.320 35.712 52.939 1.00 27.39 95 LEU C O 1
ATOM 2881 N N . LYS C 1 96 ? 19.179 35.684 53.659 1.00 29.41 96 LYS C N 1
ATOM 2882 C CA . LYS C 1 96 ? 18.967 37.054 53.220 1.00 31.31 96 LYS C CA 1
ATOM 2883 C C . LYS C 1 96 ? 20.160 37.895 53.699 1.00 32.34 96 LYS C C 1
ATOM 2884 O O . LYS C 1 96 ? 20.695 38.721 52.947 1.00 32.26 96 LYS C O 1
ATOM 2890 N N . ALA C 1 97 ? 20.572 37.651 54.949 1.00 32.38 97 ALA C N 1
ATOM 2891 C CA . ALA C 1 97 ? 21.409 38.576 55.694 1.00 32.03 97 ALA C CA 1
ATOM 2892 C C . ALA C 1 97 ? 22.802 38.567 55.182 1.00 32.46 97 ALA C C 1
ATOM 2893 O O . ALA C 1 97 ? 23.433 39.608 55.030 1.00 33.04 97 ALA C O 1
ATOM 2895 N N . PHE C 1 98 ? 23.329 37.391 54.965 1.00 33.14 98 PHE C N 1
ATOM 2896 C CA . PHE C 1 98 ? 24.661 37.336 54.430 1.00 34.34 98 PHE C CA 1
ATOM 2897 C C . PHE C 1 98 ? 24.642 37.964 53.064 1.00 34.81 98 PHE C C 1
ATOM 2898 O O . PHE C 1 98 ? 25.620 38.553 52.636 1.00 34.72 98 PHE C O 1
ATOM 2906 N N . GLU C 1 99 ? 23.515 37.833 52.382 1.00 35.54 99 GLU C N 1
ATOM 2907 C CA . GLU C 1 99 ? 23.391 38.415 51.094 1.00 38.25 99 GLU C CA 1
ATOM 2908 C C . GLU C 1 99 ? 23.250 39.940 51.149 1.00 39.10 99 GLU C C 1
ATOM 2909 O O . GLU C 1 99 ? 23.667 40.638 50.228 1.00 40.07 99 GLU C O 1
ATOM 2915 N N . ALA C 1 100 ? 22.611 40.458 52.195 1.00 37.63 100 ALA C N 1
ATOM 2916 C CA . ALA C 1 100 ? 22.550 41.882 52.365 1.00 35.30 100 ALA C CA 1
ATOM 2917 C C . ALA C 1 100 ? 23.945 42.345 52.791 1.00 35.04 100 ALA C C 1
ATOM 2918 O O . ALA C 1 100 ? 24.184 43.553 52.943 1.00 36.16 100 ALA C O 1
ATOM 2920 N N . GLY C 1 101 ? 24.871 41.401 52.996 1.00 32.75 101 GLY C N 1
ATOM 2921 C CA . GLY C 1 101 ? 26.242 41.773 53.406 1.00 30.80 101 GLY C CA 1
ATOM 2922 C C . GLY C 1 101 ? 26.598 41.658 54.883 1.00 28.93 101 GLY C C 1
ATOM 2923 O O . GLY C 1 101 ? 27.583 42.280 55.326 1.00 28.72 101 GLY C O 1
ATOM 2924 N N . ALA C 1 102 ? 25.832 40.885 55.660 1.00 26.91 102 ALA C N 1
ATOM 2925 C CA . ALA C 1 102 ? 26.211 40.735 57.037 1.00 27.44 102 ALA C CA 1
ATOM 2926 C C . ALA C 1 102 ? 27.479 39.961 56.970 1.00 29.58 102 ALA C C 1
ATOM 2927 O O . ALA C 1 102 ? 27.546 39.004 56.212 1.00 30.80 102 ALA C O 1
ATOM 2929 N N . SER C 1 103 ? 28.450 40.318 57.794 1.00 29.03 103 SER C N 1
ATOM 2930 C CA . SER C 1 103 ? 29.642 39.542 57.974 1.00 26.86 103 SER C CA 1
ATOM 2931 C C . SER C 1 103 ? 29.377 38.355 58.866 1.00 27.46 103 SER C C 1
ATOM 2932 O O . SER C 1 103 ? 30.167 37.469 58.977 1.00 27.85 103 SER C O 1
ATOM 2935 N N . GLY C 1 104 ? 28.253 38.327 59.522 1.00 25.99 104 GLY C N 1
ATOM 2936 C CA . GLY C 1 104 ? 27.950 37.094 60.245 1.00 25.69 104 GLY C CA 1
ATOM 2937 C C . GLY C 1 104 ? 26.555 37.157 60.817 1.00 26.04 104 GLY C C 1
ATOM 2938 O O . GLY C 1 104 ? 25.906 38.250 60.731 1.00 26.75 104 GLY C O 1
ATOM 2939 N N . TYR C 1 105 ? 26.082 36.026 61.378 1.00 23.95 105 TYR C N 1
ATOM 2940 C CA . TYR C 1 105 ? 24.731 35.966 61.919 1.00 24.53 105 TYR C CA 1
ATOM 2941 C C . TYR C 1 105 ? 24.731 35.021 63.079 1.00 25.97 105 TYR C C 1
ATOM 2942 O O . TYR C 1 105 ? 25.244 33.931 62.971 1.00 27.11 105 TYR C O 1
ATOM 2951 N N . VAL C 1 106 ? 24.168 35.425 64.207 1.00 26.74 106 VAL C N 1
ATOM 2952 C CA . VAL C 1 106 ? 24.247 34.580 65.418 1.00 27.53 106 VAL C CA 1
ATOM 2953 C C . VAL C 1 106 ? 22.959 34.537 66.204 1.00 28.38 106 VAL C C 1
ATOM 2954 O O . VAL C 1 106 ? 22.220 35.497 66.278 1.00 27.28 106 VAL C O 1
ATOM 2958 N N . THR C 1 107 ? 22.756 33.456 66.916 1.00 30.12 107 THR C N 1
ATOM 2959 C CA . THR C 1 107 ? 21.439 33.243 67.495 1.00 31.76 107 THR C CA 1
ATOM 2960 C C . THR C 1 107 ? 21.372 33.673 68.952 1.00 32.27 107 THR C C 1
ATOM 2961 O O . THR C 1 107 ? 22.265 33.459 69.752 1.00 32.19 107 THR C O 1
ATOM 2965 N N . LYS C 1 108 ? 20.322 34.298 69.388 1.00 32.62 108 LYS C N 1
ATOM 2966 C CA . LYS C 1 108 ? 20.530 34.663 70.762 1.00 31.00 108 LYS C CA 1
ATOM 2967 C C . LYS C 1 108 ? 20.513 33.434 71.638 1.00 31.21 108 LYS C C 1
ATOM 2968 O O . LYS C 1 108 ? 20.910 33.527 72.804 1.00 30.93 108 LYS C O 1
ATOM 2974 N N . SER C 1 109 ? 20.064 32.286 71.112 1.00 31.65 109 SER C N 1
ATOM 2975 C CA . SER C 1 109 ? 19.910 31.069 71.975 1.00 32.43 109 SER C CA 1
ATOM 2976 C C . SER C 1 109 ? 21.141 30.201 72.094 1.00 31.33 109 SER C C 1
ATOM 2977 O O . SER C 1 109 ? 21.158 29.209 72.794 1.00 31.64 109 SER C O 1
ATOM 2980 N N . SER C 1 110 ? 22.180 30.545 71.383 1.00 29.99 110 SER C N 1
ATOM 2981 C CA . SER C 1 110 ? 23.318 29.709 71.464 1.00 28.89 110 SER C CA 1
ATOM 2982 C C . SER C 1 110 ? 23.971 29.834 72.832 1.00 28.85 110 SER C C 1
ATOM 2983 O O . SER C 1 110 ? 23.491 30.519 73.727 1.00 28.78 110 SER C O 1
ATOM 2986 N N . ASP C 1 111 ? 25.064 29.137 73.012 1.00 29.93 111 ASP C N 1
ATOM 2987 C CA . ASP C 1 111 ? 25.916 29.454 74.122 1.00 31.67 111 ASP C CA 1
ATOM 2988 C C . ASP C 1 111 ? 26.255 30.959 74.097 1.00 31.61 111 ASP C C 1
ATOM 2989 O O . ASP C 1 111 ? 26.596 31.547 73.064 1.00 31.17 111 ASP C O 1
ATOM 2994 N N . PRO C 1 112 ? 26.207 31.576 75.265 1.00 31.78 112 PRO C N 1
ATOM 2995 C CA . PRO C 1 112 ? 26.579 32.964 75.490 1.00 31.84 112 PRO C CA 1
ATOM 2996 C C . PRO C 1 112 ? 27.893 33.398 74.793 1.00 31.80 112 PRO C C 1
ATOM 2997 O O . PRO C 1 112 ? 27.925 34.483 74.161 1.00 31.82 112 PRO C O 1
ATOM 3001 N N . ALA C 1 113 ? 28.977 32.616 74.960 1.00 30.49 113 ALA C N 1
ATOM 3002 C CA . ALA C 1 113 ? 30.283 33.060 74.444 1.00 29.96 113 ALA C CA 1
ATOM 3003 C C . ALA C 1 113 ? 30.290 33.094 72.916 1.00 31.20 113 ALA C C 1
ATOM 3004 O O . ALA C 1 113 ? 31.200 33.662 72.304 1.00 32.40 113 ALA C O 1
ATOM 3006 N N . GLU C 1 114 ? 29.253 32.526 72.307 1.00 30.52 114 GLU C N 1
ATOM 3007 C CA . GLU C 1 114 ? 29.074 32.608 70.871 1.00 31.13 114 GLU C CA 1
ATOM 3008 C C . GLU C 1 114 ? 29.186 34.060 70.371 1.00 30.91 114 GLU C C 1
ATOM 3009 O O . GLU C 1 114 ? 29.897 34.332 69.421 1.00 31.43 114 GLU C O 1
ATOM 3015 N N . LEU C 1 115 ? 28.447 34.971 70.994 1.00 29.39 115 LEU C N 1
ATOM 3016 C CA . LEU C 1 115 ? 28.486 36.360 70.625 1.00 28.84 115 LEU C CA 1
ATOM 3017 C C . LEU C 1 115 ? 29.894 36.947 70.505 1.00 28.36 115 LEU C C 1
ATOM 3018 O O . LEU C 1 115 ? 30.305 37.511 69.499 1.00 28.27 115 LEU C O 1
ATOM 3023 N N . VAL C 1 116 ? 30.617 36.860 71.579 1.00 27.90 116 VAL C N 1
ATOM 3024 C CA . VAL C 1 116 ? 31.917 37.460 71.610 1.00 28.30 116 VAL C CA 1
ATOM 3025 C C . VAL C 1 116 ? 32.874 36.678 70.731 1.00 28.78 116 VAL C C 1
ATOM 3026 O O . VAL C 1 116 ? 33.852 37.220 70.197 1.00 30.45 116 VAL C O 1
ATOM 3030 N N . GLN C 1 117 ? 32.639 35.391 70.561 1.00 26.09 117 GLN C N 1
ATOM 3031 C CA . GLN C 1 117 ? 33.550 34.684 69.684 1.00 23.79 117 GLN C CA 1
ATOM 3032 C C . GLN C 1 117 ? 33.311 35.062 68.260 1.00 24.18 117 GLN C C 1
ATOM 3033 O O . GLN C 1 117 ? 34.247 35.075 67.502 1.00 25.01 117 GLN C O 1
ATOM 3039 N N . ALA C 1 118 ? 32.050 35.345 67.884 1.00 23.09 118 ALA C N 1
ATOM 3040 C CA . ALA C 1 118 ? 31.710 35.755 66.530 1.00 21.16 118 ALA C CA 1
ATOM 3041 C C . ALA C 1 118 ? 32.316 37.141 66.189 1.00 21.83 118 ALA C C 1
ATOM 3042 O O . ALA C 1 118 ? 32.789 37.381 65.056 1.00 20.26 118 ALA C O 1
ATOM 3044 N N . ILE C 1 119 ? 32.288 38.053 67.173 1.00 23.15 119 ILE C N 1
ATOM 3045 C CA . ILE C 1 119 ? 32.826 39.374 66.972 1.00 24.17 119 ILE C CA 1
ATOM 3046 C C . ILE C 1 119 ? 34.300 39.169 66.671 1.00 28.19 119 ILE C C 1
ATOM 3047 O O . ILE C 1 119 ? 34.864 39.821 65.758 1.00 30.06 119 ILE C O 1
ATOM 3052 N N . GLU C 1 120 ? 34.937 38.248 67.402 1.00 28.82 120 GLU C N 1
ATOM 3053 C CA . GLU C 1 120 ? 36.400 38.158 67.280 1.00 28.48 120 GLU C CA 1
ATOM 3054 C C . GLU C 1 120 ? 36.683 37.516 65.969 1.00 26.72 120 GLU C C 1
ATOM 3055 O O . GLU C 1 120 ? 37.712 37.759 65.407 1.00 28.65 120 GLU C O 1
ATOM 3061 N N . ALA C 1 121 ? 35.762 36.696 65.484 1.00 23.38 121 ALA C N 1
ATOM 3062 C CA . ALA C 1 121 ? 35.928 35.982 64.218 1.00 19.54 121 ALA C CA 1
ATOM 3063 C C . ALA C 1 121 ? 35.894 36.998 63.121 1.00 21.98 121 ALA C C 1
ATOM 3064 O O . ALA C 1 121 ? 36.721 36.952 62.206 1.00 22.40 121 ALA C O 1
ATOM 3066 N N . ILE C 1 122 ? 34.903 37.900 63.216 1.00 22.57 122 ILE C N 1
ATOM 3067 C CA . ILE C 1 122 ? 34.576 38.775 62.139 1.00 23.88 122 ILE C CA 1
ATOM 3068 C C . ILE C 1 122 ? 35.671 39.832 62.114 1.00 27.68 122 ILE C C 1
ATOM 3069 O O . ILE C 1 122 ? 36.040 40.368 61.034 1.00 29.11 122 ILE C O 1
ATOM 3074 N N . LEU C 1 123 ? 36.191 40.178 63.297 1.00 27.55 123 LEU C N 1
ATOM 3075 C CA . LEU C 1 123 ? 37.139 41.266 63.271 1.00 27.12 123 LEU C CA 1
ATOM 3076 C C . LEU C 1 123 ? 38.434 40.666 62.735 1.00 27.12 123 LEU C C 1
ATOM 3077 O O . LEU C 1 123 ? 39.317 41.381 62.268 1.00 28.33 123 LEU C O 1
ATOM 3082 N N . ALA C 1 124 ? 38.546 39.352 62.758 1.00 25.90 124 ALA C N 1
ATOM 3083 C CA . ALA C 1 124 ? 39.768 38.757 62.241 1.00 26.22 124 ALA C CA 1
ATOM 3084 C C . ALA C 1 124 ? 39.712 38.686 60.707 1.00 28.34 124 ALA C C 1
ATOM 3085 O O . ALA C 1 124 ? 40.743 38.746 60.048 1.00 30.60 124 ALA C O 1
ATOM 3087 N N . GLY C 1 125 ? 38.524 38.534 60.135 1.00 26.88 125 GLY C N 1
ATOM 3088 C CA . GLY C 1 125 ? 38.403 38.504 58.714 1.00 26.02 125 GLY C CA 1
ATOM 3089 C C . GLY C 1 125 ? 37.508 37.363 58.319 1.00 27.41 125 GLY C C 1
ATOM 3090 O O . GLY C 1 125 ? 37.289 37.161 57.144 1.00 27.22 125 GLY C O 1
ATOM 3091 N N . ARG C 1 126 ? 36.968 36.602 59.276 1.00 29.46 126 ARG C N 1
ATOM 3092 C CA . ARG C 1 126 ? 36.012 35.514 58.930 1.00 30.55 126 ARG C CA 1
ATOM 3093 C C . ARG C 1 126 ? 34.516 35.882 58.922 1.00 31.97 126 ARG C C 1
ATOM 3094 O O . ARG C 1 126 ? 34.078 36.917 59.429 1.00 32.43 126 ARG C O 1
ATOM 3102 N N . ARG C 1 127 ? 33.728 35.023 58.303 1.00 33.08 127 ARG C N 1
ATOM 3103 C CA . ARG C 1 127 ? 32.303 35.071 58.473 1.00 34.50 127 ARG C CA 1
ATOM 3104 C C . ARG C 1 127 ? 32.036 34.356 59.752 1.00 34.38 127 ARG C C 1
ATOM 3105 O O . ARG C 1 127 ? 32.896 33.639 60.234 1.00 35.23 127 ARG C O 1
ATOM 3113 N N . ALA C 1 128 ? 30.877 34.574 60.354 1.00 33.56 128 ALA C N 1
ATOM 3114 C CA . ALA C 1 128 ? 30.577 33.863 61.571 1.00 32.39 128 ALA C CA 1
ATOM 3115 C C . ALA C 1 128 ? 29.095 33.567 61.659 1.00 32.38 128 ALA C C 1
ATOM 3116 O O . ALA C 1 128 ? 28.254 34.443 61.382 1.00 33.26 128 ALA C O 1
ATOM 3118 N N . MET C 1 129 ? 28.814 32.326 62.075 1.00 30.14 129 MET C N 1
ATOM 3119 C CA . MET C 1 129 ? 27.500 31.723 62.156 1.00 26.95 129 MET C CA 1
ATOM 3120 C C . MET C 1 129 ? 27.586 31.096 63.539 1.00 27.80 129 MET C C 1
ATOM 3121 O O . MET C 1 129 ? 28.675 30.680 63.974 1.00 28.05 129 MET C O 1
ATOM 3126 N N . SER C 1 130 ? 26.466 31.015 64.248 1.00 27.68 130 SER C N 1
ATOM 3127 C CA . SER C 1 130 ? 26.442 30.229 65.470 1.00 26.32 130 SER C CA 1
ATOM 3128 C C . SER C 1 130 ? 26.394 28.750 65.008 1.00 27.18 130 SER C C 1
ATOM 3129 O O . SER C 1 130 ? 26.007 28.440 63.874 1.00 27.43 130 SER C O 1
ATOM 3132 N N . PRO C 1 131 ? 26.795 27.809 65.866 1.00 27.46 131 PRO C N 1
ATOM 3133 C CA . PRO C 1 131 ? 26.922 26.555 65.147 1.00 27.37 131 PRO C CA 1
ATOM 3134 C C . PRO C 1 131 ? 25.542 25.998 64.811 1.00 27.52 131 PRO C C 1
ATOM 3135 O O . PRO C 1 131 ? 25.405 25.123 63.922 1.00 27.07 131 PRO C O 1
ATOM 3139 N N . ASP C 1 132 ? 24.500 26.488 65.468 1.00 27.53 132 ASP C N 1
ATOM 3140 C CA . ASP C 1 132 ? 23.175 25.961 65.106 1.00 28.72 132 ASP C CA 1
ATOM 3141 C C . ASP C 1 132 ? 22.728 26.411 63.699 1.00 29.18 132 ASP C C 1
ATOM 3142 O O . ASP C 1 132 ? 21.981 25.721 63.037 1.00 29.58 132 ASP C O 1
ATOM 3147 N N . ILE C 1 133 ? 23.204 27.577 63.266 1.00 28.28 133 ILE C N 1
ATOM 3148 C CA . ILE C 1 133 ? 22.796 28.201 62.042 1.00 27.06 133 ILE C CA 1
ATOM 3149 C C . ILE C 1 133 ? 23.521 27.447 61.000 1.00 25.90 133 ILE C C 1
ATOM 3150 O O . ILE C 1 133 ? 22.955 27.077 59.972 1.00 26.15 133 ILE C O 1
ATOM 3155 N N . ALA C 1 134 ? 24.806 27.226 61.247 1.00 25.19 134 ALA C N 1
ATOM 3156 C CA . ALA C 1 134 ? 25.637 26.536 60.256 1.00 25.38 134 ALA C CA 1
ATOM 3157 C C . ALA C 1 134 ? 25.177 25.091 59.960 1.00 26.36 134 ALA C C 1
ATOM 3158 O O . ALA C 1 134 ? 25.403 24.585 58.875 1.00 26.79 134 ALA C O 1
ATOM 3160 N N . GLN C 1 135 ? 24.546 24.429 60.930 1.00 26.35 135 GLN C N 1
ATOM 3161 C CA . GLN C 1 135 ? 24.047 23.080 60.723 1.00 25.44 135 GLN C CA 1
ATOM 3162 C C . GLN C 1 135 ? 22.836 23.150 59.816 1.00 24.36 135 GLN C C 1
ATOM 3163 O O . GLN C 1 135 ? 22.789 22.440 58.792 1.00 22.93 135 GLN C O 1
ATOM 3169 N N . GLU C 1 136 ? 21.862 24.001 60.201 1.00 24.01 136 GLU C N 1
ATOM 3170 C CA . GLU C 1 136 ? 20.653 24.244 59.393 1.00 23.21 136 GLU C CA 1
ATOM 3171 C C . GLU C 1 136 ? 21.060 24.580 57.999 1.00 23.31 136 GLU C C 1
ATOM 3172 O O . GLU C 1 136 ? 20.566 23.991 57.070 1.00 22.46 136 GLU C O 1
ATOM 3178 N N . ILE C 1 137 ? 22.002 25.492 57.841 1.00 24.66 137 ILE C N 1
ATOM 3179 C CA . ILE C 1 137 ? 22.391 25.857 56.488 1.00 27.23 137 ILE C CA 1
ATOM 3180 C C . ILE C 1 137 ? 23.026 24.729 55.713 1.00 30.17 137 ILE C C 1
ATOM 3181 O O . ILE C 1 137 ? 22.609 24.441 54.582 1.00 32.21 137 ILE C O 1
ATOM 3186 N N . ALA C 1 138 ? 24.038 24.083 56.273 1.00 31.42 138 ALA C N 1
ATOM 3187 C CA . ALA C 1 138 ? 24.625 22.930 55.579 1.00 31.95 138 ALA C CA 1
ATOM 3188 C C . ALA C 1 138 ? 23.624 21.777 55.427 1.00 34.13 138 ALA C C 1
ATOM 3189 O O . ALA C 1 138 ? 23.559 21.165 54.383 1.00 34.10 138 ALA C O 1
ATOM 3191 N N . GLU C 1 139 ? 22.835 21.475 56.457 1.00 36.87 139 GLU C N 1
ATOM 3192 C CA . GLU C 1 139 ? 21.931 20.310 56.395 1.00 38.72 139 GLU C CA 1
ATOM 3193 C C . GLU C 1 139 ? 21.045 20.468 55.166 1.00 39.66 139 GLU C C 1
ATOM 3194 O O . GLU C 1 139 ? 20.793 19.485 54.455 1.00 40.13 139 GLU C O 1
ATOM 3200 N N . GLU C 1 140 ? 20.592 21.703 54.893 1.00 39.75 140 GLU C N 1
ATOM 3201 C CA . GLU C 1 140 ? 19.739 21.964 53.724 1.00 40.04 140 GLU C CA 1
ATOM 3202 C C . GLU C 1 140 ? 20.551 21.924 52.428 1.00 40.66 140 GLU C C 1
ATOM 3203 O O . GLU C 1 140 ? 20.033 21.574 51.372 1.00 41.34 140 GLU C O 1
ATOM 3209 N N . ARG C 1 141 ? 21.827 22.267 52.503 1.00 40.01 141 ARG C N 1
ATOM 3210 C CA . ARG C 1 141 ? 22.656 22.211 51.313 1.00 39.28 141 ARG C CA 1
ATOM 3211 C C . ARG C 1 141 ? 22.685 20.793 50.848 1.00 38.48 141 ARG C C 1
ATOM 3212 O O . ARG C 1 141 ? 22.934 20.515 49.683 1.00 38.51 141 ARG C O 1
ATOM 3220 N N . VAL C 1 142 ? 22.427 19.885 51.781 1.00 38.12 142 VAL C N 1
ATOM 3221 C CA . VAL C 1 142 ? 22.705 18.454 51.570 1.00 36.95 142 VAL C CA 1
ATOM 3222 C C . VAL C 1 142 ? 21.503 17.638 51.141 1.00 36.30 142 VAL C C 1
ATOM 3223 O O . VAL C 1 142 ? 21.635 16.729 50.346 1.00 35.25 142 VAL C O 1
ATOM 3227 N N . GLU C 1 143 ? 20.338 17.948 51.690 1.00 37.10 143 GLU C N 1
ATOM 3228 C CA . GLU C 1 143 ? 19.108 17.484 51.060 1.00 37.87 143 GLU C CA 1
ATOM 3229 C C . GLU C 1 143 ? 19.079 18.028 49.589 1.00 38.26 143 GLU C C 1
ATOM 3230 O O . GLU C 1 143 ? 18.021 18.065 48.943 1.00 38.20 143 GLU C O 1
ATOM 3236 N N . GLY C 1 144 ? 20.243 18.444 49.070 1.00 38.16 144 GLY C N 1
ATOM 3237 C CA . GLY C 1 144 ? 20.392 18.784 47.624 1.00 37.80 144 GLY C CA 1
ATOM 3238 C C . GLY C 1 144 ? 21.237 17.749 46.868 1.00 37.54 144 GLY C C 1
ATOM 3239 O O . GLY C 1 144 ? 20.718 16.675 46.469 1.00 37.07 144 GLY C O 1
ATOM 3240 N N . ARG C 1 145 ? 22.538 18.060 46.701 1.00 37.35 145 ARG C N 1
ATOM 3241 C CA . ARG C 1 145 ? 23.549 17.076 46.237 1.00 37.05 145 ARG C CA 1
ATOM 3242 C C . ARG C 1 145 ? 22.957 15.658 46.429 1.00 35.76 145 ARG C C 1
ATOM 3243 O O . ARG C 1 145 ? 22.775 14.903 45.481 1.00 34.52 145 ARG C O 1
ATOM 3251 N N . SER D 1 4 ? 68.229 43.063 29.655 1.00 56.04 4 SER D N 1
ATOM 3252 C CA . SER D 1 4 ? 67.818 44.447 29.250 1.00 55.93 4 SER D CA 1
ATOM 3253 C C . SER D 1 4 ? 66.285 44.473 29.002 1.00 54.59 4 SER D C 1
ATOM 3254 O O . SER D 1 4 ? 65.497 44.844 29.889 1.00 56.18 4 SER D O 1
ATOM 3257 N N . THR D 1 5 ? 65.863 44.084 27.810 1.00 50.67 5 THR D N 1
ATOM 3258 C CA . THR D 1 5 ? 64.509 43.530 27.619 1.00 46.68 5 THR D CA 1
ATOM 3259 C C . THR D 1 5 ? 64.671 42.999 26.259 1.00 42.04 5 THR D C 1
ATOM 3260 O O . THR D 1 5 ? 65.656 43.312 25.568 1.00 43.05 5 THR D O 1
ATOM 3264 N N . ALA D 1 6 ? 63.731 42.203 25.835 1.00 35.61 6 ALA D N 1
ATOM 3265 C CA . ALA D 1 6 ? 63.920 41.668 24.551 1.00 29.98 6 ALA D CA 1
ATOM 3266 C C . ALA D 1 6 ? 62.898 40.647 24.515 1.00 26.50 6 ALA D C 1
ATOM 3267 O O . ALA D 1 6 ? 62.690 39.920 25.495 1.00 26.37 6 ALA D O 1
ATOM 3269 N N . ARG D 1 7 ? 62.239 40.629 23.377 1.00 23.26 7 ARG D N 1
ATOM 3270 C CA . ARG D 1 7 ? 61.244 39.687 23.127 1.00 21.08 7 ARG D CA 1
ATOM 3271 C C . ARG D 1 7 ? 61.895 38.840 22.102 1.00 20.31 7 ARG D C 1
ATOM 3272 O O . ARG D 1 7 ? 62.383 39.349 21.135 1.00 19.88 7 ARG D O 1
ATOM 3280 N N . ILE D 1 8 ? 62.020 37.551 22.397 1.00 20.48 8 ILE D N 1
ATOM 3281 C CA . ILE D 1 8 ? 62.865 36.655 21.609 1.00 20.10 8 ILE D CA 1
ATOM 3282 C C . ILE D 1 8 ? 61.982 35.555 21.093 1.00 20.43 8 ILE D C 1
ATOM 3283 O O . ILE D 1 8 ? 61.025 35.099 21.802 1.00 20.61 8 ILE D O 1
ATOM 3288 N N . MET D 1 9 ? 62.275 35.162 19.857 1.00 19.00 9 MET D N 1
ATOM 3289 C CA . MET D 1 9 ? 61.507 34.169 19.185 1.00 18.01 9 MET D CA 1
ATOM 3290 C C . MET D 1 9 ? 62.537 33.107 19.107 1.00 20.70 9 MET D C 1
ATOM 3291 O O . MET D 1 9 ? 63.663 33.386 18.687 1.00 22.90 9 MET D O 1
ATOM 3296 N N . LEU D 1 10 ? 62.174 31.891 19.495 1.00 20.78 10 LEU D N 1
ATOM 3297 C CA . LEU D 1 10 ? 63.046 30.780 19.276 1.00 20.42 10 LEU D CA 1
ATOM 3298 C C . LEU D 1 10 ? 62.517 30.015 18.140 1.00 23.05 10 LEU D C 1
ATOM 3299 O O . LEU D 1 10 ? 61.308 29.867 17.980 1.00 23.32 10 LEU D O 1
ATOM 3304 N N . VAL D 1 11 ? 63.413 29.449 17.361 1.00 23.65 11 VAL D N 1
ATOM 3305 C CA . VAL D 1 11 ? 62.931 28.610 16.331 1.00 23.80 11 VAL D CA 1
ATOM 3306 C C . VAL D 1 11 ? 63.642 27.287 16.381 1.00 26.58 11 VAL D C 1
ATOM 3307 O O . VAL D 1 11 ? 64.813 27.259 16.122 1.00 26.51 11 VAL D O 1
ATOM 3311 N N . ASP D 1 12 ? 63.007 26.178 16.711 1.00 30.51 12 ASP D N 1
ATOM 3312 C CA . ASP D 1 12 ? 63.771 24.943 16.541 1.00 36.09 12 ASP D CA 1
ATOM 3313 C C . ASP D 1 12 ? 62.979 23.712 16.208 1.00 40.97 12 ASP D C 1
ATOM 3314 O O . ASP D 1 12 ? 61.916 23.486 16.786 1.00 43.03 12 ASP D O 1
ATOM 3319 N N . ASP D 1 13 ? 63.489 22.947 15.237 1.00 43.83 13 ASP D N 1
ATOM 3320 C CA . ASP D 1 13 ? 62.857 21.722 14.698 1.00 46.65 13 ASP D CA 1
ATOM 3321 C C . ASP D 1 13 ? 63.204 20.396 15.453 1.00 48.84 13 ASP D C 1
ATOM 3322 O O . ASP D 1 13 ? 62.820 19.310 15.031 1.00 48.85 13 ASP D O 1
ATOM 3327 N N . HIS D 1 14 ? 63.941 20.480 16.558 1.00 50.25 14 HIS D N 1
ATOM 3328 C CA . HIS D 1 14 ? 64.184 19.317 17.401 1.00 51.13 14 HIS D CA 1
ATOM 3329 C C . HIS D 1 14 ? 63.750 19.583 18.855 1.00 50.02 14 HIS D C 1
ATOM 3330 O O . HIS D 1 14 ? 64.564 19.526 19.789 1.00 48.59 14 HIS D O 1
ATOM 3337 N N . PRO D 1 15 ? 62.452 19.864 19.044 1.00 50.74 15 PRO D N 1
ATOM 3338 C CA . PRO D 1 15 ? 61.937 20.330 20.340 1.00 51.37 15 PRO D CA 1
ATOM 3339 C C . PRO D 1 15 ? 62.262 19.428 21.528 1.00 51.84 15 PRO D C 1
ATOM 3340 O O . PRO D 1 15 ? 62.163 19.872 22.661 1.00 51.49 15 PRO D O 1
ATOM 3344 N N . ILE D 1 16 ? 62.616 18.175 21.276 1.00 52.60 16 ILE D N 1
ATOM 3345 C CA . ILE D 1 16 ? 62.773 17.202 22.348 1.00 53.23 16 ILE D CA 1
ATOM 3346 C C . ILE D 1 16 ? 64.131 17.143 23.077 1.00 52.80 16 ILE D C 1
ATOM 3347 O O . ILE D 1 16 ? 64.368 16.208 23.810 1.00 52.43 16 ILE D O 1
ATOM 3352 N N . VAL D 1 17 ? 65.017 18.115 22.904 1.00 53.17 17 VAL D N 1
ATOM 3353 C CA . VAL D 1 17 ? 66.358 17.971 23.487 1.00 53.62 17 VAL D CA 1
ATOM 3354 C C . VAL D 1 17 ? 66.494 18.354 24.994 1.00 53.51 17 VAL D C 1
ATOM 3355 O O . VAL D 1 17 ? 65.516 18.221 25.767 1.00 52.09 17 VAL D O 1
ATOM 3359 N N . ARG D 1 18 ? 67.702 18.759 25.417 1.00 53.78 18 ARG D N 1
ATOM 3360 C CA . ARG D 1 18 ? 67.851 19.447 26.686 1.00 53.47 18 ARG D CA 1
ATOM 3361 C C . ARG D 1 18 ? 67.577 20.960 26.415 1.00 53.17 18 ARG D C 1
ATOM 3362 O O . ARG D 1 18 ? 68.327 21.573 25.638 1.00 55.33 18 ARG D O 1
ATOM 3370 N N . GLU D 1 19 ? 66.496 21.517 27.007 1.00 49.05 19 GLU D N 1
ATOM 3371 C CA . GLU D 1 19 ? 65.991 22.856 26.759 1.00 44.06 19 GLU D CA 1
ATOM 3372 C C . GLU D 1 19 ? 67.046 23.679 27.280 1.00 41.50 19 GLU D C 1
ATOM 3373 O O . GLU D 1 19 ? 66.845 24.812 27.577 1.00 39.77 19 GLU D O 1
ATOM 3379 N N . GLY D 1 20 ? 68.183 23.012 27.465 1.00 42.70 20 GLY D N 1
ATOM 3380 C CA . GLY D 1 20 ? 69.371 23.492 28.152 1.00 41.79 20 GLY D CA 1
ATOM 3381 C C . GLY D 1 20 ? 69.754 24.837 27.644 1.00 41.73 20 GLY D C 1
ATOM 3382 O O . GLY D 1 20 ? 70.248 25.648 28.386 1.00 42.51 20 GLY D O 1
ATOM 3383 N N . TYR D 1 21 ? 69.494 25.095 26.377 1.00 41.25 21 TYR D N 1
ATOM 3384 C CA . TYR D 1 21 ? 69.860 26.369 25.785 1.00 41.16 21 TYR D CA 1
ATOM 3385 C C . TYR D 1 21 ? 68.745 27.318 26.008 1.00 38.84 21 TYR D C 1
ATOM 3386 O O . TYR D 1 21 ? 68.932 28.499 26.216 1.00 38.44 21 TYR D O 1
ATOM 3395 N N . ARG D 1 22 ? 67.556 26.775 25.896 1.00 37.21 22 ARG D N 1
ATOM 3396 C CA . ARG D 1 22 ? 66.383 27.587 25.937 1.00 35.45 22 ARG D CA 1
ATOM 3397 C C . ARG D 1 22 ? 66.237 27.977 27.412 1.00 34.65 22 ARG D C 1
ATOM 3398 O O . ARG D 1 22 ? 66.063 29.137 27.759 1.00 34.51 22 ARG D O 1
ATOM 3406 N N . ARG D 1 23 ? 66.421 27.030 28.302 1.00 34.25 23 ARG D N 1
ATOM 3407 C CA . ARG D 1 23 ? 66.426 27.404 29.703 1.00 34.75 23 ARG D CA 1
ATOM 3408 C C . ARG D 1 23 ? 67.400 28.565 30.001 1.00 33.49 23 ARG D C 1
ATOM 3409 O O . ARG D 1 23 ? 67.067 29.514 30.687 1.00 33.84 23 ARG D O 1
ATOM 3417 N N . LEU D 1 24 ? 68.587 28.540 29.440 1.00 32.53 24 LEU D N 1
ATOM 3418 C CA . LEU D 1 24 ? 69.548 29.613 29.685 1.00 32.13 24 LEU D CA 1
ATOM 3419 C C . LEU D 1 24 ? 69.077 30.965 29.208 1.00 31.76 24 LEU D C 1
ATOM 3420 O O . LEU D 1 24 ? 69.302 31.975 29.858 1.00 31.96 24 LEU D O 1
ATOM 3425 N N . ILE D 1 25 ? 68.478 30.991 28.019 1.00 31.28 25 ILE D N 1
ATOM 3426 C CA . ILE D 1 25 ? 67.924 32.200 27.480 1.00 29.97 25 ILE D CA 1
ATOM 3427 C C . ILE D 1 25 ? 66.712 32.635 28.319 1.00 30.47 25 ILE D C 1
ATOM 3428 O O . ILE D 1 25 ? 66.685 33.787 28.737 1.00 32.39 25 ILE D O 1
ATOM 3433 N N . GLU D 1 26 ? 65.723 31.774 28.571 1.00 28.67 26 GLU D N 1
ATOM 3434 C CA . GLU D 1 26 ? 64.503 32.275 29.246 1.00 29.70 26 GLU D CA 1
ATOM 3435 C C . GLU D 1 26 ? 64.843 32.933 30.573 1.00 29.26 26 GLU D C 1
ATOM 3436 O O . GLU D 1 26 ? 64.287 34.004 30.937 1.00 29.57 26 GLU D O 1
ATOM 3442 N N . ARG D 1 27 ? 65.745 32.284 31.297 1.00 27.31 27 ARG D N 1
ATOM 3443 C CA . ARG D 1 27 ? 66.009 32.685 32.655 1.00 27.48 27 ARG D CA 1
ATOM 3444 C C . ARG D 1 27 ? 66.785 34.011 32.714 1.00 25.67 27 ARG D C 1
ATOM 3445 O O . ARG D 1 27 ? 66.770 34.676 33.730 1.00 25.57 27 ARG D O 1
ATOM 3453 N N . ARG D 1 28 ? 67.441 34.414 31.628 1.00 23.26 28 ARG D N 1
ATOM 3454 C CA . ARG D 1 28 ? 68.171 35.664 31.659 1.00 20.51 28 ARG D CA 1
ATOM 3455 C C . ARG D 1 28 ? 67.276 36.843 32.028 1.00 17.35 28 ARG D C 1
ATOM 3456 O O . ARG D 1 28 ? 66.345 37.196 31.298 1.00 16.15 28 ARG D O 1
ATOM 3464 N N . PRO D 1 29 ? 67.595 37.498 33.135 1.00 14.21 29 PRO D N 1
ATOM 3465 C CA . PRO D 1 29 ? 66.811 38.655 33.562 1.00 12.62 29 PRO D CA 1
ATOM 3466 C C . PRO D 1 29 ? 66.669 39.608 32.384 1.00 14.09 29 PRO D C 1
ATOM 3467 O O . PRO D 1 29 ? 67.649 39.825 31.662 1.00 12.97 29 PRO D O 1
ATOM 3471 N N . GLY D 1 30 ? 65.417 40.095 32.161 1.00 15.73 30 GLY D N 1
ATOM 3472 C CA . GLY D 1 30 ? 65.077 41.020 31.135 1.00 15.40 30 GLY D CA 1
ATOM 3473 C C . GLY D 1 30 ? 64.983 40.448 29.745 1.00 18.72 30 GLY D C 1
ATOM 3474 O O . GLY D 1 30 ? 64.742 41.207 28.791 1.00 20.86 30 GLY D O 1
ATOM 3475 N N . TYR D 1 31 ? 65.187 39.139 29.564 1.00 19.42 31 TYR D N 1
ATOM 3476 C CA . TYR D 1 31 ? 64.777 38.504 28.295 1.00 18.85 31 TYR D CA 1
ATOM 3477 C C . TYR D 1 31 ? 63.443 37.749 28.425 1.00 19.58 31 TYR D C 1
ATOM 3478 O O . TYR D 1 31 ? 63.097 37.283 29.480 1.00 20.24 31 TYR D O 1
ATOM 3487 N N . ALA D 1 32 ? 62.700 37.619 27.342 1.00 19.46 32 ALA D N 1
ATOM 3488 C CA . ALA D 1 32 ? 61.456 36.895 27.357 1.00 18.53 32 ALA D CA 1
ATOM 3489 C C . ALA D 1 32 ? 61.186 36.202 25.998 1.00 19.58 32 ALA D C 1
ATOM 3490 O O . ALA D 1 32 ? 60.774 36.856 25.004 1.00 17.88 32 ALA D O 1
ATOM 3492 N N . VAL D 1 33 ? 61.408 34.886 25.946 1.00 21.00 33 VAL D N 1
ATOM 3493 C CA . VAL D 1 33 ? 60.911 34.093 24.822 1.00 21.57 33 VAL D CA 1
ATOM 3494 C C . VAL D 1 33 ? 59.409 34.260 24.682 1.00 21.16 33 VAL D C 1
ATOM 3495 O O . VAL D 1 33 ? 58.664 34.084 25.593 1.00 22.83 33 VAL D O 1
ATOM 3499 N N . VAL D 1 34 ? 58.986 34.606 23.510 1.00 20.63 34 VAL D N 1
ATOM 3500 C CA . VAL D 1 34 ? 57.645 35.042 23.243 1.00 19.62 34 VAL D CA 1
ATOM 3501 C C . VAL D 1 34 ? 56.943 33.966 22.401 1.00 18.20 34 VAL D C 1
ATOM 3502 O O . VAL D 1 34 ? 55.720 33.879 22.374 1.00 16.27 34 VAL D O 1
ATOM 3506 N N . ALA D 1 35 ? 57.743 33.159 21.696 1.00 18.86 35 ALA D N 1
ATOM 3507 C CA . ALA D 1 35 ? 57.221 32.102 20.837 1.00 17.86 35 ALA D CA 1
ATOM 3508 C C . ALA D 1 35 ? 58.351 31.138 20.486 1.00 17.88 35 ALA D C 1
ATOM 3509 O O . ALA D 1 35 ? 59.529 31.455 20.640 1.00 16.16 35 ALA D O 1
ATOM 3511 N N . GLU D 1 36 ? 57.938 29.959 20.052 1.00 19.54 36 GLU D N 1
ATOM 3512 C CA . GLU D 1 36 ? 58.823 28.834 19.751 1.00 21.96 36 GLU D CA 1
ATOM 3513 C C . GLU D 1 36 ? 58.248 28.086 18.557 1.00 24.60 36 GLU D C 1
ATOM 3514 O O . GLU D 1 36 ? 57.396 27.235 18.766 1.00 25.11 36 GLU D O 1
ATOM 3520 N N . ALA D 1 37 ? 58.718 28.386 17.339 1.00 24.80 37 ALA D N 1
ATOM 3521 C CA . ALA D 1 37 ? 58.313 27.707 16.138 1.00 23.68 37 ALA D CA 1
ATOM 3522 C C . ALA D 1 37 ? 59.084 26.399 15.920 1.00 23.23 37 ALA D C 1
ATOM 3523 O O . ALA D 1 37 ? 60.233 26.295 16.277 1.00 22.51 37 ALA D O 1
ATOM 3525 N N . ALA D 1 38 ? 58.468 25.418 15.265 1.00 25.09 38 ALA D N 1
ATOM 3526 C CA . ALA D 1 38 ? 59.154 24.148 14.922 1.00 26.09 38 ALA D CA 1
ATOM 3527 C C . ALA D 1 38 ? 59.723 24.056 13.466 1.00 27.60 38 ALA D C 1
ATOM 3528 O O . ALA D 1 38 ? 60.353 23.060 13.113 1.00 27.31 38 ALA D O 1
ATOM 3530 N N . ASP D 1 39 ? 59.542 25.096 12.641 1.00 28.82 39 ASP D N 1
ATOM 3531 C CA . ASP D 1 39 ? 59.944 25.013 11.230 1.00 30.93 39 ASP D CA 1
ATOM 3532 C C . ASP D 1 39 ? 59.935 26.411 10.500 1.00 32.23 39 ASP D C 1
ATOM 3533 O O . ASP D 1 39 ? 59.315 27.413 10.976 1.00 32.44 39 ASP D O 1
ATOM 3538 N N . ALA D 1 40 ? 60.562 26.449 9.312 1.00 30.94 40 ALA D N 1
ATOM 3539 C CA . ALA D 1 40 ? 60.735 27.677 8.563 1.00 29.42 40 ALA D CA 1
ATOM 3540 C C . ALA D 1 40 ? 59.443 28.501 8.328 1.00 29.68 40 ALA D C 1
ATOM 3541 O O . ALA D 1 40 ? 59.440 29.734 8.490 1.00 30.46 40 ALA D O 1
ATOM 3543 N N . GLY D 1 41 ? 58.343 27.877 7.922 1.00 28.85 41 GLY D N 1
ATOM 3544 C CA . GLY D 1 41 ? 57.200 28.704 7.546 1.00 28.56 41 GLY D CA 1
ATOM 3545 C C . GLY D 1 41 ? 56.626 29.330 8.801 1.00 29.62 41 GLY D C 1
ATOM 3546 O O . GLY D 1 41 ? 56.065 30.442 8.794 1.00 29.41 41 GLY D O 1
ATOM 3547 N N . GLU D 1 42 ? 56.770 28.591 9.901 1.00 29.91 42 GLU D N 1
ATOM 3548 C CA . GLU D 1 42 ? 56.092 28.951 11.105 1.00 28.87 42 GLU D CA 1
ATOM 3549 C C . GLU D 1 42 ? 56.912 30.044 11.631 1.00 24.89 42 GLU D C 1
ATOM 3550 O O . GLU D 1 42 ? 56.387 31.020 12.208 1.00 24.09 42 GLU D O 1
ATOM 3556 N N . ALA D 1 43 ? 58.212 29.905 11.413 1.00 22.14 43 ALA D N 1
ATOM 3557 C CA . ALA D 1 43 ? 59.104 31.035 11.699 1.00 21.61 43 ALA D CA 1
ATOM 3558 C C . ALA D 1 43 ? 58.648 32.470 11.140 1.00 20.19 43 ALA D C 1
ATOM 3559 O O . ALA D 1 43 ? 58.483 33.496 11.878 1.00 16.90 43 ALA D O 1
ATOM 3561 N N . TYR D 1 44 ? 58.515 32.482 9.817 1.00 20.19 44 TYR D N 1
ATOM 3562 C CA . TYR D 1 44 ? 58.247 33.638 9.064 1.00 20.40 44 TYR D CA 1
ATOM 3563 C C . TYR D 1 44 ? 56.945 34.183 9.596 1.00 22.45 44 TYR D C 1
ATOM 3564 O O . TYR D 1 44 ? 56.802 35.399 9.946 1.00 23.70 44 TYR D O 1
ATOM 3573 N N . ARG D 1 45 ? 55.968 33.290 9.597 1.00 21.36 45 ARG D N 1
ATOM 3574 C CA . ARG D 1 45 ? 54.635 33.674 9.942 1.00 20.82 45 ARG D CA 1
ATOM 3575 C C . ARG D 1 45 ? 54.685 34.134 11.380 1.00 21.70 45 ARG D C 1
ATOM 3576 O O . ARG D 1 45 ? 54.111 35.175 11.711 1.00 23.35 45 ARG D O 1
ATOM 3584 N N . LEU D 1 46 ? 55.362 33.398 12.258 1.00 20.15 46 LEU D N 1
ATOM 3585 C CA . LEU D 1 46 ? 55.293 33.836 13.642 1.00 20.25 46 LEU D CA 1
ATOM 3586 C C . LEU D 1 46 ? 56.057 35.150 13.887 1.00 18.81 46 LEU D C 1
ATOM 3587 O O . LEU D 1 46 ? 55.723 35.916 14.835 1.00 17.54 46 LEU D O 1
ATOM 3592 N N . TYR D 1 47 ? 57.030 35.426 12.994 1.00 18.46 47 TYR D N 1
ATOM 3593 C CA . TYR D 1 47 ? 57.874 36.597 13.135 1.00 18.52 47 TYR D CA 1
ATOM 3594 C C . TYR D 1 47 ? 57.021 37.764 12.796 1.00 19.62 47 TYR D C 1
ATOM 3595 O O . TYR D 1 47 ? 56.944 38.707 13.557 1.00 20.79 47 TYR D O 1
ATOM 3604 N N . ARG D 1 48 ? 56.251 37.661 11.727 1.00 20.24 48 ARG D N 1
ATOM 3605 C CA . ARG D 1 48 ? 55.245 38.683 11.449 1.00 21.01 48 ARG D CA 1
ATOM 3606 C C . ARG D 1 48 ? 54.179 38.892 12.485 1.00 24.30 48 ARG D C 1
ATOM 3607 O O . ARG D 1 48 ? 53.619 39.987 12.569 1.00 25.10 48 ARG D O 1
ATOM 3615 N N . GLU D 1 49 ? 53.813 37.855 13.232 1.00 26.86 49 GLU D N 1
ATOM 3616 C CA . GLU D 1 49 ? 52.664 38.022 14.164 1.00 26.70 49 GLU D CA 1
ATOM 3617 C C . GLU D 1 49 ? 53.167 38.577 15.485 1.00 26.74 49 GLU D C 1
ATOM 3618 O O . GLU D 1 49 ? 52.411 39.264 16.146 1.00 26.67 49 GLU D O 1
ATOM 3624 N N . THR D 1 50 ? 54.420 38.292 15.860 1.00 25.12 50 THR D N 1
ATOM 3625 C CA . THR D 1 50 ? 54.917 38.737 17.160 1.00 25.59 50 THR D CA 1
ATOM 3626 C C . THR D 1 50 ? 56.059 39.755 16.973 1.00 26.65 50 THR D C 1
ATOM 3627 O O . THR D 1 50 ? 56.594 40.304 17.936 1.00 26.03 50 THR D O 1
ATOM 3631 N N . THR D 1 51 ? 56.505 39.906 15.721 1.00 27.74 51 THR D N 1
ATOM 3632 C CA . THR D 1 51 ? 57.650 40.782 15.469 1.00 27.27 51 THR D CA 1
ATOM 3633 C C . THR D 1 51 ? 58.485 40.915 16.726 1.00 27.75 51 THR D C 1
ATOM 3634 O O . THR D 1 51 ? 58.348 41.895 17.460 1.00 27.77 51 THR D O 1
ATOM 3638 N N . PRO D 1 52 ? 59.360 39.937 16.998 1.00 27.26 52 PRO D N 1
ATOM 3639 C CA . PRO D 1 52 ? 60.246 39.989 18.149 1.00 25.91 52 PRO D CA 1
ATOM 3640 C C . PRO D 1 52 ? 61.427 40.908 17.918 1.00 24.99 52 PRO D C 1
ATOM 3641 O O . PRO D 1 52 ? 61.521 41.515 16.908 1.00 26.30 52 PRO D O 1
ATOM 3645 N N . ASP D 1 53 ? 62.316 41.019 18.877 1.00 23.39 53 ASP D N 1
ATOM 3646 C CA . ASP D 1 53 ? 63.494 41.844 18.774 1.00 21.41 53 ASP D CA 1
ATOM 3647 C C . ASP D 1 53 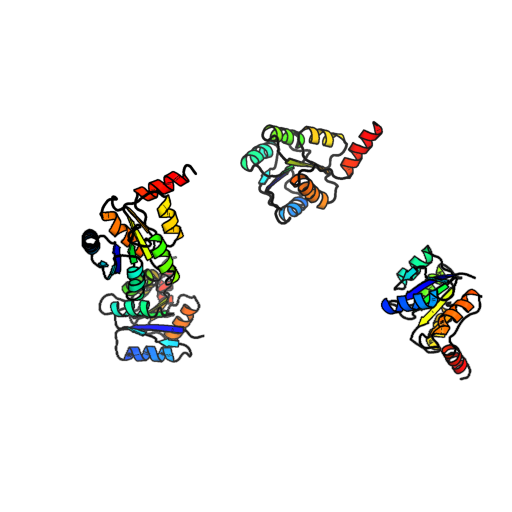? 64.649 40.993 18.248 1.00 23.34 53 ASP D C 1
ATOM 3648 O O . ASP D 1 53 ? 65.692 41.524 17.806 1.00 24.86 53 ASP D O 1
ATOM 3653 N N . ILE D 1 54 ? 64.527 39.663 18.339 1.00 22.68 54 ILE D N 1
ATOM 3654 C CA . ILE D 1 54 ? 65.628 38.816 17.883 1.00 21.88 54 ILE D CA 1
ATOM 3655 C C . ILE D 1 54 ? 65.093 37.452 17.698 1.00 21.38 54 ILE D C 1
ATOM 3656 O O . ILE D 1 54 ? 64.278 37.000 18.413 1.00 19.89 54 ILE D O 1
ATOM 3661 N N . VAL D 1 55 ? 65.650 36.743 16.782 1.00 23.90 55 VAL D N 1
ATOM 3662 C CA . VAL D 1 55 ? 65.159 35.421 16.549 1.00 25.87 55 VAL D CA 1
ATOM 3663 C C . VAL D 1 55 ? 66.431 34.556 16.661 1.00 29.71 55 VAL D C 1
ATOM 3664 O O . VAL D 1 55 ? 67.514 34.984 16.202 1.00 31.15 55 VAL D O 1
ATOM 3668 N N . VAL D 1 56 ? 66.325 33.414 17.347 1.00 30.35 56 VAL D N 1
ATOM 3669 C CA . VAL D 1 56 ? 67.397 32.442 17.369 1.00 30.94 56 VAL D CA 1
ATOM 3670 C C . VAL D 1 56 ? 66.885 31.221 16.583 1.00 33.20 56 VAL D C 1
ATOM 3671 O O . VAL D 1 56 ? 65.982 30.517 17.021 1.00 34.22 56 VAL D O 1
ATOM 3675 N N . MET D 1 57 ? 67.463 31.028 15.405 1.00 34.13 57 MET D N 1
ATOM 3676 C CA . MET D 1 57 ? 67.054 30.094 14.372 1.00 35.35 57 MET D CA 1
ATOM 3677 C C . MET D 1 57 ? 67.967 28.875 14.366 1.00 41.91 57 MET D C 1
ATOM 3678 O O . MET D 1 57 ? 69.182 29.011 14.535 1.00 42.41 57 MET D O 1
ATOM 3683 N N . ASP D 1 58 ? 67.419 27.683 14.155 1.00 48.32 58 ASP D N 1
ATOM 3684 C CA . ASP D 1 58 ? 68.294 26.486 13.934 1.00 54.83 58 ASP D CA 1
ATOM 3685 C C . ASP D 1 58 ? 69.052 26.445 12.526 1.00 61.33 58 ASP D C 1
ATOM 3686 O O . ASP D 1 58 ? 69.066 27.498 11.844 1.00 62.10 58 ASP D O 1
ATOM 3691 N N . LEU D 1 59 ? 69.736 25.350 12.114 1.00 65.44 59 LEU D N 1
ATOM 3692 C CA . LEU D 1 59 ? 70.287 25.332 10.698 1.00 69.00 59 LEU D CA 1
ATOM 3693 C C . LEU D 1 59 ? 69.882 24.262 9.646 1.00 71.96 59 LEU D C 1
ATOM 3694 O O . LEU D 1 59 ? 69.338 24.653 8.588 1.00 71.77 59 LEU D O 1
ATOM 3699 N N . THR D 1 60 ? 70.204 22.969 9.883 1.00 74.54 60 THR D N 1
ATOM 3700 C CA . THR D 1 60 ? 69.663 21.826 9.055 1.00 76.13 60 THR D CA 1
ATOM 3701 C C . THR D 1 60 ? 68.197 21.432 9.472 1.00 77.37 60 THR D C 1
ATOM 3702 O O . THR D 1 60 ? 67.959 20.564 10.369 1.00 77.51 60 THR D O 1
ATOM 3706 N N . LEU D 1 61 ? 67.234 22.092 8.803 1.00 77.38 61 LEU D N 1
ATOM 3707 C CA . LEU D 1 61 ? 65.809 22.018 9.187 1.00 76.52 61 LEU D CA 1
ATOM 3708 C C . LEU D 1 61 ? 65.017 21.056 8.244 1.00 75.47 61 LEU D C 1
ATOM 3709 O O . LEU D 1 61 ? 65.621 20.133 7.641 1.00 74.69 61 LEU D O 1
ATOM 3714 N N . PRO D 1 62 ? 63.667 21.243 8.165 1.00 74.85 62 PRO D N 1
ATOM 3715 C CA . PRO D 1 62 ? 62.734 20.381 7.362 1.00 74.15 62 PRO D CA 1
ATOM 3716 C C . PRO D 1 62 ? 62.579 20.747 5.856 1.00 72.40 62 PRO D C 1
ATOM 3717 O O . PRO D 1 62 ? 61.437 21.020 5.439 1.00 73.44 62 PRO D O 1
ATOM 3721 N N . GLY D 1 63 ? 63.663 20.769 5.058 1.00 68.84 63 GLY D N 1
ATOM 3722 C CA . GLY D 1 63 ? 63.611 21.423 3.719 1.00 65.25 63 GLY D CA 1
ATOM 3723 C C . GLY D 1 63 ? 64.309 22.787 3.516 1.00 61.80 63 GLY D C 1
ATOM 3724 O O . GLY D 1 63 ? 65.476 22.810 3.132 1.00 61.91 63 GLY D O 1
ATOM 3725 N N . PRO D 1 64 ? 63.618 23.943 3.777 1.00 57.98 64 PRO D N 1
ATOM 3726 C CA . PRO D 1 64 ? 64.355 25.192 3.523 1.00 54.22 64 PRO D CA 1
ATOM 3727 C C . PRO D 1 64 ? 65.348 25.459 4.667 1.00 49.69 64 PRO D C 1
ATOM 3728 O O . PRO D 1 64 ? 65.132 25.028 5.806 1.00 49.92 64 PRO D O 1
ATOM 3732 N N . GLY D 1 65 ? 66.456 26.127 4.377 1.00 44.67 65 GLY D N 1
ATOM 3733 C CA . GLY D 1 65 ? 67.399 26.365 5.423 1.00 39.22 65 GLY D CA 1
ATOM 3734 C C . GLY D 1 65 ? 66.667 26.975 6.587 1.00 33.96 65 GLY D C 1
ATOM 3735 O O . GLY D 1 65 ? 65.491 27.302 6.510 1.00 33.26 65 GLY D O 1
ATOM 3736 N N . GLY D 1 66 ? 67.370 27.093 7.691 1.00 30.76 66 GLY D N 1
ATOM 3737 C CA . GLY D 1 66 ? 67.162 28.227 8.581 1.00 28.38 66 GLY D CA 1
ATOM 3738 C C . GLY D 1 66 ? 67.825 29.404 7.884 1.00 25.38 66 GLY D C 1
ATOM 3739 O O . GLY D 1 66 ? 67.633 30.550 8.202 1.00 22.81 66 GLY D O 1
ATOM 3740 N N . ILE D 1 67 ? 68.629 29.079 6.902 1.00 26.46 67 ILE D N 1
ATOM 3741 C CA . ILE D 1 67 ? 69.365 30.089 6.169 1.00 27.54 67 ILE D CA 1
ATOM 3742 C C . ILE D 1 67 ? 68.358 30.710 5.223 1.00 27.59 67 ILE D C 1
ATOM 3743 O O . ILE D 1 67 ? 68.194 31.947 5.237 1.00 29.17 67 ILE D O 1
ATOM 3748 N N . GLU D 1 68 ? 67.640 29.878 4.460 1.00 25.47 68 GLU D N 1
ATOM 3749 C CA . GLU D 1 68 ? 66.557 30.432 3.651 1.00 25.74 68 GLU D CA 1
ATOM 3750 C C . GLU D 1 68 ? 65.436 31.179 4.416 1.00 23.50 68 GLU D C 1
ATOM 3751 O O . GLU D 1 68 ? 64.957 32.217 3.969 1.00 23.28 68 GLU D O 1
ATOM 3757 N N . ALA D 1 69 ? 65.009 30.633 5.546 1.00 22.28 69 ALA D N 1
ATOM 3758 C CA . ALA D 1 69 ? 64.012 31.290 6.400 1.00 21.36 69 ALA D CA 1
ATOM 3759 C C . ALA D 1 69 ? 64.463 32.706 6.754 1.00 22.18 69 ALA D C 1
ATOM 3760 O O . ALA D 1 69 ? 63.660 33.605 7.034 1.00 21.71 69 ALA D O 1
ATOM 3762 N N . THR D 1 70 ? 65.781 32.910 6.768 1.00 22.65 70 THR D N 1
ATOM 3763 C CA . THR D 1 70 ? 66.306 34.097 7.364 1.00 21.53 70 THR D CA 1
ATOM 3764 C C . THR D 1 70 ? 66.094 35.128 6.333 1.00 21.35 70 THR D C 1
ATOM 3765 O O . THR D 1 70 ? 65.623 36.204 6.669 1.00 19.76 70 THR D O 1
ATOM 3769 N N . ARG D 1 71 ? 66.415 34.805 5.072 1.00 23.15 71 ARG D N 1
ATOM 3770 C CA . ARG D 1 71 ? 66.327 35.861 4.067 1.00 24.95 71 ARG D CA 1
ATOM 3771 C C . ARG D 1 71 ? 64.941 36.140 3.770 1.00 23.44 71 ARG D C 1
ATOM 3772 O O . ARG D 1 71 ? 64.649 37.228 3.290 1.00 25.09 71 ARG D O 1
ATOM 3780 N N . HIS D 1 72 ? 64.091 35.169 4.046 1.00 21.11 72 HIS D N 1
ATOM 3781 C CA . HIS D 1 72 ? 62.677 35.361 3.834 1.00 19.75 72 HIS D CA 1
ATOM 3782 C C . HIS D 1 72 ? 62.179 36.374 4.847 1.00 19.81 72 HIS D C 1
ATOM 3783 O O . HIS D 1 72 ? 61.412 37.253 4.525 1.00 19.51 72 HIS D O 1
ATOM 3790 N N . ILE D 1 73 ? 62.602 36.256 6.087 1.00 19.70 73 ILE D N 1
ATOM 3791 C CA . ILE D 1 73 ? 62.117 37.205 7.048 1.00 20.30 73 ILE D CA 1
ATOM 3792 C C . ILE D 1 73 ? 62.700 38.556 6.721 1.00 20.75 73 ILE D C 1
ATOM 3793 O O . ILE D 1 73 ? 62.050 39.595 6.842 1.00 21.04 73 ILE D O 1
ATOM 3798 N N . ARG D 1 74 ? 63.948 38.537 6.317 1.00 21.41 74 ARG D N 1
ATOM 3799 C CA . ARG D 1 74 ? 64.681 39.773 6.099 1.00 22.66 74 ARG D CA 1
ATOM 3800 C C . ARG D 1 74 ? 64.025 40.423 4.943 1.00 22.96 74 ARG D C 1
ATOM 3801 O O . ARG D 1 74 ? 64.222 41.569 4.711 1.00 23.13 74 ARG D O 1
ATOM 3809 N N . GLN D 1 75 ? 63.265 39.677 4.178 1.00 23.53 75 GLN D N 1
ATOM 3810 C CA . GLN D 1 75 ? 62.642 40.281 3.007 1.00 25.45 75 GLN D CA 1
ATOM 3811 C C . GLN D 1 75 ? 61.385 41.016 3.401 1.00 24.31 75 GLN D C 1
ATOM 3812 O O . GLN D 1 75 ? 60.865 41.817 2.646 1.00 23.65 75 GLN D O 1
ATOM 3818 N N . TRP D 1 76 ? 60.854 40.700 4.567 1.00 24.13 76 TRP D N 1
ATOM 3819 C CA . TRP D 1 76 ? 59.690 41.416 4.999 1.00 23.03 76 TRP D CA 1
ATOM 3820 C C . TRP D 1 76 ? 60.135 42.491 5.963 1.00 23.27 76 TRP D C 1
ATOM 3821 O O . TRP D 1 76 ? 59.555 43.568 6.009 1.00 23.16 76 TRP D O 1
ATOM 3832 N N . ASP D 1 77 ? 61.178 42.205 6.731 1.00 22.25 77 ASP D N 1
ATOM 3833 C CA . ASP D 1 77 ? 61.648 43.193 7.673 1.00 20.77 77 ASP D CA 1
ATOM 3834 C C . ASP D 1 77 ? 63.103 43.384 7.400 1.00 20.18 77 ASP D C 1
ATOM 3835 O O . ASP D 1 77 ? 63.961 42.611 7.875 1.00 21.02 77 ASP D O 1
ATOM 3840 N N . GLY D 1 78 ? 63.393 44.394 6.598 1.00 19.03 78 GLY D N 1
ATOM 3841 C CA . GLY D 1 78 ? 64.777 44.769 6.324 1.00 18.59 78 GLY D CA 1
ATOM 3842 C C . GLY D 1 78 ? 65.696 44.796 7.514 1.00 19.83 78 GLY D C 1
ATOM 3843 O O . GLY D 1 78 ? 66.878 44.584 7.340 1.00 21.58 78 GLY D O 1
ATOM 3844 N N . ALA D 1 79 ? 65.175 45.022 8.727 1.00 20.59 79 ALA D N 1
ATOM 3845 C CA . ALA D 1 79 ? 66.035 45.262 9.921 1.00 20.92 79 ALA D CA 1
ATOM 3846 C C . ALA D 1 79 ? 65.998 44.138 10.919 1.00 23.25 79 ALA D C 1
ATOM 3847 O O . ALA D 1 79 ? 66.596 44.242 12.001 1.00 23.73 79 ALA D O 1
ATOM 3849 N N . ALA D 1 80 ? 65.311 43.053 10.554 1.00 24.06 80 ALA D N 1
ATOM 3850 C CA . ALA D 1 80 ? 65.306 41.832 11.367 1.00 24.25 80 ALA D CA 1
ATOM 3851 C C . ALA D 1 80 ? 66.693 41.499 11.870 1.00 25.24 80 ALA D C 1
ATOM 3852 O O . ALA D 1 80 ? 67.677 41.598 11.140 1.00 26.09 80 ALA D O 1
ATOM 3854 N N . ARG D 1 81 ? 66.733 40.984 13.081 1.00 25.01 81 ARG D N 1
ATOM 3855 C CA . ARG D 1 81 ? 67.939 40.552 13.739 1.00 24.17 81 ARG D CA 1
ATOM 3856 C C . ARG D 1 81 ? 67.824 39.089 14.070 1.00 22.51 81 ARG D C 1
ATOM 3857 O O . ARG D 1 81 ? 67.039 38.720 14.925 1.00 21.28 81 ARG D O 1
ATOM 3865 N N . ILE D 1 82 ? 68.677 38.277 13.462 1.00 22.82 82 ILE D N 1
ATOM 3866 C CA . ILE D 1 82 ? 68.610 36.838 13.554 1.00 22.66 82 ILE D CA 1
ATOM 3867 C C . ILE D 1 82 ? 69.986 36.200 13.781 1.00 24.24 82 ILE D C 1
ATOM 3868 O O . ILE D 1 82 ? 71.065 36.567 13.197 1.00 26.08 82 ILE D O 1
ATOM 3873 N N . LEU D 1 83 ? 69.941 35.187 14.612 1.00 22.36 83 LEU D N 1
ATOM 3874 C CA . LEU D 1 83 ? 71.126 34.710 15.207 1.00 20.46 83 LEU D CA 1
ATOM 3875 C C . LEU D 1 83 ? 71.083 33.238 14.929 1.00 23.19 83 LEU D C 1
ATOM 3876 O O . LEU D 1 83 ? 70.246 32.554 15.515 1.00 25.00 83 LEU D O 1
ATOM 3881 N N . ILE D 1 84 ? 71.918 32.730 14.023 1.00 23.59 84 ILE D N 1
ATOM 3882 C CA . ILE D 1 84 ? 71.811 31.343 13.706 1.00 25.28 84 ILE D CA 1
ATOM 3883 C C . ILE D 1 84 ? 72.683 30.505 14.591 1.00 27.99 84 ILE D C 1
ATOM 3884 O O . ILE D 1 84 ? 73.831 30.833 14.729 1.00 29.30 84 ILE D O 1
ATOM 3889 N N . PHE D 1 85 ? 72.170 29.378 15.081 1.00 30.21 85 PHE D N 1
ATOM 3890 C CA . PHE D 1 85 ? 72.873 28.492 16.025 1.00 34.07 85 PHE D CA 1
ATOM 3891 C C . PHE D 1 85 ? 73.012 27.043 15.473 1.00 37.12 85 PHE D C 1
ATOM 3892 O O . PHE D 1 85 ? 72.019 26.298 15.401 1.00 37.13 85 PHE D O 1
ATOM 3900 N N . THR D 1 86 ? 74.227 26.647 15.081 1.00 38.68 86 THR D N 1
ATOM 3901 C CA . THR D 1 86 ? 74.398 25.423 14.298 1.00 40.71 86 THR D CA 1
ATOM 3902 C C . THR D 1 86 ? 75.643 24.584 14.617 1.00 43.74 86 THR D C 1
ATOM 3903 O O . THR D 1 86 ? 76.611 25.084 15.196 1.00 43.58 86 THR D O 1
ATOM 3907 N N . MET D 1 87 ? 75.608 23.304 14.234 1.00 46.28 87 MET D N 1
ATOM 3908 C CA . MET D 1 87 ? 76.754 22.407 14.342 1.00 48.37 87 MET D CA 1
ATOM 3909 C C . MET D 1 87 ? 77.671 22.640 13.122 1.00 48.78 87 MET D C 1
ATOM 3910 O O . MET D 1 87 ? 78.892 22.483 13.186 1.00 47.59 87 MET D O 1
ATOM 3915 N N . HIS D 1 88 ? 77.088 23.088 12.015 1.00 49.95 88 HIS D N 1
ATOM 3916 C CA . HIS D 1 88 ? 77.913 23.373 10.840 1.00 50.79 88 HIS D CA 1
ATOM 3917 C C . HIS D 1 88 ? 78.890 24.532 10.863 1.00 51.16 88 HIS D C 1
ATOM 3918 O O . HIS D 1 88 ? 78.650 25.625 11.400 1.00 50.35 88 HIS D O 1
ATOM 3925 N N . GLN D 1 89 ? 80.010 24.272 10.209 1.00 51.64 89 GLN D N 1
ATOM 3926 C CA . GLN D 1 89 ? 81.163 25.132 10.315 1.00 50.36 89 GLN D CA 1
ATOM 3927 C C . GLN D 1 89 ? 81.736 25.310 8.971 1.00 49.61 89 GLN D C 1
ATOM 3928 O O . GLN D 1 89 ? 81.237 24.781 7.971 1.00 50.38 89 GLN D O 1
ATOM 3934 N N . GLY D 1 90 ? 82.813 26.048 8.941 1.00 48.36 90 GLY D N 1
ATOM 3935 C CA . GLY D 1 90 ? 83.354 26.400 7.662 1.00 47.90 90 GLY D CA 1
ATOM 3936 C C . GLY D 1 90 ? 82.960 27.828 7.401 1.00 46.94 90 GLY D C 1
ATOM 3937 O O . GLY D 1 90 ? 81.876 28.290 7.763 1.00 46.45 90 GLY D O 1
ATOM 3938 N N . SER D 1 91 ? 83.874 28.548 6.793 1.00 46.13 91 SER D N 1
ATOM 3939 C CA . SER D 1 91 ? 83.572 29.907 6.480 1.00 44.68 91 SER D CA 1
ATOM 3940 C C . SER D 1 91 ? 82.302 29.962 5.626 1.00 42.78 91 SER D C 1
ATOM 3941 O O . SER D 1 91 ? 81.736 31.032 5.443 1.00 42.58 91 SER D O 1
ATOM 3944 N N . ALA D 1 92 ? 81.832 28.833 5.103 1.00 41.05 92 ALA D N 1
ATOM 3945 C CA . ALA D 1 92 ? 80.771 28.954 4.091 1.00 39.52 92 ALA D CA 1
ATOM 3946 C C . ALA D 1 92 ? 79.402 29.120 4.703 1.00 38.32 92 ALA D C 1
ATOM 3947 O O . ALA D 1 92 ? 78.920 30.240 4.696 1.00 39.85 92 ALA D O 1
ATOM 3949 N N . PHE D 1 93 ? 78.751 28.074 5.218 1.00 35.24 93 PHE D N 1
ATOM 3950 C CA . PHE D 1 93 ? 77.419 28.317 5.755 1.00 33.03 93 PHE D CA 1
ATOM 3951 C C . PHE D 1 93 ? 77.401 29.709 6.401 1.00 31.28 93 PHE D C 1
ATOM 3952 O O . PHE D 1 93 ? 76.554 30.549 6.083 1.00 31.09 93 PHE D O 1
ATOM 3960 N N . ALA D 1 94 ? 78.413 30.006 7.218 1.00 29.45 94 ALA D N 1
ATOM 3961 C CA . ALA D 1 94 ? 78.453 31.265 7.954 1.00 26.08 94 ALA D CA 1
ATOM 3962 C C . ALA D 1 94 ? 78.360 32.425 7.047 1.00 24.79 94 ALA D C 1
ATOM 3963 O O . ALA D 1 94 ? 77.467 33.220 7.207 1.00 24.99 94 ALA D O 1
ATOM 3965 N N . LEU D 1 95 ? 79.266 32.526 6.081 1.00 24.62 95 LEU D N 1
ATOM 3966 C CA . LEU D 1 95 ? 79.185 33.575 5.017 1.00 24.07 95 LEU D CA 1
ATOM 3967 C C . LEU D 1 95 ? 77.824 33.562 4.244 1.00 24.84 95 LEU D C 1
ATOM 3968 O O . LEU D 1 95 ? 77.243 34.618 3.950 1.00 24.65 95 LEU D O 1
ATOM 3973 N N . LYS D 1 96 ? 77.307 32.378 3.925 1.00 24.56 96 LYS D N 1
ATOM 3974 C CA . LYS D 1 96 ? 75.996 32.354 3.350 1.00 25.57 96 LYS D CA 1
ATOM 3975 C C . LYS D 1 96 ? 74.947 32.979 4.341 1.00 24.68 96 LYS D C 1
ATOM 3976 O O . LYS D 1 96 ? 74.035 33.690 3.917 1.00 24.80 96 LYS D O 1
ATOM 3982 N N . ALA D 1 97 ? 75.082 32.754 5.655 1.00 23.60 97 ALA D N 1
ATOM 3983 C CA . ALA D 1 97 ? 74.053 33.270 6.597 1.00 21.54 97 ALA D CA 1
ATOM 3984 C C . ALA D 1 97 ? 74.157 34.780 6.690 1.00 22.76 97 ALA D C 1
ATOM 3985 O O . ALA D 1 97 ? 73.150 35.501 6.621 1.00 22.71 97 ALA D O 1
ATOM 3987 N N . PHE D 1 98 ? 75.390 35.272 6.798 1.00 23.74 98 PHE D N 1
ATOM 3988 C CA . PHE D 1 98 ? 75.627 36.720 6.762 1.00 23.90 98 PHE D CA 1
ATOM 3989 C C . PHE D 1 98 ? 75.073 37.346 5.454 1.00 24.86 98 PHE D C 1
ATOM 3990 O O . PHE D 1 98 ? 74.565 38.480 5.449 1.00 24.31 98 PHE D O 1
ATOM 3998 N N . GLU D 1 99 ? 75.108 36.587 4.364 1.00 25.75 99 GLU D N 1
ATOM 3999 C CA . GLU D 1 99 ? 74.552 37.127 3.137 1.00 27.77 99 GLU D CA 1
ATOM 4000 C C . GLU D 1 99 ? 73.028 37.252 3.234 1.00 27.71 99 GLU D C 1
ATOM 4001 O O . GLU D 1 99 ? 72.472 38.242 2.740 1.00 27.57 99 GLU D O 1
ATOM 4007 N N . ALA D 1 100 ? 72.374 36.269 3.886 1.00 26.46 100 ALA D N 1
ATOM 4008 C CA . ALA D 1 100 ? 70.918 36.200 3.916 1.00 24.96 100 ALA D CA 1
ATOM 4009 C C . ALA D 1 100 ? 70.320 37.345 4.742 1.00 25.45 100 ALA D C 1
ATOM 4010 O O . ALA D 1 100 ? 69.140 37.695 4.588 1.00 25.15 100 ALA D O 1
ATOM 4012 N N . GLY D 1 101 ? 71.154 37.936 5.607 1.00 25.25 101 GLY D N 1
ATOM 4013 C CA . GLY D 1 101 ? 70.676 38.893 6.626 1.00 24.18 101 GLY D CA 1
ATOM 4014 C C . GLY D 1 101 ? 70.915 38.517 8.110 1.00 22.70 101 GLY D C 1
ATOM 4015 O O . GLY D 1 101 ? 70.459 39.238 9.046 1.00 22.48 101 GLY D O 1
ATOM 4016 N N . ALA D 1 102 ? 71.649 37.418 8.353 1.00 19.89 102 ALA D N 1
ATOM 4017 C CA . ALA D 1 102 ? 71.819 37.006 9.706 1.00 17.98 102 ALA D CA 1
ATOM 4018 C C . ALA D 1 102 ? 72.595 38.118 10.410 1.00 21.59 102 ALA D C 1
ATOM 4019 O O . ALA D 1 102 ? 73.533 38.755 9.832 1.00 21.01 102 ALA D O 1
ATOM 4021 N N . SER D 1 103 ? 72.275 38.364 11.667 1.00 24.56 103 SER D N 1
ATOM 4022 C CA . SER D 1 103 ? 72.985 39.372 12.424 1.00 23.96 103 SER D CA 1
ATOM 4023 C C . SER D 1 103 ? 74.040 38.717 13.243 1.00 24.99 103 SER D C 1
ATOM 4024 O O . SER D 1 103 ? 74.877 39.352 13.790 1.00 24.84 103 SER D O 1
ATOM 4027 N N . GLY D 1 104 ? 73.989 37.413 13.286 1.00 26.11 104 GLY D N 1
ATOM 4028 C CA . GLY D 1 104 ? 75.052 36.607 13.954 1.00 27.36 104 GLY D CA 1
ATOM 4029 C C . GLY D 1 104 ? 75.022 35.086 13.686 1.00 29.23 104 GLY D C 1
ATOM 4030 O O . GLY D 1 104 ? 74.003 34.536 13.286 1.00 29.99 104 GLY D O 1
ATOM 4031 N N . TYR D 1 105 ? 76.151 34.404 13.885 1.00 29.67 105 TYR D N 1
ATOM 4032 C CA . TYR D 1 105 ? 76.287 32.972 13.604 1.00 29.43 105 TYR D CA 1
ATOM 4033 C C . TYR D 1 105 ? 77.101 32.382 14.743 1.00 29.38 105 TYR D C 1
ATOM 4034 O O . TYR D 1 105 ? 78.246 32.775 14.931 1.00 31.94 105 TYR D O 1
ATOM 4043 N N . VAL D 1 106 ? 76.551 31.478 15.528 1.00 27.00 106 VAL D N 1
ATOM 4044 C CA . VAL D 1 106 ? 77.301 30.847 16.607 1.00 25.90 106 VAL D CA 1
ATOM 4045 C C . VAL D 1 106 ? 77.239 29.345 16.491 1.00 26.63 106 VAL D C 1
ATOM 4046 O O . VAL D 1 106 ? 76.165 28.772 16.215 1.00 25.04 106 VAL D O 1
ATOM 4050 N N . THR D 1 107 ? 78.365 28.691 16.776 1.00 28.99 107 THR D N 1
ATOM 4051 C CA . THR D 1 107 ? 78.422 27.237 16.625 1.00 31.16 107 THR D CA 1
ATOM 4052 C C . THR D 1 107 ? 77.958 26.432 17.804 1.00 34.54 107 THR D C 1
ATOM 4053 O O . THR D 1 107 ? 78.319 26.668 18.976 1.00 33.50 107 THR D O 1
ATOM 4057 N N . LYS D 1 108 ? 77.194 25.405 17.454 1.00 39.16 108 LYS D N 1
ATOM 4058 C CA . LYS D 1 108 ? 76.607 24.483 18.453 1.00 42.91 108 LYS D CA 1
ATOM 4059 C C . LYS D 1 108 ? 77.616 23.963 19.466 1.00 43.28 108 LYS D C 1
ATOM 4060 O O . LYS D 1 108 ? 77.230 23.453 20.508 1.00 42.00 108 LYS D O 1
ATOM 4066 N N . SER D 1 109 ? 78.900 24.099 19.146 1.00 45.36 109 SER D N 1
ATOM 4067 C CA . SER D 1 109 ? 79.919 23.538 20.017 1.00 47.92 109 SER D CA 1
ATOM 4068 C C . SER D 1 109 ? 80.490 24.538 20.998 1.00 50.27 109 SER D C 1
ATOM 4069 O O . SER D 1 109 ? 81.255 24.148 21.862 1.00 50.09 109 SER D O 1
ATOM 4072 N N . SER D 1 110 ? 80.125 25.812 20.856 1.00 52.86 110 SER D N 1
ATOM 4073 C CA . SER D 1 110 ? 80.670 26.873 21.696 1.00 55.61 110 SER D CA 1
ATOM 4074 C C . SER D 1 110 ? 79.976 26.852 23.067 1.00 58.88 110 SER D C 1
ATOM 4075 O O . SER D 1 110 ? 78.777 26.484 23.183 1.00 59.97 110 SER D O 1
ATOM 4078 N N . ASP D 1 111 ? 80.729 27.251 24.092 1.00 59.82 111 ASP D N 1
ATOM 4079 C CA . ASP D 1 111 ? 80.158 27.491 25.398 1.00 60.81 111 ASP D CA 1
ATOM 4080 C C . ASP D 1 111 ? 78.657 27.704 25.376 1.00 60.58 111 ASP D C 1
ATOM 4081 O O . ASP D 1 111 ? 78.088 28.315 24.446 1.00 60.97 111 ASP D O 1
ATOM 4086 N N . PRO D 1 112 ? 78.014 27.272 26.458 1.00 59.65 112 PRO D N 1
ATOM 4087 C CA . PRO D 1 112 ? 76.581 27.557 26.649 1.00 57.96 112 PRO D CA 1
ATOM 4088 C C . PRO D 1 112 ? 76.359 29.067 26.700 1.00 55.10 112 PRO D C 1
ATOM 4089 O O . PRO D 1 112 ? 75.423 29.570 26.104 1.00 54.74 112 PRO D O 1
ATOM 4093 N N . ALA D 1 113 ? 77.224 29.770 27.441 1.00 52.49 113 ALA D N 1
ATOM 4094 C CA . ALA D 1 113 ? 77.182 31.209 27.600 1.00 49.27 113 ALA D CA 1
ATOM 4095 C C . ALA D 1 113 ? 77.303 31.897 26.272 1.00 45.00 113 ALA D C 1
ATOM 4096 O O . ALA D 1 113 ? 76.800 32.988 26.089 1.00 43.81 113 ALA D O 1
ATOM 4098 N N . GLU D 1 114 ? 78.020 31.236 25.377 1.00 42.56 114 GLU D N 1
ATOM 4099 C CA . GLU D 1 114 ? 78.393 31.800 24.119 1.00 40.36 114 GLU D CA 1
ATOM 4100 C C . GLU D 1 114 ? 77.155 32.405 23.481 1.00 36.38 114 GLU D C 1
ATOM 4101 O O . GLU D 1 114 ? 77.207 33.476 22.901 1.00 35.03 114 GLU D O 1
ATOM 4107 N N . LEU D 1 115 ? 76.054 31.670 23.574 1.00 33.95 115 LEU D N 1
ATOM 4108 C CA . LEU D 1 115 ? 74.828 31.964 22.885 1.00 31.82 115 LEU D CA 1
ATOM 4109 C C . LEU D 1 115 ? 74.170 33.210 23.439 1.00 32.70 115 LEU D C 1
ATOM 4110 O O . LEU D 1 115 ? 73.705 34.118 22.697 1.00 34.26 115 LEU D O 1
ATOM 4115 N N . VAL D 1 116 ? 74.092 33.261 24.763 1.00 30.90 116 VAL D N 1
ATOM 4116 C CA . VAL D 1 116 ? 73.511 34.423 25.399 1.00 29.04 116 VAL D CA 1
ATOM 4117 C C . VAL D 1 116 ? 74.374 35.602 25.115 1.00 27.58 116 VAL D C 1
ATOM 4118 O O . VAL D 1 116 ? 73.857 36.649 24.827 1.00 28.95 116 VAL D O 1
ATOM 4122 N N . GLN D 1 117 ? 75.691 35.437 25.167 1.00 26.07 117 GLN D N 1
ATOM 4123 C CA . GLN D 1 117 ? 76.593 36.510 24.728 1.00 25.15 117 GLN D CA 1
ATOM 4124 C C . GLN D 1 117 ? 76.334 36.923 23.292 1.00 24.93 117 GLN D C 1
ATOM 4125 O O . GLN D 1 117 ? 76.428 38.102 22.920 1.00 26.10 117 GLN D O 1
ATOM 4131 N N . ALA D 1 118 ? 75.987 35.974 22.459 1.00 22.94 118 ALA D N 1
ATOM 4132 C CA . ALA D 1 118 ? 75.809 36.405 21.138 1.00 23.72 118 ALA D CA 1
ATOM 4133 C C . ALA D 1 118 ? 74.607 37.394 21.123 1.00 26.20 118 ALA D C 1
ATOM 4134 O O . ALA D 1 118 ? 74.684 38.517 20.540 1.00 25.82 118 ALA D O 1
ATOM 4136 N N . ILE D 1 119 ? 73.519 36.981 21.787 1.00 26.72 119 ILE D N 1
ATOM 4137 C CA . ILE D 1 119 ? 72.263 37.718 21.755 1.00 26.50 119 ILE D CA 1
ATOM 4138 C C . ILE D 1 119 ? 72.453 39.159 22.209 1.00 26.95 119 ILE D C 1
ATOM 4139 O O . ILE D 1 119 ? 71.887 40.118 21.623 1.00 26.40 119 ILE D O 1
ATOM 4144 N N . GLU D 1 120 ? 73.295 39.310 23.237 1.00 27.35 120 GLU D N 1
ATOM 4145 C CA . GLU D 1 120 ? 73.557 40.623 23.803 1.00 27.19 120 GLU D CA 1
ATOM 4146 C C . GLU D 1 120 ? 74.351 41.440 22.800 1.00 26.26 120 GLU D C 1
ATOM 4147 O O . GLU D 1 120 ? 74.041 42.576 22.557 1.00 26.63 120 GLU D O 1
ATOM 4153 N N . ALA D 1 121 ? 75.360 40.854 22.191 1.00 25.50 121 ALA D N 1
ATOM 4154 C CA . ALA D 1 121 ? 76.089 41.572 21.147 1.00 26.09 121 ALA D CA 1
ATOM 4155 C C . ALA D 1 121 ? 75.144 42.124 20.014 1.00 27.44 121 ALA D C 1
ATOM 4156 O O . ALA D 1 121 ? 75.271 43.270 19.507 1.00 27.43 121 ALA D O 1
ATOM 4158 N N . ILE D 1 122 ? 74.171 41.308 19.634 1.00 27.04 122 ILE D N 1
ATOM 4159 C CA . ILE D 1 122 ? 73.284 41.695 18.572 1.00 26.13 122 ILE D CA 1
ATOM 4160 C C . ILE D 1 122 ? 72.204 42.654 19.060 1.00 26.38 122 ILE D C 1
ATOM 4161 O O . ILE D 1 122 ? 71.698 43.469 18.283 1.00 26.53 122 ILE D O 1
ATOM 4166 N N . LEU D 1 123 ? 71.803 42.562 20.323 1.00 26.17 123 LEU D N 1
ATOM 4167 C CA . LEU D 1 123 ? 70.724 43.464 20.702 1.00 25.50 123 LEU D CA 1
ATOM 4168 C C . LEU D 1 123 ? 71.337 44.780 20.977 1.00 26.44 123 LEU D C 1
ATOM 4169 O O . LEU D 1 123 ? 70.635 45.744 21.238 1.00 25.98 123 LEU D O 1
ATOM 4174 N N . ALA D 1 124 ? 72.662 44.818 20.900 1.00 29.21 124 ALA D N 1
ATOM 4175 C CA . ALA D 1 124 ? 73.453 46.056 21.168 1.00 31.47 124 ALA D CA 1
ATOM 4176 C C . ALA D 1 124 ? 73.962 46.632 19.853 1.00 34.15 124 ALA D C 1
ATOM 4177 O O . ALA D 1 124 ? 74.915 47.413 19.823 1.00 34.50 124 ALA D O 1
ATOM 4179 N N . GLY D 1 125 ? 73.319 46.218 18.765 1.00 35.41 125 GLY D N 1
ATOM 4180 C CA . GLY D 1 125 ? 73.714 46.654 17.474 1.00 36.25 125 GLY D CA 1
ATOM 4181 C C . GLY D 1 125 ? 74.985 46.051 16.901 1.00 36.69 125 GLY D C 1
ATOM 4182 O O . GLY D 1 125 ? 75.451 46.546 15.898 1.00 36.84 125 GLY D O 1
ATOM 4183 N N . ARG D 1 126 ? 75.557 44.984 17.454 1.00 36.86 126 ARG D N 1
ATOM 4184 C CA . ARG D 1 126 ? 76.807 44.482 16.817 1.00 37.33 126 ARG D CA 1
ATOM 4185 C C . ARG D 1 126 ? 76.579 43.232 15.969 1.00 37.12 126 ARG D C 1
ATOM 4186 O O . ARG D 1 126 ? 75.431 42.803 15.821 1.00 38.90 126 ARG D O 1
ATOM 4194 N N . ARG D 1 127 ? 77.604 42.649 15.357 1.00 35.23 127 ARG D N 1
ATOM 4195 C CA . ARG D 1 127 ? 77.337 41.372 14.687 1.00 34.62 127 ARG D CA 1
ATOM 4196 C C . ARG D 1 127 ? 77.993 40.360 15.548 1.00 32.75 127 ARG D C 1
ATOM 4197 O O . ARG D 1 127 ? 78.759 40.741 16.381 1.00 33.65 127 ARG D O 1
ATOM 4205 N N . ALA D 1 128 ? 77.719 39.073 15.390 1.00 31.18 128 ALA D N 1
ATOM 4206 C CA . ALA D 1 128 ? 78.227 38.101 16.378 1.00 28.55 128 ALA D CA 1
ATOM 4207 C C . ALA D 1 128 ? 78.850 36.840 15.781 1.00 27.69 128 ALA D C 1
ATOM 4208 O O . ALA D 1 128 ? 78.361 36.265 14.813 1.00 28.52 128 ALA D O 1
ATOM 4210 N N . MET D 1 129 ? 79.911 36.363 16.387 1.00 25.91 129 MET D N 1
ATOM 4211 C CA . MET D 1 129 ? 80.588 35.276 15.755 1.00 24.76 129 MET D CA 1
ATOM 4212 C C . MET D 1 129 ? 81.259 34.435 16.813 1.00 23.43 129 MET D C 1
ATOM 4213 O O . MET D 1 129 ? 82.376 34.800 17.295 1.00 23.02 129 MET D O 1
ATOM 4218 N N . SER D 1 130 ? 80.663 33.283 17.118 1.00 20.56 130 SER D N 1
ATOM 4219 C CA . SER D 1 130 ? 81.411 32.338 17.910 1.00 19.46 130 SER D CA 1
ATOM 4220 C C . SER D 1 130 ? 82.929 32.232 17.401 1.00 20.89 130 SER D C 1
ATOM 4221 O O . SER D 1 130 ? 83.237 32.088 16.177 1.00 18.96 130 SER D O 1
ATOM 4224 N N . PRO D 1 131 ? 83.870 32.353 18.352 1.00 22.90 131 PRO D N 1
ATOM 4225 C CA . PRO D 1 131 ? 85.299 32.538 18.081 1.00 25.77 131 PRO D CA 1
ATOM 4226 C C . PRO D 1 131 ? 85.834 31.505 17.084 1.00 27.05 131 PRO D C 1
ATOM 4227 O O . PRO D 1 131 ? 86.636 31.821 16.223 1.00 25.96 131 PRO D O 1
ATOM 4231 N N . ASP D 1 132 ? 85.368 30.272 17.210 1.00 28.41 132 ASP D N 1
ATOM 4232 C CA . ASP D 1 132 ? 85.747 29.263 16.255 1.00 28.46 132 ASP D CA 1
ATOM 4233 C C . ASP D 1 132 ? 85.386 29.691 14.827 1.00 29.17 132 ASP D C 1
ATOM 4234 O O . ASP D 1 132 ? 86.152 29.402 13.882 1.00 29.49 132 ASP D O 1
ATOM 4239 N N . ILE D 1 133 ? 84.266 30.412 14.651 1.00 29.47 133 ILE D N 1
ATOM 4240 C CA . ILE D 1 133 ? 83.890 30.880 13.299 1.00 28.91 133 ILE D CA 1
ATOM 4241 C C . ILE D 1 133 ? 84.689 32.033 12.817 1.00 28.51 133 ILE D C 1
ATOM 4242 O O . ILE D 1 133 ? 85.167 31.974 11.694 1.00 28.80 133 ILE D O 1
ATOM 4247 N N . ALA D 1 134 ? 84.852 33.065 13.653 1.00 28.18 134 ALA D N 1
ATOM 4248 C CA . ALA D 1 134 ? 85.622 34.249 13.274 1.00 27.56 134 ALA D CA 1
ATOM 4249 C C . ALA D 1 134 ? 87.064 33.865 13.018 1.00 27.62 134 ALA D C 1
ATOM 4250 O O . ALA D 1 134 ? 87.784 34.553 12.296 1.00 27.80 134 ALA D O 1
ATOM 4252 N N . GLN D 1 135 ? 87.493 32.756 13.602 1.00 27.27 135 GLN D N 1
ATOM 4253 C CA . GLN D 1 135 ? 88.827 32.259 13.300 1.00 26.73 135 GLN D CA 1
ATOM 4254 C C . GLN D 1 135 ? 88.803 31.816 11.842 1.00 26.25 135 GLN D C 1
ATOM 4255 O O . GLN D 1 135 ? 89.530 32.350 11.017 1.00 25.94 135 GLN D O 1
ATOM 4261 N N . GLU D 1 136 ? 87.922 30.888 11.495 1.00 26.73 136 GLU D N 1
ATOM 4262 C CA . GLU D 1 136 ? 88.033 30.276 10.175 1.00 27.05 136 GLU D CA 1
ATOM 4263 C C . GLU D 1 136 ? 87.914 31.316 9.082 1.00 28.05 136 GLU D C 1
ATOM 4264 O O . GLU D 1 136 ? 88.742 31.352 8.148 1.00 28.58 136 GLU D O 1
ATOM 4270 N N . ILE D 1 137 ? 86.903 32.171 9.222 1.00 27.75 137 ILE D N 1
ATOM 4271 C CA . ILE D 1 137 ? 86.605 33.167 8.213 1.00 27.67 137 ILE D CA 1
ATOM 4272 C C . ILE D 1 137 ? 87.785 34.071 8.051 1.00 27.01 137 ILE D C 1
ATOM 4273 O O . ILE D 1 137 ? 88.244 34.230 6.956 1.00 26.94 137 ILE D O 1
ATOM 4278 N N . ALA D 1 138 ? 88.305 34.621 9.136 1.00 27.94 138 ALA D N 1
ATOM 4279 C CA . ALA D 1 138 ? 89.483 35.489 9.075 1.00 29.70 138 ALA D CA 1
ATOM 4280 C C . ALA D 1 138 ? 90.776 34.803 8.561 1.00 32.45 138 ALA D C 1
ATOM 4281 O O . ALA D 1 138 ? 91.505 35.314 7.691 1.00 32.42 138 ALA D O 1
ATOM 4283 N N . GLU D 1 139 ? 91.067 33.647 9.137 1.00 35.18 139 GLU D N 1
ATOM 4284 C CA . GLU D 1 139 ? 92.212 32.837 8.761 1.00 37.37 139 GLU D CA 1
ATOM 4285 C C . GLU D 1 139 ? 92.234 32.732 7.232 1.00 38.80 139 GLU D C 1
ATOM 4286 O O . GLU D 1 139 ? 93.184 32.271 6.621 1.00 38.42 139 GLU D O 1
ATOM 4292 N N . GLU D 1 140 ? 91.160 33.182 6.616 1.00 40.90 140 GLU D N 1
ATOM 4293 C CA . GLU D 1 140 ? 91.011 33.038 5.185 1.00 43.10 140 GLU D CA 1
ATOM 4294 C C . GLU D 1 140 ? 91.179 34.377 4.483 1.00 44.16 140 GLU D C 1
ATOM 4295 O O . GLU D 1 140 ? 91.755 34.416 3.402 1.00 44.10 140 GLU D O 1
ATOM 4301 N N . ARG D 1 141 ? 90.694 35.475 5.073 1.00 45.25 141 ARG D N 1
ATOM 4302 C CA . ARG D 1 141 ? 90.895 36.775 4.420 1.00 46.85 141 ARG D CA 1
ATOM 4303 C C . ARG D 1 141 ? 92.368 36.939 4.281 1.00 49.40 141 ARG D C 1
ATOM 4304 O O . ARG D 1 141 ? 92.867 37.781 3.515 1.00 49.28 141 ARG D O 1
ATOM 4312 N N . VAL D 1 142 ? 93.065 36.140 5.073 1.00 51.61 142 VAL D N 1
ATOM 4313 C CA . VAL D 1 142 ? 94.468 36.394 5.309 1.00 53.13 142 VAL D CA 1
ATOM 4314 C C . VAL D 1 142 ? 95.234 35.539 4.340 1.00 54.75 142 VAL D C 1
ATOM 4315 O O . VAL D 1 142 ? 96.002 36.044 3.525 1.00 55.18 142 VAL D O 1
ATOM 4319 N N . GLU D 1 143 ? 95.003 34.236 4.426 1.00 56.06 143 GLU D N 1
ATOM 4320 C CA . GLU D 1 143 ? 95.303 33.361 3.316 1.00 57.49 143 GLU D CA 1
ATOM 4321 C C . GLU D 1 143 ? 95.091 34.155 1.998 1.00 59.06 143 GLU D C 1
ATOM 4322 O O . GLU D 1 143 ? 95.677 33.823 0.959 1.00 58.94 143 GLU D O 1
ATOM 4328 N N . GLY D 1 144 ? 94.292 35.230 2.051 1.00 60.10 144 GLY D N 1
ATOM 4329 C CA . GLY D 1 144 ? 94.034 36.057 0.853 1.00 60.77 144 GLY D CA 1
ATOM 4330 C C . GLY D 1 144 ? 94.921 37.295 0.623 1.00 61.57 144 GLY D C 1
ATOM 4331 O O . GLY D 1 144 ? 95.138 37.696 -0.526 1.00 61.95 144 GLY D O 1
ATOM 4332 N N . ARG D 1 145 ? 95.465 37.867 1.706 1.00 61.31 145 ARG D N 1
ATOM 4333 C CA . ARG D 1 145 ? 96.025 39.238 1.699 1.00 59.97 145 ARG D CA 1
ATOM 4334 C C . ARG D 1 145 ? 94.886 40.253 1.561 1.00 59.46 145 ARG D C 1
ATOM 4335 O O . ARG D 1 145 ? 94.449 40.887 2.528 1.00 58.85 145 ARG D O 1
#

Nearest PDB structures (foldseek):
  3cz5-assembly2_B  TM=1.003E+00  e=2.700E-25  Aurantimonas manganoxydans SI85-9A1
  5hev-assembly1_A  TM=9.325E-01  e=4.576E-12  Enterococcus faecium SD3B-2
  7ve6-assembly1_B  TM=9.193E-01  e=2.175E-11  Staphylococcus aureus subsp. aureus Mu50
  4gvp-assembly1_A  TM=9.074E-01  e=6.561E-11  Staphylococcus aureus subsp. aureus Mu50
  4e7p-assembly2_A  TM=9.163E-01  e=4.444E-11  Streptococcus pneumoniae R6

Sequence (565 aa):
STARIMLVDDHPIVREGYRRLIERRPGYAVVAEAADAGEAYRLYRETTPDIVVMDLTLPGPGGIEATRHIRQWDGAARILIFTMHQGSAFALKAFEAGASGYVTKSSDPAELVQAIEAILAGRRAMSPDIAQEIAEERVEGSTARIMLVDDHPIVREGYRRLIERRPGYAVVAEAADAGEAYRLYRETTPDIVVMDLTLPGPGGIEATRHIRQWDGAARILIFTMHQGSAFALKAFEAGASGYVTKSSDPAELVQAIEAILAGRRAMSPDIAQEIAEERVESTARIMLVDDHPIVREGYRRLIERRPGYAVVAEAADAGEAYRLYRETTPDIVVMDLTLPGPGGIEATRHIRQWDGAARILIFTMHQGSAFALKAFEAGASGYVTKSSDPAELVQAIEAILAGRRAMSPDIAQEIAEERVEGRSTARIMLVDDHPIVREGYRRLIERRPGYAVVAEAADAGEAYRLYRETTPDIVVMDLTLPGPGGIEATRHIRQWDGAARILIFTMHQGSAFALKAFEAGASGYVTKSSDPAELVQAIEAILAGRRAMSPDIAQEIAEERVEGR